Protein AF-0000000079780878 (afdb_homodimer)

Organism: Hymenolepis diminuta (NCBI:txid6216)

Radius of gyration: 27.05 Å; Cα contacts (8 Å, |Δi|>4): 1068; chains: 2; bounding box: 60×81×54 Å

InterPro domains:
  IPR000092 Polyprenyl synthetase-like [PF00348] (92-255)
  IPR008949 Isoprenoid synthase domain superfamily [G3DSA:1.10.600.10] (76-258)
  IPR008949 Isoprenoid synthase domain superfamily [SSF48576] (106-246)

Structure (mmCIF, N/CA/C/O backbone):
data_AF-0000000079780878-model_v1
#
loop_
_entity.id
_entity.type
_entity.pdbx_description
1 polymer 'Geranylgeranyl pyrophosphate synthase'
#
loop_
_atom_site.group_PDB
_atom_site.id
_atom_site.type_symbol
_atom_site.label_atom_id
_atom_site.label_alt_id
_atom_site.label_comp_id
_atom_site.label_asym_id
_atom_site.label_entity_id
_atom_site.label_seq_id
_atom_site.pdbx_PDB_ins_code
_atom_site.Cartn_x
_atom_site.Cartn_y
_atom_site.Cartn_z
_atom_site.occupancy
_atom_site.B_iso_or_equiv
_atom_site.auth_seq_id
_atom_site.auth_comp_id
_atom_site.auth_asym_id
_atom_site.auth_atom_id
_atom_site.pdbx_PDB_model_num
ATOM 1 N N . MET A 1 1 ? 4.742 40.844 5.48 1 79.94 1 MET A N 1
ATOM 2 C CA . MET A 1 1 ? 5.156 39.656 4.73 1 79.94 1 MET A CA 1
ATOM 3 C C . MET A 1 1 ? 3.998 38.688 4.582 1 79.94 1 MET A C 1
ATOM 5 O O . MET A 1 1 ? 3.24 38.469 5.531 1 79.94 1 MET A O 1
ATOM 9 N N . SER A 1 2 ? 3.799 38.281 3.34 1 90.56 2 SER A N 1
ATOM 10 C CA . SER A 1 2 ? 2.691 37.375 3.029 1 90.56 2 SER A CA 1
ATOM 11 C C . SER A 1 2 ? 3.195 36.031 2.566 1 90.56 2 SER A C 1
ATOM 13 O O . SER A 1 2 ? 4.352 35.875 2.164 1 90.56 2 SER A O 1
ATOM 15 N N . TRP A 1 3 ? 2.395 35.125 2.758 1 93.19 3 TRP A N 1
ATOM 16 C CA . TRP A 1 3 ? 2.756 33.781 2.305 1 93.19 3 TRP A CA 1
ATOM 17 C C . TRP A 1 3 ? 3.043 33.75 0.807 1 93.19 3 TRP A C 1
ATOM 19 O O . TRP A 1 3 ? 3.93 33.031 0.343 1 93.19 3 TRP A O 1
ATOM 29 N N . LYS A 1 4 ? 2.328 34.531 0.023 1 91.44 4 LYS A N 1
ATOM 30 C CA . LYS A 1 4 ? 2.557 34.625 -1.416 1 91.44 4 LYS A CA 1
ATOM 31 C C . LYS A 1 4 ? 3.994 35.031 -1.719 1 91.44 4 LYS A C 1
ATOM 33 O O . LYS A 1 4 ? 4.652 34.438 -2.566 1 91.44 4 LYS A O 1
ATOM 38 N N . SER A 1 5 ? 4.445 36.031 -1.036 1 94 5 SER A N 1
ATOM 39 C CA . SER A 1 5 ? 5.805 36.5 -1.237 1 94 5 SER A CA 1
ATOM 40 C C . SER A 1 5 ? 6.832 35.469 -0.806 1 94 5 SER A C 1
ATOM 42 O O . SER A 1 5 ? 7.848 35.25 -1.477 1 94 5 SER A O 1
ATOM 44 N N . ILE A 1 6 ? 6.594 34.781 0.281 1 95.31 6 ILE A N 1
ATOM 45 C CA . ILE A 1 6 ? 7.504 33.781 0.809 1 95.31 6 ILE A CA 1
ATOM 46 C C . ILE A 1 6 ? 7.586 32.594 -0.159 1 95.31 6 ILE A C 1
ATOM 48 O O . ILE A 1 6 ? 8.672 32.094 -0.443 1 95.31 6 ILE A O 1
ATOM 52 N N . ILE A 1 7 ? 6.461 32.188 -0.707 1 94.12 7 ILE A N 1
ATOM 53 C CA . ILE A 1 7 ? 6.406 31.047 -1.617 1 94.12 7 ILE A CA 1
ATOM 54 C C . ILE A 1 7 ? 7.137 31.391 -2.914 1 94.12 7 ILE A C 1
ATOM 56 O O . ILE A 1 7 ? 7.883 30.562 -3.445 1 94.12 7 ILE A O 1
ATOM 60 N N . CYS A 1 8 ? 6.973 32.562 -3.385 1 93.94 8 CYS A N 1
ATOM 61 C CA . CYS A 1 8 ? 7.672 33 -4.586 1 93.94 8 CYS A CA 1
ATOM 62 C C . CYS A 1 8 ? 9.18 32.969 -4.379 1 93.94 8 CYS A C 1
ATOM 64 O O . CYS A 1 8 ? 9.922 32.469 -5.234 1 93.94 8 CYS A O 1
ATOM 66 N N . ARG A 1 9 ? 9.578 33.531 -3.307 1 95.38 9 ARG A N 1
ATOM 67 C CA . ARG A 1 9 ? 11 33.5 -2.982 1 95.38 9 ARG A CA 1
ATOM 68 C C . ARG A 1 9 ? 11.516 32.062 -2.83 1 95.38 9 ARG A C 1
ATOM 70 O O . ARG A 1 9 ? 12.633 31.766 -3.252 1 95.38 9 ARG A O 1
ATOM 77 N N . ALA A 1 10 ? 10.719 31.234 -2.207 1 95.31 10 ALA A N 1
ATOM 78 C CA . ALA A 1 10 ? 11.102 29.844 -2.033 1 95.31 10 ALA A CA 1
ATOM 79 C C . ALA A 1 10 ? 11.281 29.141 -3.381 1 95.31 10 ALA A C 1
ATOM 81 O O . ALA A 1 10 ? 12.234 28.391 -3.574 1 95.31 10 ALA A O 1
ATOM 82 N N . GLU A 1 11 ? 10.375 29.359 -4.285 1 94.56 11 GLU A N 1
ATOM 83 C CA . GLU A 1 11 ? 10.461 28.766 -5.609 1 94.56 11 GLU A CA 1
ATOM 84 C C . GLU A 1 11 ? 11.742 29.188 -6.324 1 94.56 11 GLU A C 1
ATOM 86 O O . GLU A 1 11 ? 12.359 28.391 -7.035 1 94.56 11 GLU A O 1
ATOM 91 N N . SER A 1 12 ? 12.133 30.344 -6.105 1 94.25 12 SER A N 1
ATOM 92 C CA . SER A 1 12 ? 13.352 30.859 -6.719 1 94.25 12 SER A CA 1
ATOM 93 C C . SER A 1 12 ? 14.594 30.25 -6.066 1 94.25 12 SER A C 1
ATOM 95 O O . SER A 1 12 ? 15.531 29.859 -6.758 1 94.25 12 SER A O 1
ATOM 97 N N . LEU A 1 13 ? 14.617 30.141 -4.77 1 92.19 13 LEU A N 1
ATOM 98 C CA . LEU A 1 13 ? 15.797 29.719 -4.023 1 92.19 13 LEU A CA 1
ATOM 99 C C . LEU A 1 13 ? 15.93 28.203 -4.012 1 92.19 13 LEU A C 1
ATOM 101 O O . LEU A 1 13 ? 17.047 27.672 -3.922 1 92.19 13 LEU A O 1
ATOM 105 N N . LEU A 1 14 ? 14.766 27.578 -4.109 1 93.44 14 LEU A N 1
ATOM 106 C CA . LEU A 1 14 ? 14.781 26.125 -3.908 1 93.44 14 LEU A CA 1
ATOM 107 C C . LEU A 1 14 ? 14.547 25.391 -5.223 1 93.44 14 LEU A C 1
ATOM 109 O O . LEU A 1 14 ? 14 24.281 -5.23 1 93.44 14 LEU A O 1
ATOM 113 N N . GLY A 1 15 ? 14.805 25.984 -6.25 1 90.31 15 GLY A N 1
ATOM 114 C CA . GLY A 1 15 ? 14.969 25.281 -7.516 1 90.31 15 GLY A CA 1
ATOM 115 C C . GLY A 1 15 ? 13.664 25.125 -8.281 1 90.31 15 GLY A C 1
ATOM 116 O O . GLY A 1 15 ? 13.562 24.266 -9.164 1 90.31 15 GLY A O 1
ATOM 117 N N . GLY A 1 16 ? 12.547 25.812 -7.926 1 91 16 GLY A N 1
ATOM 118 C CA . GLY A 1 16 ? 11.336 25.734 -8.734 1 91 16 GLY A CA 1
ATOM 119 C C . GLY A 1 16 ? 10.07 25.656 -7.906 1 91 16 GLY A C 1
ATOM 120 O O . GLY A 1 16 ? 10.078 25.969 -6.711 1 91 16 GLY A O 1
ATOM 121 N N . ARG A 1 17 ? 9.062 25.25 -8.625 1 89.44 17 ARG A N 1
ATOM 122 C CA . ARG A 1 17 ? 7.746 25.172 -8 1 89.44 17 ARG A CA 1
ATOM 123 C C . ARG A 1 17 ? 7.711 24.078 -6.93 1 89.44 17 ARG A C 1
ATOM 125 O O . ARG A 1 17 ? 8.617 23.25 -6.855 1 89.44 17 ARG A O 1
ATOM 132 N N . CYS A 1 18 ? 6.668 24.109 -6.156 1 88.94 18 CYS A N 1
ATOM 133 C CA . CYS A 1 18 ? 6.477 23.156 -5.07 1 88.94 18 CYS A CA 1
ATOM 134 C C . CYS A 1 18 ? 6.512 21.734 -5.586 1 88.94 18 CYS A C 1
ATOM 136 O O . CYS A 1 18 ? 5.883 21.422 -6.602 1 88.94 18 CYS A O 1
ATOM 138 N N . PRO A 1 19 ? 7.277 20.922 -4.949 1 88.38 19 PRO A N 1
ATOM 139 C CA . PRO A 1 19 ? 7.238 19.5 -5.324 1 88.38 19 PRO A CA 1
ATOM 140 C C . PRO A 1 19 ? 5.832 18.922 -5.262 1 88.38 19 PRO A C 1
ATOM 142 O O . PRO A 1 19 ? 5.109 19.141 -4.285 1 88.38 19 PRO A O 1
ATOM 145 N N . ALA A 1 20 ? 5.406 18.234 -6.312 1 85.56 20 ALA A N 1
ATOM 146 C CA . ALA A 1 20 ? 4.059 17.672 -6.422 1 85.56 20 ALA A CA 1
ATOM 147 C C . ALA A 1 20 ? 4.086 16.328 -7.121 1 85.56 20 ALA A C 1
ATOM 149 O O . ALA A 1 20 ? 5.133 15.891 -7.609 1 85.56 20 ALA A O 1
ATOM 150 N N . VAL A 1 21 ? 2.961 15.656 -6.977 1 85.75 21 VAL A N 1
ATOM 151 C CA . VAL A 1 21 ? 2.842 14.352 -7.625 1 85.75 21 VAL A CA 1
ATOM 152 C C . VAL A 1 21 ? 2.75 14.539 -9.141 1 85.75 21 VAL A C 1
ATOM 154 O O . VAL A 1 21 ? 2.012 15.398 -9.625 1 85.75 21 VAL A O 1
ATOM 157 N N . ASP A 1 22 ? 3.572 13.82 -9.781 1 75.25 22 ASP A N 1
ATOM 158 C CA . ASP A 1 22 ? 3.447 13.727 -11.234 1 75.25 22 ASP A CA 1
ATOM 159 C C . ASP A 1 22 ? 2.746 12.43 -11.641 1 75.25 22 ASP A C 1
ATOM 161 O O . ASP A 1 22 ? 3.377 11.375 -11.727 1 75.25 22 ASP A O 1
ATOM 165 N N . LEU A 1 23 ? 1.516 12.484 -11.891 1 72.75 23 LEU A N 1
ATOM 166 C CA . LEU A 1 23 ? 0.721 11.297 -12.195 1 72.75 23 LEU A CA 1
ATOM 167 C C . LEU A 1 23 ? 1.144 10.68 -13.523 1 72.75 23 LEU A C 1
ATOM 169 O O . LEU A 1 23 ? 0.823 9.523 -13.805 1 72.75 23 LEU A O 1
ATOM 173 N N . SER A 1 24 ? 1.782 11.508 -14.344 1 63.03 24 SER A N 1
ATOM 174 C CA . SER A 1 24 ? 2.293 10.969 -15.602 1 63.03 24 SER A CA 1
ATOM 175 C C . SER A 1 24 ? 3.346 9.891 -15.359 1 63.03 24 SER A C 1
ATOM 177 O O . SER A 1 24 ? 3.633 9.086 -16.25 1 63.03 24 SER A O 1
ATOM 179 N N . LEU A 1 25 ? 3.688 9.93 -14.18 1 57.41 25 LEU A N 1
ATOM 180 C CA . LEU A 1 25 ? 4.754 9 -13.812 1 57.41 25 LEU A CA 1
ATOM 181 C C . LEU A 1 25 ? 4.188 7.613 -13.523 1 57.41 25 LEU A C 1
ATOM 183 O O . LEU A 1 25 ? 4.941 6.637 -13.438 1 57.41 25 LEU A O 1
ATOM 187 N N . LEU A 1 26 ? 2.926 7.441 -13.281 1 60.19 26 LEU A N 1
ATOM 188 C CA . LEU A 1 26 ? 2.332 6.125 -13.078 1 60.19 26 LEU A CA 1
ATOM 189 C C . LEU A 1 26 ? 2.408 5.289 -14.352 1 60.19 26 LEU A C 1
ATOM 191 O O . LEU A 1 26 ? 2.203 4.074 -14.312 1 60.19 26 LEU A O 1
ATOM 195 N N . GLY A 1 27 ? 3.359 5.312 -15.086 1 53.03 27 GLY A N 1
ATOM 196 C CA . GLY A 1 27 ? 3.398 4.711 -16.406 1 53.03 27 GLY A CA 1
ATOM 197 C C . GLY A 1 27 ? 2.232 5.125 -17.281 1 53.03 27 GLY A C 1
ATOM 198 O O . GLY A 1 27 ? 1.117 5.316 -16.797 1 53.03 27 GLY A O 1
ATOM 199 N N . LYS A 1 28 ? 2.537 5.332 -18.422 1 56.31 28 LYS A N 1
ATOM 200 C CA . LYS A 1 28 ? 1.551 5.855 -19.359 1 56.31 28 LYS A CA 1
ATOM 201 C C . LYS A 1 28 ? 0.286 5.004 -19.359 1 56.31 28 LYS A C 1
ATOM 203 O O . LYS A 1 28 ? -0.826 5.531 -19.281 1 56.31 28 LYS A O 1
ATOM 208 N N . SER A 1 29 ? 0.546 3.693 -19.391 1 62.72 29 SER A N 1
ATOM 209 C CA . SER A 1 29 ? -0.612 2.811 -19.484 1 62.72 29 SER A CA 1
ATOM 210 C C . SER A 1 29 ? -1.396 2.785 -18.172 1 62.72 29 SER A C 1
ATOM 212 O O . SER A 1 29 ? -2.625 2.885 -18.172 1 62.72 29 SER A O 1
ATOM 214 N N . GLU A 1 30 ? -0.628 2.822 -17.078 1 64.69 30 GLU A N 1
ATOM 215 C CA . GLU A 1 30 ? -1.293 2.748 -15.781 1 64.69 30 GLU A CA 1
ATOM 216 C C . GLU A 1 30 ? -1.983 4.066 -15.445 1 64.69 30 GLU A C 1
ATOM 218 O O . GLU A 1 30 ? -3.088 4.07 -14.891 1 64.69 30 GLU A O 1
ATOM 223 N N . SER A 1 31 ? -1.275 5.082 -15.859 1 63.41 31 SER A N 1
ATOM 224 C CA . SER A 1 31 ? -1.841 6.398 -15.57 1 63.41 31 SER A CA 1
ATOM 225 C C . SER A 1 31 ? -3.109 6.641 -16.375 1 63.41 31 SER A C 1
ATOM 227 O O . SER A 1 31 ? -4.102 7.145 -15.852 1 63.41 31 SER A O 1
ATOM 229 N N . THR A 1 32 ? -2.988 6.219 -17.578 1 65.44 32 THR A N 1
ATOM 230 C CA . THR A 1 32 ? -4.152 6.402 -18.453 1 65.44 32 THR A CA 1
ATOM 231 C C . THR A 1 32 ? -5.328 5.566 -17.953 1 65.44 32 THR A C 1
ATOM 233 O O . THR A 1 32 ? -6.465 6.039 -17.922 1 65.44 32 THR A O 1
ATOM 236 N N . LEU A 1 33 ? -5.023 4.391 -17.562 1 68.81 33 LEU A N 1
ATOM 237 C CA . LEU A 1 33 ? -6.062 3.506 -17.031 1 68.81 33 LEU A CA 1
ATOM 238 C C . LEU A 1 33 ? -6.695 4.09 -15.781 1 68.81 33 LEU A C 1
ATOM 240 O O . LEU A 1 33 ? -7.918 4.125 -15.656 1 68.81 33 LEU A O 1
ATOM 244 N N . LEU A 1 34 ? -5.887 4.586 -14.883 1 71.94 34 LEU A N 1
ATOM 245 C CA . LEU A 1 34 ? -6.371 5.145 -13.633 1 71.94 34 LEU A CA 1
ATOM 246 C C . LEU A 1 34 ? -7.246 6.371 -13.883 1 71.94 34 LEU A C 1
ATOM 248 O O . LEU A 1 34 ? -8.359 6.465 -13.359 1 71.94 34 LEU A O 1
ATOM 252 N N . ILE A 1 35 ? -6.742 7.219 -14.758 1 69.56 35 ILE A N 1
ATOM 253 C CA . ILE A 1 35 ? -7.434 8.477 -14.992 1 69.56 35 ILE A CA 1
ATOM 254 C C . ILE A 1 35 ? -8.758 8.211 -15.703 1 69.56 35 ILE A C 1
ATOM 256 O O . ILE A 1 35 ? -9.781 8.812 -15.367 1 69.56 35 ILE A O 1
ATOM 260 N N . GLU A 1 36 ? -8.719 7.305 -16.578 1 73.25 36 GLU A N 1
ATOM 261 C CA . GLU A 1 36 ? -9.945 6.973 -17.312 1 73.25 36 GLU A CA 1
ATOM 262 C C . GLU A 1 36 ? -10.984 6.352 -16.375 1 73.25 36 GLU A C 1
ATOM 264 O O . GLU A 1 36 ? -12.172 6.664 -16.469 1 73.25 36 GLU A O 1
ATOM 269 N N . ARG A 1 37 ? -10.57 5.605 -15.586 1 76.56 37 ARG A N 1
ATOM 270 C CA . ARG A 1 37 ? -11.484 4.945 -14.664 1 76.56 37 ARG A CA 1
ATOM 271 C C . ARG A 1 37 ? -12.023 5.93 -13.633 1 76.56 37 ARG A C 1
ATOM 273 O O . ARG A 1 37 ? -13.203 5.871 -13.266 1 76.56 37 ARG A O 1
ATOM 280 N N . VAL A 1 38 ? -11.18 6.805 -13.195 1 76.12 38 VAL A N 1
ATOM 281 C CA . VAL A 1 38 ? -11.609 7.812 -12.234 1 76.12 38 VAL A CA 1
ATOM 282 C C . VAL A 1 38 ? -12.633 8.742 -12.883 1 76.12 38 VAL A C 1
ATOM 284 O O . VAL A 1 38 ? -13.617 9.133 -12.258 1 76.12 38 VAL A O 1
ATOM 287 N N . ARG A 1 39 ? -12.414 9.031 -14.125 1 73.81 39 ARG A N 1
ATOM 288 C CA . ARG A 1 39 ? -13.352 9.867 -14.859 1 73.81 39 ARG A CA 1
ATOM 289 C C . ARG A 1 39 ? -14.719 9.203 -14.953 1 73.81 39 ARG A C 1
ATOM 291 O O . ARG A 1 39 ? -15.75 9.852 -14.742 1 73.81 39 ARG A O 1
ATOM 298 N N . SER A 1 40 ? -14.68 7.98 -15.273 1 77.44 40 SER A N 1
ATOM 299 C CA . SER A 1 40 ? -15.922 7.223 -15.375 1 77.44 40 SER A CA 1
ATOM 300 C C . SER A 1 40 ? -16.641 7.148 -14.031 1 77.44 40 SER A C 1
ATOM 302 O O . SER A 1 40 ? -17.859 7.293 -13.961 1 77.44 40 SER A O 1
ATOM 304 N N . LEU A 1 41 ? -15.93 7.055 -13.023 1 79.56 41 LEU A N 1
ATOM 305 C CA . LEU A 1 41 ? -16.484 6.957 -11.68 1 79.56 41 LEU A CA 1
ATOM 306 C C . LEU A 1 41 ? -17.078 8.297 -11.242 1 79.56 41 LEU A C 1
ATOM 308 O O . LEU A 1 41 ? -18.109 8.328 -10.555 1 79.56 41 LEU A O 1
ATOM 312 N N . ALA A 1 42 ? -16.422 9.375 -11.578 1 76.06 42 ALA A N 1
ATOM 313 C CA . ALA A 1 42 ? -16.859 10.711 -11.188 1 76.06 42 ALA A CA 1
ATOM 314 C C . ALA A 1 42 ? -18.25 11.008 -11.727 1 76.06 42 ALA A C 1
ATOM 316 O O . ALA A 1 42 ? -19.031 11.719 -11.094 1 76.06 42 ALA A O 1
ATOM 317 N N . SER A 1 43 ? -18.609 10.43 -12.812 1 75.31 43 SER A N 1
ATOM 318 C CA . SER A 1 43 ? -19.906 10.68 -13.43 1 75.31 43 SER A CA 1
ATOM 319 C C . SER A 1 43 ? -20.969 9.758 -12.859 1 75.31 43 SER A C 1
ATOM 321 O O . SER A 1 43 ? -22.172 10.023 -12.992 1 75.31 43 SER A O 1
ATOM 323 N N . MET A 1 44 ? -20.578 8.758 -12.164 1 73 44 MET A N 1
ATOM 324 C CA . MET A 1 44 ? -21.562 7.711 -11.852 1 73 44 MET A CA 1
ATOM 325 C C . MET A 1 44 ? -21.703 7.535 -10.352 1 73 44 MET A C 1
ATOM 327 O O . MET A 1 44 ? -22.641 6.871 -9.891 1 73 44 MET A O 1
ATOM 331 N N . SER A 1 45 ? -20.766 8.07 -9.594 1 74.94 45 SER A N 1
ATOM 332 C CA . SER A 1 45 ? -20.828 7.852 -8.148 1 74.94 45 SER A CA 1
ATOM 333 C C . SER A 1 45 ? -20.172 9 -7.383 1 74.94 45 SER A C 1
ATOM 335 O O . SER A 1 45 ? -19.531 9.867 -7.98 1 74.94 45 SER A O 1
ATOM 337 N N . ASP A 1 46 ? -20.453 9.117 -6.141 1 83.62 46 ASP A N 1
ATOM 338 C CA . ASP A 1 46 ? -19.844 10.109 -5.25 1 83.62 46 ASP A CA 1
ATOM 339 C C . ASP A 1 46 ? -18.719 9.492 -4.422 1 83.62 46 ASP A C 1
ATOM 341 O O . ASP A 1 46 ? -18.547 9.836 -3.252 1 83.62 46 ASP A O 1
ATOM 345 N N . HIS A 1 47 ? -18.047 8.531 -5.059 1 90.69 47 HIS A N 1
ATOM 346 C CA . HIS A 1 47 ? -16.922 7.91 -4.355 1 90.69 47 HIS A CA 1
ATOM 347 C C . HIS A 1 47 ? -15.859 8.938 -3.994 1 90.69 47 HIS A C 1
ATOM 349 O O . HIS A 1 47 ? -15.523 9.797 -4.809 1 90.69 47 HIS A O 1
ATOM 355 N N . LYS A 1 48 ? -15.281 8.891 -2.916 1 90.62 48 LYS A N 1
ATOM 356 C CA . LYS A 1 48 ? -14.383 9.883 -2.34 1 90.62 48 LYS A CA 1
ATOM 357 C C . LYS A 1 48 ? -13.078 9.969 -3.127 1 90.62 48 LYS A C 1
ATOM 359 O O . LYS A 1 48 ? -12.312 10.922 -2.965 1 90.62 48 LYS A O 1
ATOM 364 N N . ILE A 1 49 ? -12.836 8.898 -3.969 1 91.12 49 ILE A N 1
ATOM 365 C CA . ILE A 1 49 ? -11.633 8.93 -4.789 1 91.12 49 ILE A CA 1
ATOM 366 C C . ILE A 1 49 ? -11.664 10.148 -5.707 1 91.12 49 ILE A C 1
ATOM 368 O O . ILE A 1 49 ? -10.617 10.711 -6.043 1 91.12 49 ILE A O 1
ATOM 372 N N . VAL A 1 50 ? -12.805 10.602 -6.043 1 87.62 50 VAL A N 1
ATOM 373 C CA . VAL A 1 50 ? -12.969 11.672 -7.023 1 87.62 50 VAL A CA 1
ATOM 374 C C . VAL A 1 50 ? -12.492 12.992 -6.43 1 87.62 50 VAL A C 1
ATOM 376 O O . VAL A 1 50 ? -11.602 13.648 -6.977 1 87.62 50 VAL A O 1
ATOM 379 N N . PRO A 1 51 ? -12.992 13.414 -5.289 1 87.19 51 PRO A N 1
ATOM 380 C CA . PRO A 1 51 ? -12.5 14.672 -4.734 1 87.19 51 PRO A CA 1
ATOM 381 C C . PRO A 1 51 ? -11.008 14.625 -4.395 1 87.19 51 PRO A C 1
ATOM 383 O O . PRO A 1 51 ? -10.32 15.641 -4.488 1 87.19 51 PRO A O 1
ATOM 386 N N . VAL A 1 52 ? -10.469 13.539 -4.012 1 89.81 52 VAL A N 1
ATOM 387 C CA . VAL A 1 52 ? -9.055 13.422 -3.678 1 89.81 52 VAL A CA 1
ATOM 388 C C . VAL A 1 52 ? -8.211 13.68 -4.926 1 89.81 52 VAL A C 1
ATOM 390 O O . VAL A 1 52 ? -7.27 14.477 -4.891 1 89.81 52 VAL A O 1
ATOM 393 N N . ILE A 1 53 ? -8.555 13.016 -6.004 1 84.81 53 ILE A N 1
ATOM 394 C CA . ILE A 1 53 ? -7.801 13.156 -7.246 1 84.81 53 ILE A CA 1
ATOM 395 C C . ILE A 1 53 ? -7.98 14.57 -7.801 1 84.81 53 ILE A C 1
ATOM 397 O O . ILE A 1 53 ? -7.023 15.18 -8.281 1 84.81 53 ILE A O 1
ATOM 401 N N . CYS A 1 54 ? -9.188 15.094 -7.637 1 80.62 54 CYS A N 1
ATOM 402 C CA . CYS A 1 54 ? -9.461 16.438 -8.125 1 80.62 54 CYS A CA 1
ATOM 403 C C . CYS A 1 54 ? -8.641 17.469 -7.367 1 80.62 54 CYS A C 1
ATOM 405 O O . CYS A 1 54 ? -8.07 18.391 -7.969 1 80.62 54 CYS A O 1
ATOM 407 N N . THR A 1 55 ? -8.586 17.328 -6.082 1 82.69 55 THR A N 1
ATOM 408 C CA . THR A 1 55 ? -7.805 18.234 -5.258 1 82.69 55 THR A CA 1
ATOM 409 C C . THR A 1 55 ? -6.324 18.172 -5.637 1 82.69 55 THR A C 1
ATOM 411 O O . THR A 1 55 ? -5.648 19.203 -5.691 1 82.69 55 THR A O 1
ATOM 414 N N . GLU A 1 56 ? -5.816 16.969 -5.922 1 81.5 56 GLU A N 1
ATOM 415 C CA . GLU A 1 56 ? -4.422 16.797 -6.312 1 81.5 56 GLU A CA 1
ATOM 416 C C . GLU A 1 56 ? -4.145 17.453 -7.664 1 81.5 56 GLU A C 1
ATOM 418 O O . GLU A 1 56 ? -3.102 18.094 -7.852 1 81.5 56 GLU A O 1
ATOM 423 N N . LEU A 1 57 ? -5.027 17.297 -8.555 1 74.5 57 LEU A N 1
ATOM 424 C CA . LEU A 1 57 ? -4.855 17.844 -9.898 1 74.5 57 LEU A CA 1
ATOM 425 C C . LEU A 1 57 ? -4.945 19.375 -9.883 1 74.5 57 LEU A C 1
ATOM 427 O O . LEU A 1 57 ? -4.297 20.047 -10.688 1 74.5 57 LEU A O 1
ATOM 431 N N . GLU A 1 58 ? -5.719 19.875 -9.031 1 71.38 58 GLU A N 1
ATOM 432 C CA . GLU A 1 58 ? -5.844 21.328 -8.914 1 71.38 58 GLU A CA 1
ATOM 433 C C . GLU A 1 58 ? -4.555 21.953 -8.383 1 71.38 58 GLU A C 1
ATOM 435 O O . GLU A 1 58 ? -4.195 23.062 -8.766 1 71.38 58 GLU A O 1
ATOM 440 N N . ASN A 1 59 ? -3.891 21.219 -7.602 1 65.81 59 ASN A N 1
ATOM 441 C CA . ASN A 1 59 ? -2.67 21.719 -6.984 1 65.81 59 ASN A CA 1
ATOM 442 C C . ASN A 1 59 ? -1.467 21.562 -7.914 1 65.81 59 ASN A C 1
ATOM 444 O O . ASN A 1 59 ? -0.388 22.078 -7.633 1 65.81 59 ASN A O 1
ATOM 448 N N . ASN A 1 60 ? -1.715 20.766 -9.086 1 60.91 60 ASN A N 1
ATOM 449 C CA . ASN A 1 60 ? -0.6 20.547 -10 1 60.91 60 ASN A CA 1
ATOM 450 C C . ASN A 1 60 ? -0.84 21.219 -11.352 1 60.91 60 ASN A C 1
ATOM 452 O O . ASN A 1 60 ? -1.57 20.688 -12.188 1 60.91 60 ASN A O 1
ATOM 456 N N . PRO A 1 61 ? -0.354 22.438 -11.547 1 53.97 61 PRO A N 1
ATOM 457 C CA . PRO A 1 61 ? -0.609 23.156 -12.789 1 53.97 61 PRO A CA 1
ATOM 458 C C . PRO A 1 61 ? -0.135 22.406 -14.023 1 53.97 61 PRO A C 1
ATOM 460 O O . PRO A 1 61 ? -0.565 22.703 -15.141 1 53.97 61 PRO A O 1
ATOM 463 N N . ASN A 1 62 ? 0.777 21.484 -13.781 1 52.88 62 ASN A N 1
ATOM 464 C CA . ASN A 1 62 ? 1.348 20.797 -14.938 1 52.88 62 ASN A CA 1
ATOM 465 C C . ASN A 1 62 ? 0.475 19.625 -15.375 1 52.88 62 ASN A C 1
ATOM 467 O O . ASN A 1 62 ? 0.775 18.969 -16.375 1 52.88 62 ASN A O 1
ATOM 471 N N . ASN A 1 63 ? -0.47 19.406 -14.562 1 53.91 63 ASN A N 1
ATOM 472 C CA . ASN A 1 63 ? -1.225 18.219 -14.922 1 53.91 63 ASN A CA 1
ATOM 473 C C . ASN A 1 63 ? -2.262 18.516 -16 1 53.91 63 ASN A C 1
ATOM 475 O O . ASN A 1 63 ? -3.172 19.312 -15.789 1 53.91 63 ASN A O 1
ATOM 479 N N . ASN A 1 64 ? -1.888 18.422 -17.172 1 50.75 64 ASN A N 1
ATOM 480 C CA . ASN A 1 64 ? -2.723 18.594 -18.359 1 50.75 64 ASN A CA 1
ATOM 481 C C . ASN A 1 64 ? -3.986 17.734 -18.281 1 50.75 64 ASN A C 1
ATOM 483 O O . ASN A 1 64 ? -4.824 17.781 -19.188 1 50.75 64 ASN A O 1
ATOM 487 N N . PHE A 1 65 ? -3.984 16.953 -17.312 1 50.09 65 PHE A N 1
ATOM 488 C CA . PHE A 1 65 ? -5.141 16.062 -17.297 1 50.09 65 PHE A CA 1
ATOM 489 C C . PHE A 1 65 ? -6.383 16.797 -16.812 1 50.09 65 PHE A C 1
ATOM 491 O O . PHE A 1 65 ? -7.461 16.203 -16.719 1 50.09 65 PHE A O 1
ATOM 498 N N . LEU A 1 66 ? -6.23 18.141 -16.328 1 46.5 66 LEU A N 1
ATOM 499 C CA . LEU A 1 66 ? -7.191 18.969 -15.617 1 46.5 66 LEU A CA 1
ATOM 500 C C . LEU A 1 66 ? -8.375 19.328 -16.516 1 46.5 66 LEU A C 1
ATOM 502 O O . LEU A 1 66 ? -9.289 20.031 -16.078 1 46.5 66 LEU A O 1
ATOM 506 N N . LYS A 1 67 ? -8.219 19.5 -17.766 1 43.5 67 LYS A N 1
ATOM 507 C CA . LYS A 1 67 ? -9.461 20.031 -18.297 1 43.5 67 LYS A CA 1
ATOM 508 C C . LYS A 1 67 ? -10.672 19.312 -17.703 1 43.5 67 LYS A C 1
ATOM 510 O O . LYS A 1 67 ? -11.43 18.672 -18.438 1 43.5 67 LYS A O 1
ATOM 515 N N . PHE A 1 68 ? -10.422 18.781 -16.531 1 44.94 68 PHE A N 1
ATOM 516 C CA . PHE A 1 68 ? -11.57 18.234 -15.812 1 44.94 68 PHE A CA 1
ATOM 517 C C . PHE A 1 68 ? -12.547 19.328 -15.43 1 44.94 68 PHE A C 1
ATOM 519 O O . PHE A 1 68 ? -12.414 19.938 -14.367 1 44.94 68 PHE A O 1
ATOM 526 N N . ARG A 1 69 ? -12.891 20.234 -16.188 1 40.56 69 ARG A N 1
ATOM 527 C CA . ARG A 1 69 ? -13.703 21.453 -16.109 1 40.56 69 ARG A CA 1
ATOM 528 C C . ARG A 1 69 ? -14.859 21.281 -15.125 1 40.56 69 ARG A C 1
ATOM 530 O O . ARG A 1 69 ? -15.102 22.156 -14.289 1 40.56 69 ARG A O 1
ATOM 537 N N . ASN A 1 70 ? -15.641 20.328 -15.375 1 41.62 70 ASN A N 1
ATOM 538 C CA . ASN A 1 70 ? -16.922 20.375 -14.664 1 41.62 70 ASN A CA 1
ATOM 539 C C . ASN A 1 70 ? -16.781 19.891 -13.227 1 41.62 70 ASN A C 1
ATOM 541 O O . ASN A 1 70 ? -17.672 20.094 -12.406 1 41.62 70 ASN A O 1
ATOM 545 N N . TRP A 1 71 ? -15.758 19.219 -13.008 1 41.12 71 TRP A N 1
ATOM 546 C CA . TRP A 1 71 ? -15.727 18.562 -11.703 1 41.12 71 TRP A CA 1
ATOM 547 C C . TRP A 1 71 ? -15.211 19.516 -10.633 1 41.12 71 TRP A C 1
ATOM 549 O O . TRP A 1 71 ? -15.562 19.391 -9.453 1 41.12 71 TRP A O 1
ATOM 559 N N . THR A 1 72 ? -14.242 20.328 -11.008 1 43.31 72 THR A N 1
ATOM 560 C CA . THR A 1 72 ? -13.578 21.234 -10.07 1 43.31 72 THR A CA 1
ATOM 561 C C . THR A 1 72 ? -14.594 22.141 -9.383 1 43.31 72 THR A C 1
ATOM 563 O O . THR A 1 72 ? -14.422 22.5 -8.211 1 43.31 72 THR A O 1
ATOM 566 N N . ASN A 1 73 ? -15.516 22.469 -10.125 1 42 73 ASN A N 1
ATOM 567 C CA . ASN A 1 73 ? -16.453 23.406 -9.492 1 42 73 ASN A CA 1
ATOM 568 C C . ASN A 1 73 ? -17.156 22.766 -8.305 1 42 73 ASN A C 1
ATOM 570 O O . ASN A 1 73 ? -17.672 23.469 -7.426 1 42 73 ASN A O 1
ATOM 574 N N . MET A 1 74 ? -17.312 21.531 -8.422 1 39.69 74 MET A N 1
ATOM 575 C CA . MET A 1 74 ? -18.156 20.891 -7.414 1 39.69 74 MET A CA 1
ATOM 576 C C . MET A 1 74 ? -17.375 20.688 -6.113 1 39.69 74 MET A C 1
ATOM 578 O O . MET A 1 74 ? -17.984 20.562 -5.043 1 39.69 74 MET A O 1
ATOM 582 N N . PHE A 1 75 ? -16.125 20.453 -6.301 1 40 75 PHE A N 1
ATOM 583 C CA . PHE A 1 75 ? -15.43 20.141 -5.055 1 40 75 PHE A CA 1
ATOM 584 C C . PHE A 1 75 ? -14.469 21.25 -4.664 1 40 75 PHE A C 1
ATOM 586 O O . PHE A 1 75 ? -13.258 21.031 -4.574 1 40 75 PHE A O 1
ATOM 593 N N . SER A 1 76 ? -14.758 22.438 -5.16 1 39.38 76 SER A N 1
ATOM 594 C CA . SER A 1 76 ? -13.938 23.578 -4.746 1 39.38 76 SER A CA 1
ATOM 595 C C . SER A 1 76 ? -13.75 23.594 -3.232 1 39.38 76 SER A C 1
ATOM 597 O O . SER A 1 76 ? -14.719 23.688 -2.482 1 39.38 76 SER A O 1
ATOM 599 N N . THR A 1 77 ? -12.875 22.703 -2.77 1 44.97 77 THR A N 1
ATOM 600 C CA . THR A 1 77 ? -12.539 23.031 -1.39 1 44.97 77 THR A CA 1
ATOM 601 C C . THR A 1 77 ? -12.125 24.5 -1.267 1 44.97 77 THR A C 1
ATOM 603 O O . THR A 1 77 ? -11.414 25.016 -2.127 1 44.97 77 THR A O 1
ATOM 606 N N . LYS A 1 78 ? -12.945 25.219 -0.664 1 46.31 78 LYS A N 1
ATOM 607 C CA . LYS A 1 78 ? -12.688 26.625 -0.322 1 46.31 78 LYS A CA 1
ATOM 608 C C . LYS A 1 78 ? -11.195 26.891 -0.204 1 46.31 78 LYS A C 1
ATOM 610 O O . LYS A 1 78 ? -10.43 26.031 0.228 1 46.31 78 LYS A O 1
ATOM 615 N N . LYS A 1 79 ? -10.773 28.016 -0.936 1 48.19 79 LYS A N 1
ATOM 616 C CA . LYS A 1 79 ? -9.492 28.672 -1.148 1 48.19 79 LYS A CA 1
ATOM 617 C C . LYS A 1 79 ? -8.695 28.766 0.15 1 48.19 79 LYS A C 1
ATOM 619 O O . LYS A 1 79 ? -8.961 29.625 0.994 1 48.19 79 LYS A O 1
ATOM 624 N N . ALA A 1 80 ? -8.438 27.578 0.788 1 51.38 80 ALA A N 1
ATOM 625 C CA . ALA A 1 80 ? -7.559 27.734 1.943 1 51.38 80 ALA A CA 1
ATOM 626 C C . ALA A 1 80 ? -6.398 28.672 1.627 1 51.38 80 ALA A C 1
ATOM 628 O O . ALA A 1 80 ? -5.965 28.766 0.476 1 51.38 80 ALA A O 1
ATOM 629 N N . ILE A 1 81 ? -6.348 29.766 2.357 1 52.62 81 ILE A N 1
ATOM 630 C CA . ILE A 1 81 ? -5.16 30.609 2.338 1 52.62 81 ILE A CA 1
ATOM 631 C C . ILE A 1 81 ? -3.918 29.766 2.086 1 52.62 81 ILE A C 1
ATOM 633 O O . ILE A 1 81 ? -3.658 28.812 2.814 1 52.62 81 ILE A O 1
ATOM 637 N N . PRO A 1 82 ? -3.367 30 0.925 1 66.06 82 PRO A N 1
ATOM 638 C CA . PRO A 1 82 ? -2.172 29.234 0.55 1 66.06 82 PRO A CA 1
ATOM 639 C C . PRO A 1 82 ? -1.058 29.344 1.589 1 66.06 82 PRO A C 1
ATOM 641 O O . PRO A 1 82 ? -0.642 30.438 1.949 1 66.06 82 PRO A O 1
ATOM 644 N N . ARG A 1 83 ? -0.957 28.516 2.523 1 83.88 83 ARG A N 1
ATOM 645 C CA . ARG A 1 83 ? 0.224 28.469 3.381 1 83.88 83 ARG A CA 1
ATOM 646 C C . ARG A 1 83 ? 1.37 27.734 2.695 1 83.88 83 ARG A C 1
ATOM 648 O O . ARG A 1 83 ? 1.247 27.312 1.541 1 83.88 83 ARG A O 1
ATOM 655 N N . PHE A 1 84 ? 2.531 27.859 3.385 1 90.69 84 PHE A N 1
ATOM 656 C CA . PHE A 1 84 ? 3.727 27.219 2.844 1 90.69 84 PHE A CA 1
ATOM 657 C C . PHE A 1 84 ? 3.51 25.719 2.672 1 90.69 84 PHE A C 1
ATOM 659 O O . PHE A 1 84 ? 3.246 25.016 3.645 1 90.69 84 PHE A O 1
ATOM 666 N N . PRO A 1 85 ? 3.553 25.25 1.433 1 90.56 85 PRO A N 1
ATOM 667 C CA . PRO A 1 85 ? 3.285 23.828 1.205 1 90.56 85 PRO A CA 1
ATOM 668 C C . PRO A 1 85 ? 4.27 22.922 1.94 1 90.56 85 PRO A C 1
ATOM 670 O O . PRO A 1 85 ? 5.473 23.188 1.958 1 90.56 85 PRO A O 1
ATOM 673 N N . SER A 1 86 ? 3.746 21.906 2.529 1 93.5 86 SER A N 1
ATOM 674 C CA . SER A 1 86 ? 4.559 20.984 3.32 1 93.5 86 SER A CA 1
ATOM 675 C C . SER A 1 86 ? 5.676 20.375 2.48 1 93.5 86 SER A C 1
ATOM 677 O O . SER A 1 86 ? 6.785 20.156 2.977 1 93.5 86 SER A O 1
ATOM 679 N N . SER A 1 87 ? 5.398 20.062 1.205 1 94.69 87 SER A N 1
ATOM 680 C CA . SER A 1 87 ? 6.395 19.453 0.333 1 94.69 87 SER A CA 1
ATOM 681 C C . SER A 1 87 ? 7.582 20.391 0.112 1 94.69 87 SER A C 1
ATOM 683 O O . SER A 1 87 ? 8.68 19.938 -0.207 1 94.69 87 SER A O 1
ATOM 685 N N . MET A 1 88 ? 7.391 21.688 0.284 1 95.31 88 MET A N 1
ATOM 686 C CA . MET A 1 88 ? 8.445 22.672 0.106 1 95.31 88 MET A CA 1
ATOM 687 C C . MET A 1 88 ? 9.258 22.844 1.387 1 95.31 88 MET A C 1
ATOM 689 O O . MET A 1 88 ? 10.406 23.281 1.346 1 95.31 88 MET A O 1
ATOM 693 N N . VAL A 1 89 ? 8.656 22.484 2.535 1 97.12 89 VAL A N 1
ATOM 694 C CA . VAL A 1 89 ? 9.344 22.562 3.82 1 97.12 89 VAL A CA 1
ATOM 695 C C . VAL A 1 89 ? 10.539 21.609 3.82 1 97.12 89 VAL A C 1
ATOM 697 O O . VAL A 1 89 ? 11.578 21.906 4.426 1 97.12 89 VAL A O 1
ATOM 700 N N . ILE A 1 90 ? 10.43 20.562 3.066 1 97.25 90 ILE A N 1
ATOM 701 C CA . ILE A 1 90 ? 11.422 19.484 3.072 1 97.25 90 ILE A CA 1
ATOM 702 C C . ILE A 1 90 ? 12.711 19.984 2.42 1 97.25 90 ILE A C 1
ATOM 704 O O . ILE A 1 90 ? 13.773 20 3.051 1 97.25 90 ILE A O 1
ATOM 708 N N . PRO A 1 91 ? 12.664 20.5 1.164 1 95.38 91 PRO A N 1
ATOM 709 C CA . PRO A 1 91 ? 13.906 21.047 0.623 1 95.38 91 PRO A CA 1
ATOM 710 C C . PRO A 1 91 ? 14.383 22.281 1.376 1 95.38 91 PRO A C 1
ATOM 712 O O . PRO A 1 91 ? 15.586 22.531 1.46 1 95.38 91 PRO A O 1
ATOM 715 N N . LEU A 1 92 ? 13.492 23.094 1.944 1 94.25 92 LEU A N 1
ATOM 716 C CA . LEU A 1 92 ? 13.883 24.25 2.736 1 94.25 92 LEU A CA 1
ATOM 717 C C . LEU A 1 92 ? 14.758 23.828 3.91 1 94.25 92 LEU A C 1
ATOM 719 O O . LEU A 1 92 ? 15.859 24.359 4.082 1 94.25 92 LEU A O 1
ATOM 723 N N . ILE A 1 93 ? 14.328 22.859 4.645 1 92.94 93 ILE A N 1
ATOM 724 C CA . ILE A 1 93 ? 15.047 22.422 5.84 1 92.94 93 ILE A CA 1
ATOM 725 C C . ILE A 1 93 ? 16.312 21.656 5.438 1 92.94 93 ILE A C 1
ATOM 727 O O . ILE A 1 93 ? 17.359 21.812 6.074 1 92.94 93 ILE A O 1
ATOM 731 N N . GLY A 1 94 ? 16.156 20.781 4.391 1 91.56 94 GLY A N 1
ATOM 732 C CA . GLY A 1 94 ? 17.359 20.109 3.887 1 91.56 94 GLY A CA 1
ATOM 733 C C . GLY A 1 94 ? 18.484 21.078 3.557 1 91.56 94 GLY A C 1
ATOM 734 O O . GLY A 1 94 ? 19.625 20.844 3.922 1 91.56 94 GLY A O 1
ATOM 735 N N . GLN A 1 95 ? 18.156 22.203 2.947 1 90 95 GLN A N 1
ATOM 736 C CA . GLN A 1 95 ? 19.141 23.203 2.541 1 90 95 GLN A CA 1
ATOM 737 C C . GLN A 1 95 ? 19.656 23.984 3.744 1 90 95 GLN A C 1
ATOM 739 O O . GLN A 1 95 ? 20.812 24.422 3.758 1 90 95 GLN A O 1
ATOM 744 N N . CYS A 1 96 ? 18.859 24.109 4.699 1 87.88 96 CYS A N 1
ATOM 745 C CA . CYS A 1 96 ? 19.266 24.828 5.898 1 87.88 96 CYS A CA 1
ATOM 746 C C . CYS A 1 96 ? 20.359 24.062 6.652 1 87.88 96 CYS A C 1
ATOM 748 O O . CYS A 1 96 ? 21.25 24.672 7.238 1 87.88 96 CYS A O 1
ATOM 750 N N . VAL A 1 97 ? 20.234 22.781 6.629 1 83.25 97 VAL A N 1
ATOM 751 C CA . VAL A 1 97 ? 21.141 22 7.441 1 83.25 97 VAL A CA 1
ATOM 752 C C . VAL A 1 97 ? 22.312 21.516 6.59 1 83.25 97 VAL A C 1
ATOM 754 O O . VAL A 1 97 ? 23.312 21 7.113 1 83.25 97 VAL A O 1
ATOM 757 N N . SER A 1 98 ? 22.109 21.531 5.293 1 76.88 98 SER A N 1
ATOM 758 C CA . SER A 1 98 ? 23.141 21.047 4.383 1 76.88 98 SER A CA 1
ATOM 759 C C . SER A 1 98 ? 24.266 22.078 4.219 1 76.88 98 SER A C 1
ATOM 761 O O . SER A 1 98 ? 24.047 23.266 4.383 1 76.88 98 SER A O 1
ATOM 763 N N . ILE A 1 99 ? 25.469 21.422 4.051 1 64.25 99 ILE A N 1
ATOM 764 C CA . ILE A 1 99 ? 26.609 22.25 3.684 1 64.25 99 ILE A CA 1
ATOM 765 C C . ILE A 1 99 ? 26.594 22.516 2.18 1 64.25 99 ILE A C 1
ATOM 767 O O . ILE A 1 99 ? 26.219 21.641 1.394 1 64.25 99 ILE A O 1
ATOM 771 N N . ASP A 1 100 ? 26.562 23.688 1.722 1 60.12 100 ASP A N 1
ATOM 772 C CA . ASP A 1 100 ? 26.5 24.328 0.407 1 60.12 100 ASP A CA 1
ATOM 773 C C . ASP A 1 100 ? 26.922 23.344 -0.689 1 60.12 100 ASP A C 1
ATOM 775 O O . ASP A 1 100 ? 28.109 23.281 -1.053 1 60.12 100 ASP A O 1
ATOM 779 N N . ASP A 1 101 ? 26.312 22.188 -0.854 1 67.56 101 ASP A N 1
ATOM 780 C CA . ASP A 1 101 ? 26.484 21.312 -2.006 1 67.56 101 ASP A CA 1
ATOM 781 C C . ASP A 1 101 ? 25.312 21.438 -2.973 1 67.56 101 ASP A C 1
ATOM 783 O O . ASP A 1 101 ? 24.156 21.219 -2.586 1 67.56 101 ASP A O 1
ATOM 787 N N . PRO A 1 102 ? 25.641 22 -4.176 1 65.62 102 PRO A N 1
ATOM 788 C CA . PRO A 1 102 ? 24.578 22.203 -5.168 1 65.62 102 PRO A CA 1
ATOM 789 C C . PRO A 1 102 ? 23.812 20.922 -5.473 1 65.62 102 PRO A C 1
ATOM 791 O O . PRO A 1 102 ? 22.641 20.984 -5.848 1 65.62 102 PRO A O 1
ATOM 794 N N . HIS A 1 103 ? 24.391 19.75 -5.371 1 77.94 103 HIS A N 1
ATOM 795 C CA . HIS A 1 103 ? 23.75 18.484 -5.711 1 77.94 103 HIS A CA 1
ATOM 796 C C . HIS A 1 103 ? 22.734 18.078 -4.645 1 77.94 103 HIS A C 1
ATOM 798 O O . HIS A 1 103 ? 21.844 17.266 -4.906 1 77.94 103 HIS A O 1
ATOM 804 N N . SER A 1 104 ? 22.812 18.797 -3.605 1 88.62 104 SER A N 1
ATOM 805 C CA . SER A 1 104 ? 21.953 18.438 -2.492 1 88.62 104 SER A CA 1
ATOM 806 C C . SER A 1 104 ? 20.516 18.938 -2.719 1 88.62 104 SER A C 1
ATOM 808 O O . SER A 1 104 ? 19.562 18.297 -2.291 1 88.62 104 SER A O 1
ATOM 810 N N . LEU A 1 105 ? 20.438 20.016 -3.475 1 91.94 105 LEU A N 1
ATOM 811 C CA . LEU A 1 105 ? 19.125 20.609 -3.674 1 91.94 105 LEU A CA 1
ATOM 812 C C . LEU A 1 105 ? 18.219 19.672 -4.469 1 91.94 105 LEU A C 1
ATOM 814 O O . LEU A 1 105 ? 17.047 19.5 -4.133 1 91.94 105 LEU A O 1
ATOM 818 N N . GLN A 1 106 ? 18.766 19.078 -5.488 1 93.25 106 GLN A N 1
ATOM 819 C CA . GLN A 1 106 ? 17.969 18.156 -6.305 1 93.25 106 GLN A CA 1
ATOM 820 C C . GLN A 1 106 ? 17.484 16.969 -5.48 1 93.25 106 GLN A C 1
ATOM 822 O O . GLN A 1 106 ? 16.359 16.5 -5.66 1 93.25 106 GLN A O 1
ATOM 827 N N . LEU A 1 107 ? 18.297 16.516 -4.633 1 94.75 107 LEU A N 1
ATOM 828 C CA . LEU A 1 107 ? 17.938 15.383 -3.77 1 94.75 107 LEU A CA 1
ATOM 829 C C . LEU A 1 107 ? 16.859 15.781 -2.773 1 94.75 107 LEU A C 1
ATOM 831 O O . LEU A 1 107 ? 15.938 15.016 -2.514 1 94.75 107 LEU A O 1
ATOM 835 N N . HIS A 1 108 ? 17 16.984 -2.264 1 95.25 108 HIS A N 1
ATOM 836 C CA . HIS A 1 108 ? 16 17.484 -1.321 1 95.25 108 HIS A CA 1
ATOM 837 C C . HIS A 1 108 ? 14.648 17.656 -1.997 1 95.25 108 HIS A C 1
ATOM 839 O O . HIS A 1 108 ? 13.609 17.328 -1.417 1 95.25 108 HIS A O 1
ATOM 845 N N . ARG A 1 109 ? 14.641 18.172 -3.17 1 95.25 109 ARG A N 1
ATOM 846 C CA . ARG A 1 109 ? 13.398 18.328 -3.922 1 95.25 109 ARG A CA 1
ATOM 847 C C . ARG A 1 109 ? 12.758 16.984 -4.23 1 95.25 109 ARG A C 1
ATOM 849 O O . ARG A 1 109 ? 11.539 16.828 -4.156 1 95.25 109 ARG A O 1
ATOM 856 N N . LYS A 1 110 ? 13.594 16.047 -4.59 1 96 110 LYS A N 1
ATOM 857 C CA . LYS A 1 110 ? 13.094 14.703 -4.836 1 96 110 LYS A CA 1
ATOM 858 C C . LYS A 1 110 ? 12.406 14.133 -3.594 1 96 110 LYS A C 1
ATOM 860 O O . LYS A 1 110 ? 11.359 13.492 -3.695 1 96 110 LYS A O 1
ATOM 865 N N . MET A 1 111 ? 12.984 14.422 -2.443 1 97.19 111 MET A N 1
ATOM 866 C CA . MET A 1 111 ? 12.359 13.984 -1.198 1 97.19 111 MET A CA 1
ATOM 867 C C . MET A 1 111 ? 11 14.641 -1.011 1 97.19 111 MET A C 1
ATOM 869 O O . MET A 1 111 ? 10.062 14.008 -0.521 1 97.19 111 MET A O 1
ATOM 873 N N . GLY A 1 112 ? 10.906 15.93 -1.395 1 97.19 112 GLY A N 1
ATOM 874 C CA . GLY A 1 112 ? 9.617 16.609 -1.375 1 97.19 112 GLY A CA 1
ATOM 875 C C . GLY A 1 112 ? 8.594 15.961 -2.287 1 97.19 112 GLY A C 1
ATOM 876 O O . GLY A 1 112 ? 7.414 15.859 -1.933 1 97.19 112 GLY A O 1
ATOM 877 N N . GLU A 1 113 ? 9.039 15.539 -3.441 1 95.06 113 GLU A N 1
ATOM 878 C CA . GLU A 1 113 ? 8.156 14.852 -4.379 1 95.06 113 GLU A CA 1
ATOM 879 C C . GLU A 1 113 ? 7.699 13.508 -3.816 1 95.06 113 GLU A C 1
ATOM 881 O O . GLU A 1 113 ? 6.539 13.125 -3.982 1 95.06 113 GLU A O 1
ATOM 886 N N . ILE A 1 114 ? 8.578 12.805 -3.193 1 97.44 114 ILE A N 1
ATOM 887 C CA . ILE A 1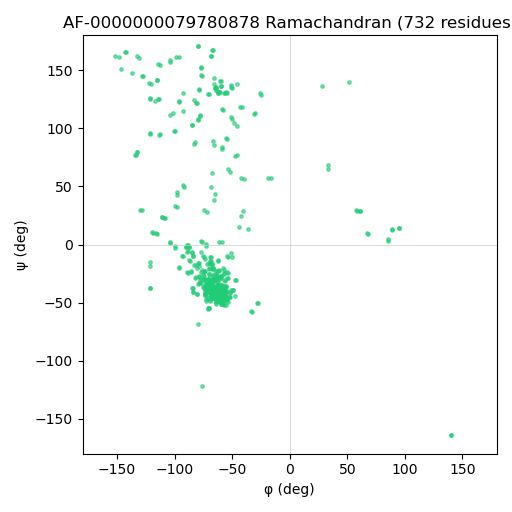 114 ? 8.25 11.523 -2.572 1 97.44 114 ILE A CA 1
ATOM 888 C C . ILE A 1 114 ? 7.215 11.734 -1.471 1 97.44 114 ILE A C 1
ATOM 890 O O . ILE A 1 114 ? 6.27 10.953 -1.344 1 97.44 114 ILE A O 1
ATOM 894 N N . PHE A 1 115 ? 7.375 12.797 -0.675 1 97.81 115 PHE A N 1
ATOM 895 C CA . PHE A 1 115 ? 6.395 13.164 0.339 1 97.81 115 PHE A CA 1
ATOM 896 C C . PHE A 1 115 ? 5.012 13.32 -0.277 1 97.81 115 PHE A C 1
ATOM 898 O O . PHE A 1 115 ? 4.031 12.781 0.245 1 97.81 115 PHE A O 1
ATOM 905 N N . ALA A 1 116 ? 4.977 14.031 -1.388 1 94.75 116 ALA A N 1
ATOM 906 C CA . ALA A 1 116 ? 3.705 14.258 -2.07 1 94.75 116 ALA A CA 1
ATOM 907 C C . ALA A 1 116 ? 3.104 12.938 -2.559 1 94.75 116 ALA A C 1
ATOM 909 O O . ALA A 1 116 ? 1.897 12.711 -2.43 1 94.75 116 ALA A O 1
ATOM 910 N N . LEU A 1 117 ? 3.92 12.078 -3.07 1 94.38 117 LEU A N 1
ATOM 911 C CA . LEU A 1 117 ? 3.48 10.773 -3.568 1 94.38 117 LEU A CA 1
ATOM 912 C C . LEU A 1 117 ? 2.869 9.945 -2.447 1 94.38 117 LEU A C 1
ATOM 914 O O . LEU A 1 117 ? 1.781 9.383 -2.605 1 94.38 117 LEU A O 1
ATOM 918 N N . ILE A 1 118 ? 3.566 9.883 -1.362 1 97.5 118 ILE A N 1
ATOM 919 C CA . ILE A 1 118 ? 3.131 9.062 -0.241 1 97.5 118 ILE A CA 1
ATOM 920 C C . ILE A 1 118 ? 1.846 9.633 0.353 1 97.5 118 ILE A C 1
ATOM 922 O O . ILE A 1 118 ? 0.914 8.883 0.664 1 97.5 118 ILE A O 1
ATOM 926 N N . ASN A 1 119 ? 1.8 10.922 0.496 1 96 119 ASN A N 1
ATOM 927 C CA . ASN A 1 119 ? 0.596 11.555 1.023 1 96 119 ASN A CA 1
ATOM 928 C C . ASN A 1 119 ? -0.625 11.242 0.162 1 96 119 ASN A C 1
ATOM 930 O O . ASN A 1 119 ? -1.708 10.977 0.686 1 96 119 ASN A O 1
ATOM 934 N N . LEU A 1 120 ? -0.456 11.359 -1.109 1 94.06 120 LEU A N 1
ATOM 935 C CA . LEU A 1 120 ? -1.566 11.055 -2.004 1 94.06 120 LEU A CA 1
ATOM 936 C C . LEU A 1 120 ? -1.961 9.586 -1.897 1 94.06 120 LEU A C 1
ATOM 938 O O . LEU A 1 120 ? -3.148 9.258 -1.88 1 94.06 120 LEU A O 1
ATOM 942 N N . ALA A 1 121 ? -0.974 8.711 -1.859 1 96 121 ALA A N 1
ATOM 943 C CA . ALA A 1 121 ? -1.256 7.281 -1.729 1 96 121 ALA A CA 1
ATOM 944 C C . ALA A 1 121 ? -2.088 7 -0.482 1 96 121 ALA A C 1
ATOM 946 O O . ALA A 1 121 ? -3.086 6.277 -0.544 1 96 121 ALA A O 1
ATOM 947 N N . ILE A 1 122 ? -1.664 7.57 0.643 1 96.81 122 ILE A N 1
ATOM 948 C CA . ILE A 1 122 ? -2.359 7.371 1.909 1 96.81 122 ILE A CA 1
ATOM 949 C C . ILE A 1 122 ? -3.773 7.945 1.817 1 96.81 122 ILE A C 1
ATOM 951 O O . ILE A 1 122 ? -4.73 7.328 2.291 1 96.81 122 ILE A O 1
ATOM 955 N N . ALA A 1 123 ? -3.906 9.117 1.193 1 95.31 123 ALA A N 1
ATOM 956 C CA . ALA A 1 123 ? -5.227 9.711 0.999 1 95.31 123 ALA A CA 1
ATOM 957 C C . ALA A 1 123 ? -6.125 8.789 0.18 1 95.31 123 ALA A C 1
ATOM 959 O O . ALA A 1 123 ? -7.293 8.586 0.521 1 95.31 123 ALA A O 1
ATOM 960 N N . LEU A 1 124 ? -5.633 8.258 -0.874 1 94.5 124 LEU A N 1
ATOM 961 C CA . LEU A 1 124 ? -6.406 7.367 -1.733 1 94.5 124 LEU A CA 1
ATOM 962 C C . LEU A 1 124 ? -6.84 6.117 -0.974 1 94.5 124 LEU A C 1
ATOM 964 O O . LEU A 1 124 ? -7.996 5.699 -1.067 1 94.5 124 LEU A O 1
ATOM 968 N N . HIS A 1 125 ? -5.957 5.516 -0.206 1 97.56 125 HIS A N 1
ATOM 969 C CA . HIS A 1 125 ? -6.273 4.34 0.597 1 97.56 125 HIS A CA 1
ATOM 970 C C . HIS A 1 125 ? -7.359 4.648 1.624 1 97.56 125 HIS A C 1
ATOM 972 O O . HIS A 1 125 ? -8.117 3.758 2.018 1 97.56 125 HIS A O 1
ATOM 978 N N . ARG A 1 126 ? -7.5 5.891 1.94 1 95.19 126 ARG A N 1
ATOM 979 C CA . ARG A 1 126 ? -8.484 6.301 2.932 1 95.19 126 ARG A CA 1
ATOM 980 C C . ARG A 1 126 ? -9.844 6.555 2.279 1 95.19 126 ARG A C 1
ATOM 982 O O . ARG A 1 126 ? -10.828 6.836 2.967 1 95.19 126 ARG A O 1
ATOM 989 N N . THR A 1 127 ? -9.961 6.422 0.979 1 94.56 127 THR A N 1
ATOM 990 C CA . THR A 1 127 ? -11.227 6.703 0.312 1 94.56 127 THR A CA 1
ATOM 991 C C . THR A 1 127 ? -12.102 5.453 0.266 1 94.56 127 THR A C 1
ATOM 993 O O . THR A 1 127 ? -13.25 5.512 -0.183 1 94.56 127 THR A O 1
ATOM 996 N N . VAL A 1 128 ? -11.578 4.285 0.708 1 95.94 128 VAL A N 1
ATOM 997 C CA . VAL A 1 128 ? -12.422 3.1 0.795 1 95.94 128 VAL A CA 1
ATOM 998 C C . VAL A 1 128 ? -13.703 3.43 1.559 1 95.94 128 VAL A C 1
ATOM 1000 O O . VAL A 1 128 ? -13.656 4.055 2.619 1 95.94 128 VAL A O 1
ATOM 1003 N N . VAL A 1 129 ? -14.781 2.992 1.076 1 92.5 129 VAL A N 1
ATOM 1004 C CA . VAL A 1 129 ? -16.109 3.391 1.52 1 92.5 129 VAL A CA 1
ATOM 1005 C C . VAL A 1 129 ? -16.297 3.014 2.986 1 92.5 129 VAL A C 1
ATOM 1007 O O . VAL A 1 129 ? -15.969 1.897 3.395 1 92.5 129 VAL A O 1
ATOM 1010 N N . ASP A 1 130 ? -16.766 4 3.717 1 89.38 130 ASP A N 1
ATOM 1011 C CA . ASP A 1 130 ? -17.25 3.732 5.066 1 89.38 130 ASP A CA 1
ATOM 1012 C C . ASP A 1 130 ? -18.641 3.104 5.039 1 89.38 130 ASP A C 1
ATOM 1014 O O . ASP A 1 130 ? -19.641 3.797 4.82 1 89.38 130 ASP A O 1
ATOM 1018 N N . LEU A 1 131 ? -18.75 1.897 5.395 1 91.25 131 LEU A N 1
ATOM 1019 C CA . LEU A 1 131 ? -19.969 1.112 5.223 1 91.25 131 LEU A CA 1
ATOM 1020 C C . LEU A 1 131 ? -21.062 1.592 6.168 1 91.25 131 LEU A C 1
ATOM 1022 O O . LEU A 1 131 ? -22.25 1.45 5.871 1 91.25 131 LEU A O 1
ATOM 1026 N N . SER A 1 132 ? -20.656 2.188 7.273 1 87 132 SER A N 1
ATOM 1027 C CA . SER A 1 132 ? -21.625 2.629 8.273 1 87 132 SER A CA 1
ATOM 1028 C C . SER A 1 132 ? -22.078 4.062 8.008 1 87 132 SER A C 1
ATOM 1030 O O . SER A 1 132 ? -22.922 4.59 8.727 1 87 132 SER A O 1
ATOM 1032 N N . ASP A 1 133 ? -21.516 4.66 6.992 1 83.44 133 ASP A N 1
ATOM 1033 C CA . ASP A 1 133 ? -21.906 6.02 6.629 1 83.44 133 ASP A CA 1
ATOM 1034 C C . ASP A 1 133 ? -23.375 6.082 6.23 1 83.44 133 ASP A C 1
ATOM 1036 O O . ASP A 1 133 ? -23.828 5.316 5.371 1 83.44 133 ASP A O 1
ATOM 1040 N N . PRO A 1 134 ? -24.078 7.02 6.816 1 80.06 134 PRO A N 1
ATOM 1041 C CA . PRO A 1 134 ? -25.516 7.109 6.543 1 80.06 134 PRO A CA 1
ATOM 1042 C C . PRO A 1 134 ? -25.828 7.344 5.066 1 80.06 134 PRO A C 1
ATOM 1044 O O . PRO A 1 134 ? -26.812 6.824 4.547 1 80.06 134 PRO A O 1
ATOM 1047 N N . LEU A 1 135 ? -25.062 8.102 4.469 1 77.56 135 LEU A N 1
ATOM 1048 C CA . LEU A 1 135 ? -25.297 8.367 3.055 1 77.56 135 LEU A CA 1
ATOM 1049 C C . LEU A 1 135 ? -25.188 7.086 2.234 1 77.56 135 LEU A C 1
ATOM 1051 O O . LEU A 1 135 ? -25.969 6.855 1.318 1 77.56 135 LEU A O 1
ATOM 1055 N N . PHE A 1 136 ? -24.234 6.289 2.539 1 82.44 136 PHE A N 1
ATOM 1056 C CA . PHE A 1 136 ? -24.078 5.012 1.853 1 82.44 136 PHE A CA 1
ATOM 1057 C C . PHE A 1 136 ? -25.25 4.086 2.158 1 82.44 136 PHE A C 1
ATOM 1059 O O . PHE A 1 136 ? -25.781 3.432 1.258 1 82.44 136 PHE A O 1
ATOM 1066 N N . GLN A 1 137 ? -25.65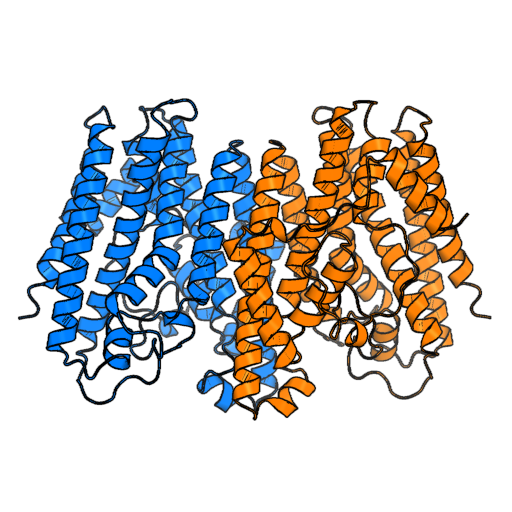6 4.125 3.365 1 81.69 137 GLN A N 1
ATOM 1067 C CA . GLN A 1 137 ? -26.75 3.242 3.781 1 81.69 137 GLN A CA 1
ATOM 1068 C C . GLN A 1 137 ? -28.047 3.607 3.076 1 81.69 137 GLN A C 1
ATOM 1070 O O . GLN A 1 137 ? -28.875 2.734 2.787 1 81.69 137 GLN A O 1
ATOM 1075 N N . GLN A 1 138 ? -28.172 4.824 2.746 1 82.31 138 GLN A N 1
ATOM 1076 C CA . GLN A 1 138 ? -29.391 5.301 2.107 1 82.31 138 GLN A CA 1
ATOM 1077 C C . GLN A 1 138 ? -29.438 4.918 0.632 1 82.31 138 GLN A C 1
ATOM 1079 O O . GLN A 1 138 ? -30.5 4.656 0.08 1 82.31 138 GLN A O 1
ATOM 1084 N N . GLN A 1 139 ? -28.297 4.809 0.01 1 83.81 139 GLN A N 1
ATOM 1085 C CA . GLN A 1 139 ? -28.234 4.633 -1.438 1 83.81 13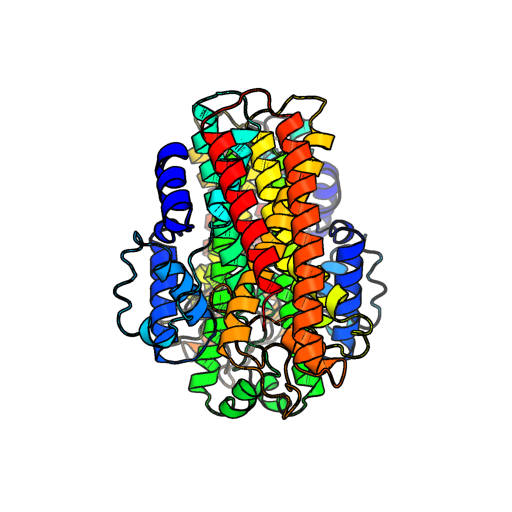9 GLN A CA 1
ATOM 1086 C C . GLN A 1 139 ? -27.906 3.186 -1.804 1 83.81 139 GLN A C 1
ATOM 1088 O O . GLN A 1 139 ? -27.875 2.834 -2.984 1 83.81 139 GLN A O 1
ATOM 1093 N N . ARG A 1 140 ? -27.781 2.385 -0.902 1 81.88 140 ARG A N 1
ATOM 1094 C CA . ARG A 1 140 ? -27.25 1.039 -1.087 1 81.88 140 ARG A CA 1
ATOM 1095 C C . ARG A 1 140 ? -28.219 0.171 -1.885 1 81.88 140 ARG A C 1
ATOM 1097 O O . ARG A 1 140 ? -27.844 -0.899 -2.369 1 81.88 140 ARG A O 1
ATOM 1104 N N . ASP A 1 141 ? -29.453 0.579 -2.061 1 85.81 141 ASP A N 1
ATOM 1105 C CA . ASP A 1 141 ? -30.453 -0.201 -2.799 1 85.81 141 ASP A CA 1
ATOM 1106 C C . ASP A 1 141 ? -30.266 -0.033 -4.305 1 85.81 141 ASP A C 1
ATOM 1108 O O . ASP A 1 141 ? -30.812 -0.807 -5.094 1 85.81 141 ASP A O 1
ATOM 1112 N N . ASP A 1 142 ? -29.547 0.932 -4.707 1 88.69 142 ASP A N 1
ATOM 1113 C CA . ASP A 1 142 ? -29.219 1.128 -6.117 1 88.69 142 ASP A CA 1
ATOM 1114 C C . ASP A 1 142 ? -28 0.29 -6.516 1 88.69 142 ASP A C 1
ATOM 1116 O O . ASP A 1 142 ? -26.859 0.689 -6.281 1 88.69 142 ASP A O 1
ATOM 1120 N N . LEU A 1 143 ? -28.312 -0.787 -7.184 1 87.06 143 LEU A N 1
ATOM 1121 C CA . LEU A 1 143 ? -27.281 -1.772 -7.473 1 87.06 143 LEU A CA 1
ATOM 1122 C C . LEU A 1 143 ? -26.203 -1.183 -8.375 1 87.06 143 LEU A C 1
ATOM 1124 O O . LEU A 1 143 ? -25.016 -1.495 -8.234 1 87.06 143 LEU A O 1
ATOM 1128 N N . ALA A 1 144 ? -26.625 -0.435 -9.305 1 86.69 144 ALA A N 1
ATOM 1129 C CA . ALA A 1 144 ? -25.656 0.207 -10.195 1 86.69 144 ALA A CA 1
ATOM 1130 C C . ALA A 1 144 ? -24.719 1.135 -9.414 1 86.69 144 ALA A C 1
ATOM 1132 O O . ALA A 1 144 ? -23.516 1.14 -9.633 1 86.69 144 ALA A O 1
ATOM 1133 N N . TRP A 1 145 ? -25.266 1.885 -8.523 1 88.81 145 TRP A N 1
ATOM 1134 C CA . TRP A 1 145 ? -24.5 2.783 -7.676 1 88.81 145 TRP A CA 1
ATOM 1135 C C . TRP A 1 145 ? -23.547 2 -6.785 1 88.81 145 TRP A C 1
ATOM 1137 O O . TRP A 1 145 ? -22.359 2.354 -6.664 1 88.81 145 TRP A O 1
ATOM 1147 N N . VAL A 1 146 ? -24.031 0.924 -6.27 1 90.56 146 VAL A N 1
ATOM 1148 C CA . VAL A 1 146 ? -23.25 0.079 -5.383 1 90.56 146 VAL A CA 1
ATOM 1149 C C . VAL A 1 146 ? -22.062 -0.508 -6.148 1 90.56 146 VAL A C 1
ATOM 1151 O O . VAL A 1 146 ? -20.938 -0.533 -5.641 1 90.56 146 VAL A O 1
ATOM 1154 N N . LYS A 1 147 ? -22.281 -0.923 -7.332 1 88.44 147 LYS A N 1
ATOM 1155 C CA . LYS A 1 147 ? -21.203 -1.482 -8.156 1 88.44 147 LYS A CA 1
ATOM 1156 C C . LYS A 1 147 ? -20.141 -0.434 -8.469 1 88.44 147 LYS A C 1
ATOM 1158 O O . LYS A 1 147 ? -18.953 -0.742 -8.5 1 88.44 147 LYS A O 1
ATOM 1163 N N . ASN A 1 148 ? -20.609 0.735 -8.711 1 88.81 148 ASN A N 1
ATOM 1164 C CA . ASN A 1 148 ? -19.656 1.822 -8.953 1 88.81 148 ASN A CA 1
ATOM 1165 C C . ASN A 1 148 ? -18.844 2.143 -7.711 1 88.81 148 ASN A C 1
ATOM 1167 O O . ASN A 1 148 ? -17.641 2.416 -7.805 1 88.81 148 ASN A O 1
ATOM 1171 N N . MET A 1 149 ? -19.516 2.102 -6.57 1 91.88 149 MET A N 1
ATOM 1172 C CA . MET A 1 149 ? -18.812 2.316 -5.312 1 91.88 149 MET A CA 1
ATOM 1173 C C . MET A 1 149 ? -17.766 1.227 -5.078 1 91.88 149 MET A C 1
ATOM 1175 O O . MET A 1 149 ? -16.672 1.507 -4.598 1 91.88 149 MET A O 1
ATOM 1179 N N . GLU A 1 150 ? -18.125 0.05 -5.449 1 92.19 150 GLU A N 1
ATOM 1180 C CA . GLU A 1 150 ? -17.219 -1.083 -5.348 1 92.19 150 GLU A CA 1
ATOM 1181 C C . GLU A 1 150 ? -16 -0.898 -6.258 1 92.19 150 GLU A C 1
ATOM 1183 O O . GLU A 1 150 ? -14.867 -1.142 -5.848 1 92.19 150 GLU A O 1
ATOM 1188 N N . LEU A 1 151 ? -16.203 -0.523 -7.445 1 89.38 151 LEU A N 1
ATOM 1189 C CA . LEU A 1 151 ? -15.125 -0.248 -8.383 1 89.38 151 LEU A CA 1
ATOM 1190 C C . LEU A 1 151 ? -14.219 0.862 -7.855 1 89.38 151 LEU A C 1
ATOM 1192 O O . LEU A 1 151 ? -13 0.8 -8.016 1 89.38 151 LEU A O 1
ATOM 1196 N N . GLY A 1 152 ? -14.836 1.856 -7.293 1 92.06 152 GLY A N 1
ATOM 1197 C CA . GLY A 1 152 ? -14.07 2.926 -6.672 1 92.06 152 GLY A CA 1
ATOM 1198 C C . GLY A 1 152 ? -13.133 2.436 -5.586 1 92.06 152 GLY A C 1
ATOM 1199 O O . GLY A 1 152 ? -11.984 2.881 -5.5 1 92.06 152 GLY A O 1
ATOM 1200 N N . ASN A 1 153 ? -13.648 1.506 -4.766 1 94.94 153 ASN A N 1
ATOM 1201 C CA . ASN A 1 153 ? -12.805 0.913 -3.732 1 94.94 153 ASN A CA 1
ATOM 1202 C C . ASN A 1 153 ? -11.594 0.213 -4.332 1 94.94 153 ASN A C 1
ATOM 1204 O O . ASN A 1 153 ? -10.469 0.403 -3.869 1 94.94 153 ASN A O 1
ATOM 1208 N N . LYS A 1 154 ? -11.805 -0.594 -5.324 1 91.69 154 LYS A N 1
ATOM 1209 C CA . LYS A 1 154 ? -10.727 -1.33 -5.973 1 91.69 154 LYS A CA 1
ATOM 1210 C C . LYS A 1 154 ? -9.703 -0.377 -6.59 1 91.69 154 LYS A C 1
ATOM 1212 O O . LYS A 1 154 ? -8.5 -0.586 -6.461 1 91.69 154 LYS A O 1
ATOM 1217 N N . LEU A 1 155 ? -10.227 0.634 -7.199 1 91.06 155 LEU A N 1
ATOM 1218 C CA . LEU A 1 155 ? -9.344 1.618 -7.824 1 91.06 155 LEU A CA 1
ATOM 1219 C C . LEU A 1 155 ? -8.531 2.365 -6.777 1 91.06 155 LEU A C 1
ATOM 1221 O O . LEU A 1 155 ? -7.355 2.66 -6.992 1 91.06 155 LEU A O 1
ATOM 1225 N N . ALA A 1 156 ? -9.156 2.732 -5.691 1 94.12 156 ALA A N 1
ATOM 1226 C CA . ALA A 1 156 ? -8.477 3.441 -4.609 1 94.12 156 ALA A CA 1
ATOM 1227 C C . ALA A 1 156 ? -7.297 2.637 -4.078 1 94.12 156 ALA A C 1
ATOM 1229 O O . ALA A 1 156 ? -6.188 3.162 -3.941 1 94.12 156 ALA A O 1
ATOM 1230 N N . VAL A 1 157 ? -7.523 1.39 -3.832 1 95.38 157 VAL A N 1
ATOM 1231 C CA . VAL A 1 157 ? -6.488 0.518 -3.291 1 95.38 157 VAL A CA 1
ATOM 1232 C C . VAL A 1 157 ? -5.371 0.343 -4.32 1 95.38 157 VAL A C 1
ATOM 1234 O O . VAL A 1 157 ? -4.191 0.489 -3.992 1 95.38 157 VAL A O 1
ATOM 1237 N N . LEU A 1 158 ? -5.707 0.083 -5.57 1 91.5 158 LEU A N 1
ATOM 1238 C CA . LEU A 1 158 ? -4.734 -0.076 -6.645 1 91.5 158 LEU A CA 1
ATOM 1239 C C . LEU A 1 158 ? -3.873 1.174 -6.789 1 91.5 158 LEU A C 1
ATOM 1241 O O . LEU A 1 158 ? -2.645 1.086 -6.82 1 91.5 158 LEU A O 1
ATOM 1245 N N . ALA A 1 159 ? -4.57 2.309 -6.879 1 91.81 159 ALA A N 1
ATOM 1246 C CA . ALA A 1 159 ? -3.863 3.568 -7.086 1 91.81 159 ALA A CA 1
ATOM 1247 C C . ALA A 1 159 ? -2.893 3.846 -5.945 1 91.81 159 ALA A C 1
ATOM 1249 O O . ALA A 1 159 ? -1.753 4.258 -6.176 1 91.81 159 ALA A O 1
ATOM 1250 N N . GLY A 1 160 ? -3.35 3.674 -4.707 1 94.62 160 GLY A N 1
ATOM 1251 C CA . GLY A 1 160 ? -2.455 3.828 -3.57 1 94.62 160 GLY A CA 1
ATOM 1252 C C . GLY A 1 160 ? -1.238 2.926 -3.645 1 94.62 160 GLY A C 1
ATOM 1253 O O . GLY A 1 160 ? -0.113 3.373 -3.412 1 94.62 160 GLY A O 1
ATOM 1254 N N . ASP A 1 161 ? -1.442 1.653 -3.982 1 94.62 161 ASP A N 1
ATOM 1255 C CA . ASP A 1 161 ? -0.35 0.691 -4.098 1 94.62 161 ASP A CA 1
ATOM 1256 C C . ASP A 1 161 ? 0.648 1.118 -5.172 1 94.62 161 ASP A C 1
ATOM 1258 O O . ASP A 1 161 ? 1.86 0.994 -4.984 1 94.62 161 ASP A O 1
ATOM 1262 N N . ILE A 1 162 ? 0.183 1.574 -6.281 1 92.38 162 ILE A N 1
ATOM 1263 C CA . ILE A 1 162 ? 1.045 2.008 -7.375 1 92.38 162 ILE A CA 1
ATOM 1264 C C . ILE A 1 162 ? 1.9 3.189 -6.922 1 92.38 162 ILE A C 1
ATOM 1266 O O . ILE A 1 162 ? 3.109 3.219 -7.168 1 92.38 162 ILE A O 1
ATOM 1270 N N . LEU A 1 163 ? 1.246 4.105 -6.293 1 93.56 163 LEU A N 1
ATOM 1271 C CA . LEU A 1 163 ? 1.965 5.289 -5.836 1 93.56 163 LEU A CA 1
ATOM 1272 C C . LEU A 1 163 ? 3 4.922 -4.777 1 93.56 163 LEU A C 1
ATOM 1274 O O . LEU A 1 163 ? 4.113 5.457 -4.777 1 93.56 163 LEU A O 1
ATOM 1278 N N . LEU A 1 164 ? 2.652 4.047 -3.867 1 96.5 164 LEU A N 1
ATOM 1279 C CA . LEU A 1 164 ? 3.607 3.605 -2.855 1 96.5 164 LEU A CA 1
ATOM 1280 C C . LEU A 1 164 ? 4.77 2.852 -3.494 1 96.5 164 LEU A C 1
ATOM 1282 O O . LEU A 1 164 ? 5.914 2.98 -3.057 1 96.5 164 LEU A O 1
ATOM 1286 N N . ALA A 1 165 ? 4.445 2.045 -4.492 1 94.38 165 ALA A N 1
ATOM 1287 C CA . ALA A 1 165 ? 5.496 1.355 -5.234 1 94.38 165 ALA A CA 1
ATOM 1288 C C . ALA A 1 165 ? 6.457 2.354 -5.879 1 94.38 165 ALA A C 1
ATOM 1290 O O . ALA A 1 165 ? 7.676 2.184 -5.812 1 94.38 165 ALA A O 1
ATOM 1291 N N . LYS A 1 166 ? 5.91 3.355 -6.469 1 93.44 166 LYS A N 1
ATOM 1292 C CA . LYS A 1 166 ? 6.734 4.395 -7.086 1 93.44 166 LYS A CA 1
ATOM 1293 C C . LYS A 1 166 ? 7.586 5.109 -6.039 1 93.44 166 LYS A C 1
ATOM 1295 O O . LYS A 1 166 ? 8.773 5.367 -6.27 1 93.44 166 LYS A O 1
ATOM 1300 N N . ALA A 1 167 ? 6.957 5.453 -4.953 1 96.62 167 ALA A N 1
ATOM 1301 C CA . ALA A 1 167 ? 7.703 6.082 -3.871 1 96.62 167 ALA A CA 1
ATOM 1302 C C . ALA A 1 167 ? 8.875 5.207 -3.43 1 96.62 167 ALA A C 1
ATOM 1304 O O . ALA A 1 167 ? 9.969 5.707 -3.168 1 96.62 167 ALA A O 1
ATOM 1305 N N . SER A 1 168 ? 8.656 3.916 -3.377 1 97.38 168 SER A N 1
ATOM 1306 C CA . SER A 1 168 ? 9.695 2.977 -2.969 1 97.38 168 SER A CA 1
ATOM 1307 C C . SER A 1 168 ? 10.875 3 -3.938 1 97.38 168 SER A C 1
ATOM 1309 O O . SER A 1 168 ? 12.031 2.973 -3.516 1 97.38 168 SER A O 1
ATOM 1311 N N . VAL A 1 169 ? 10.57 3.033 -5.211 1 96.56 169 VAL A N 1
ATOM 1312 C CA . VAL A 1 169 ? 11.609 3.082 -6.238 1 96.56 169 VAL A CA 1
ATOM 1313 C C . VAL A 1 169 ? 12.445 4.352 -6.07 1 96.56 169 VAL A C 1
ATOM 1315 O O . VAL A 1 169 ? 13.68 4.297 -6.078 1 96.56 169 VAL A O 1
ATOM 1318 N N . GLU A 1 170 ? 11.758 5.453 -5.875 1 96.56 170 GLU A N 1
ATOM 1319 C CA . GLU A 1 170 ? 12.453 6.73 -5.73 1 96.56 170 GLU A CA 1
ATOM 1320 C C . GLU A 1 170 ? 13.297 6.758 -4.457 1 96.56 170 GLU A C 1
ATOM 1322 O O . GLU A 1 170 ? 14.43 7.246 -4.461 1 96.56 170 GLU A O 1
ATOM 1327 N N . LEU A 1 171 ? 12.766 6.277 -3.387 1 98.06 171 LEU A N 1
ATOM 1328 C CA . LEU A 1 171 ? 13.5 6.219 -2.127 1 98.06 171 LEU A CA 1
ATOM 1329 C C . LEU A 1 171 ? 14.758 5.367 -2.268 1 98.06 171 LEU A C 1
ATOM 1331 O O . LEU A 1 171 ? 15.828 5.75 -1.793 1 98.06 171 LEU A O 1
ATOM 1335 N N . ALA A 1 172 ? 14.633 4.27 -2.924 1 97.06 172 ALA A N 1
ATOM 1336 C CA . ALA A 1 172 ? 15.75 3.348 -3.084 1 97.06 172 ALA A CA 1
ATOM 1337 C C . ALA A 1 172 ? 16.844 3.963 -3.943 1 97.06 172 ALA A C 1
ATOM 1339 O O . ALA A 1 172 ? 18.016 3.598 -3.818 1 97.06 172 ALA A O 1
ATOM 1340 N N . SER A 1 173 ? 16.5 4.855 -4.789 1 96.31 173 SER A N 1
ATOM 1341 C CA . SER A 1 173 ? 17.469 5.48 -5.695 1 96.31 173 SER A CA 1
ATOM 1342 C C . SER A 1 173 ? 18.469 6.328 -4.926 1 96.31 173 SER A C 1
ATOM 1344 O O . SER A 1 173 ? 19.547 6.645 -5.445 1 96.31 173 SER A O 1
ATOM 1346 N N . PHE A 1 174 ? 18.094 6.711 -3.684 1 94.94 174 PHE A N 1
ATOM 1347 C CA . PHE A 1 174 ? 19.047 7.445 -2.85 1 94.94 174 PHE A CA 1
ATOM 1348 C C . PHE A 1 174 ? 20.188 6.539 -2.402 1 94.94 174 PHE A C 1
ATOM 1350 O O . PHE A 1 174 ? 21.219 7.023 -1.951 1 94.94 174 PHE A O 1
ATOM 1357 N N . ARG A 1 175 ? 19.984 5.207 -2.441 1 95 175 ARG A N 1
ATOM 1358 C CA . ARG A 1 175 ? 20.969 4.199 -2.072 1 95 175 ARG A CA 1
ATOM 1359 C C . ARG A 1 175 ? 21.391 4.348 -0.612 1 95 175 ARG A C 1
ATOM 1361 O O . ARG A 1 175 ? 22.562 4.164 -0.274 1 95 175 ARG A O 1
ATOM 1368 N N . ILE A 1 176 ? 20.469 4.871 0.208 1 94.25 176 ILE A N 1
ATOM 1369 C CA . ILE A 1 176 ? 20.641 4.984 1.652 1 94.25 176 ILE A CA 1
ATOM 1370 C C . ILE A 1 176 ? 19.531 4.223 2.369 1 94.25 176 ILE A C 1
ATOM 1372 O O . ILE A 1 176 ? 18.438 4.766 2.592 1 94.25 176 ILE A O 1
ATOM 1376 N N . PRO A 1 177 ? 19.734 2.965 2.787 1 95.38 177 PRO A N 1
ATOM 1377 C CA . PRO A 1 177 ? 18.703 2.121 3.377 1 95.38 177 PRO A CA 1
ATOM 1378 C C . PRO A 1 177 ? 18.047 2.752 4.609 1 95.38 177 PRO A C 1
ATOM 1380 O O . PRO A 1 177 ? 16.859 2.564 4.848 1 95.38 177 PRO A O 1
ATOM 1383 N N . LYS A 1 178 ? 18.797 3.521 5.312 1 94.31 178 LYS A N 1
ATOM 1384 C CA . LYS A 1 178 ? 18.266 4.164 6.516 1 94.31 178 LYS A CA 1
ATOM 1385 C C . LYS A 1 178 ? 17.125 5.102 6.176 1 94.31 178 LYS A C 1
ATOM 1387 O O . LYS A 1 178 ? 16.172 5.227 6.949 1 94.31 178 LYS A O 1
ATOM 1392 N N . ILE A 1 179 ? 17.156 5.777 5.066 1 96.62 179 ILE A N 1
ATOM 1393 C CA . ILE A 1 179 ? 16.094 6.691 4.652 1 96.62 179 ILE A CA 1
ATOM 1394 C C . ILE A 1 179 ? 14.828 5.906 4.355 1 96.62 179 ILE A C 1
ATOM 1396 O O . ILE A 1 179 ? 13.734 6.312 4.754 1 96.62 179 ILE A O 1
ATOM 1400 N N . VAL A 1 180 ? 14.984 4.773 3.682 1 97.88 180 VAL A N 1
ATOM 1401 C CA . VAL A 1 180 ? 13.828 3.932 3.393 1 97.88 180 VAL A CA 1
ATOM 1402 C C . VAL A 1 180 ? 13.211 3.434 4.699 1 97.88 180 VAL A C 1
ATOM 1404 O O . VAL A 1 180 ? 11.992 3.4 4.844 1 97.88 180 VAL A O 1
ATOM 1407 N N . GLU A 1 181 ? 14.008 3.123 5.613 1 96.38 181 GLU A N 1
ATOM 1408 C CA . GLU A 1 181 ? 13.555 2.635 6.91 1 96.38 181 GLU A CA 1
ATOM 1409 C C . GLU A 1 181 ? 12.75 3.697 7.648 1 96.38 181 GLU A C 1
ATOM 1411 O O . GLU A 1 181 ? 11.641 3.426 8.125 1 96.38 181 GLU A O 1
ATOM 1416 N N . ILE A 1 182 ? 13.234 4.895 7.711 1 96.19 182 ILE A N 1
ATOM 1417 C CA . ILE A 1 182 ? 12.57 5.93 8.5 1 96.19 182 ILE A CA 1
ATOM 1418 C C . ILE A 1 182 ? 11.273 6.352 7.805 1 96.19 182 ILE A C 1
ATOM 1420 O O . ILE A 1 182 ? 10.258 6.57 8.469 1 96.19 182 ILE A O 1
ATOM 1424 N N . ILE A 1 183 ? 11.305 6.438 6.48 1 98.31 183 ILE A N 1
ATOM 1425 C CA . ILE A 1 183 ? 10.102 6.84 5.758 1 98.31 183 ILE A CA 1
ATOM 1426 C C . ILE A 1 183 ? 9.047 5.738 5.855 1 98.31 183 ILE A C 1
ATOM 1428 O O . ILE A 1 183 ? 7.855 6.023 6.008 1 98.31 183 ILE A O 1
ATOM 1432 N N . SER A 1 184 ? 9.461 4.492 5.773 1 96.69 184 SER A N 1
ATOM 1433 C CA . SER A 1 184 ? 8.531 3.379 5.945 1 96.69 184 SER A CA 1
ATOM 1434 C C . SER A 1 184 ? 7.871 3.42 7.32 1 96.69 184 SER A C 1
ATOM 1436 O O . SER A 1 184 ? 6.668 3.189 7.441 1 96.69 184 SER A O 1
ATOM 1438 N N . GLY A 1 185 ? 8.68 3.676 8.312 1 94.94 185 GLY A N 1
ATOM 1439 C CA . GLY A 1 185 ? 8.125 3.848 9.648 1 94.94 185 GLY A CA 1
ATOM 1440 C C . GLY A 1 185 ? 7.113 4.973 9.734 1 94.94 185 GLY A C 1
ATOM 1441 O O . GLY A 1 185 ? 6.082 4.836 10.398 1 94.94 185 GLY A O 1
ATOM 1442 N N . ALA A 1 186 ? 7.367 6.047 9.078 1 97.38 186 ALA A N 1
ATOM 1443 C CA . ALA A 1 186 ? 6.461 7.191 9.078 1 97.38 186 ALA A CA 1
ATOM 1444 C C . ALA A 1 186 ? 5.152 6.852 8.367 1 97.38 186 ALA A C 1
ATOM 1446 O O . ALA A 1 186 ? 4.086 7.324 8.766 1 97.38 186 ALA A O 1
ATOM 1447 N N . ILE A 1 187 ? 5.227 6.121 7.262 1 97.12 187 ILE A N 1
ATOM 1448 C CA . ILE A 1 187 ? 4.027 5.68 6.559 1 97.12 187 ILE A CA 1
ATOM 1449 C C . ILE A 1 187 ? 3.143 4.871 7.504 1 97.12 187 ILE A C 1
ATOM 1451 O O . ILE A 1 187 ? 1.932 5.094 7.574 1 97.12 187 ILE A O 1
ATOM 1455 N N . VAL A 1 188 ? 3.758 3.957 8.25 1 93.25 188 VAL A N 1
ATOM 1456 C CA . VAL A 1 188 ? 3.025 3.109 9.188 1 93.25 188 VAL A CA 1
ATOM 1457 C C . VAL A 1 188 ? 2.338 3.975 10.242 1 93.25 188 VAL A C 1
ATOM 1459 O O . VAL A 1 188 ? 1.154 3.783 10.531 1 93.25 188 VAL A O 1
ATOM 1462 N N . GLU A 1 189 ? 3.021 4.93 10.727 1 93.94 189 GLU A N 1
ATOM 1463 C CA . GLU A 1 189 ? 2.428 5.832 11.711 1 93.94 189 GLU A CA 1
ATOM 1464 C C . GLU A 1 189 ? 1.249 6.598 11.117 1 93.94 189 GLU A C 1
ATOM 1466 O O . GLU A 1 189 ? 0.201 6.727 11.75 1 93.94 189 GLU A O 1
ATOM 1471 N N . ALA A 1 190 ? 1.443 7.109 9.938 1 95.69 190 ALA A N 1
ATOM 1472 C CA . ALA A 1 190 ? 0.397 7.895 9.289 1 95.69 190 ALA A CA 1
ATOM 1473 C C . ALA A 1 190 ? -0.859 7.059 9.062 1 95.69 190 ALA A C 1
ATOM 1475 O O . ALA A 1 190 ? -1.977 7.535 9.273 1 95.69 190 ALA A O 1
ATOM 1476 N N . VAL A 1 191 ? -0.712 5.805 8.648 1 93.5 191 VAL A N 1
ATOM 1477 C CA . VAL A 1 191 ? -1.869 4.961 8.367 1 93.5 191 VAL A CA 1
ATOM 1478 C C . VAL A 1 191 ? -2.512 4.516 9.68 1 93.5 191 VAL A C 1
ATOM 1480 O O . VAL A 1 191 ? -3.729 4.34 9.758 1 93.5 191 VAL A O 1
ATOM 1483 N N . CYS A 1 192 ? -1.745 4.375 10.758 1 90.69 192 CYS A N 1
ATOM 1484 C CA . CYS A 1 192 ? -2.26 3.975 12.062 1 90.69 192 CYS A CA 1
ATOM 1485 C C . CYS A 1 192 ? -3.16 5.055 12.648 1 90.69 192 CYS A C 1
ATOM 1487 O O . CYS A 1 192 ? -3.938 4.793 13.57 1 90.69 192 CYS A O 1
ATOM 1489 N N . ALA A 1 193 ? -3.074 6.258 12.125 1 91.81 193 ALA A N 1
ATOM 1490 C CA . ALA A 1 193 ? -3.947 7.336 12.578 1 91.81 193 ALA A CA 1
ATOM 1491 C C . ALA A 1 193 ? -5.418 6.957 12.422 1 91.81 193 ALA A C 1
ATOM 1493 O O . ALA A 1 193 ? -6.273 7.438 13.164 1 91.81 193 ALA A O 1
ATOM 1494 N N . GLU A 1 194 ? -5.754 6.023 11.484 1 87.94 194 GLU A N 1
ATOM 1495 C CA . GLU A 1 194 ? -7.117 5.578 11.227 1 87.94 194 GLU A CA 1
ATOM 1496 C C . GLU A 1 194 ? -7.66 4.766 12.398 1 87.94 194 GLU A C 1
ATOM 1498 O O . GLU A 1 194 ? -8.859 4.469 12.453 1 87.94 194 GLU A O 1
ATOM 1503 N N . PHE A 1 195 ? -6.832 4.422 13.297 1 84.06 195 PHE A N 1
ATOM 1504 C CA . PHE A 1 195 ? -7.254 3.547 14.383 1 84.06 195 PHE A CA 1
ATOM 1505 C C . PHE A 1 195 ? -7.164 4.266 15.727 1 84.06 195 PHE A C 1
ATOM 1507 O O . PHE A 1 195 ? -7.242 3.631 16.781 1 84.06 195 PHE A O 1
ATOM 1514 N N . THR A 1 196 ? -6.93 5.551 15.641 1 84.75 196 THR A N 1
ATOM 1515 C CA . THR A 1 196 ? -6.992 6.336 16.875 1 84.75 196 THR A CA 1
ATOM 1516 C C . THR A 1 196 ? -8.43 6.402 17.391 1 84.75 196 THR A C 1
ATOM 1518 O O . THR A 1 196 ? -9.375 6.133 16.656 1 84.75 196 THR A O 1
ATOM 1521 N N . ASP A 1 197 ? -8.57 6.75 18.609 1 78 197 ASP A N 1
ATOM 1522 C CA . ASP A 1 197 ? -9.891 6.906 19.203 1 78 197 ASP A CA 1
ATOM 1523 C C . ASP A 1 197 ? -10.719 7.945 18.453 1 78 197 ASP A C 1
ATOM 1525 O O . ASP A 1 197 ? -11.938 7.797 18.312 1 78 197 ASP A O 1
ATOM 1529 N N . LEU A 1 198 ? -10.094 8.898 18.016 1 81.75 198 LEU A N 1
ATOM 1530 C CA . LEU A 1 198 ? -10.773 9.953 17.25 1 81.75 198 LEU A CA 1
ATOM 1531 C C . LEU A 1 198 ? -11.328 9.398 15.945 1 81.75 198 LEU A C 1
ATOM 1533 O O . LEU A 1 198 ? -12.469 9.711 15.57 1 81.75 198 LEU A O 1
ATOM 1537 N N . ALA A 1 199 ? -10.617 8.586 15.273 1 78.44 199 ALA A N 1
ATOM 1538 C CA . ALA A 1 199 ? -11.008 8.07 13.961 1 78.44 199 ALA A CA 1
ATOM 1539 C C . ALA A 1 199 ? -12.062 6.977 14.086 1 78.44 199 ALA A C 1
ATOM 1541 O O . ALA A 1 199 ? -12.93 6.848 13.227 1 78.44 199 ALA A O 1
ATOM 1542 N N . THR A 1 200 ? -12.016 6.168 15.164 1 73.62 200 THR A N 1
ATOM 1543 C CA . THR A 1 200 ? -12.938 5.047 15.32 1 73.62 200 THR A CA 1
ATOM 1544 C C . THR A 1 200 ? -14.203 5.492 16.047 1 73.62 200 THR A C 1
ATOM 1546 O O . THR A 1 200 ? -15.172 4.734 16.125 1 73.62 200 THR A O 1
ATOM 1549 N N . GLY A 1 201 ? -14.281 6.75 16.422 1 67.69 201 GLY A N 1
ATOM 1550 C CA . GLY A 1 201 ? -15.461 7.266 17.094 1 67.69 201 GLY A CA 1
ATOM 1551 C C . GLY A 1 201 ? -15.648 6.688 18.484 1 67.69 201 GLY A C 1
ATOM 1552 O O . GLY A 1 201 ? -16.766 6.691 19.016 1 67.69 201 GLY A O 1
ATOM 1553 N N . SER A 1 202 ? -14.672 5.984 18.953 1 61.97 202 SER A N 1
ATOM 1554 C CA . SER A 1 202 ? -14.828 5.426 20.281 1 61.97 202 SER A CA 1
ATOM 1555 C C . SER A 1 202 ? -14.898 6.531 21.344 1 61.97 202 SER A C 1
ATOM 1557 O O . SER A 1 202 ? -13.977 7.336 21.469 1 61.97 202 SER A O 1
ATOM 1559 N N . THR A 1 203 ? -16.062 7.023 21.547 1 56.62 203 THR A N 1
ATOM 1560 C CA . THR A 1 203 ? -16.344 8.109 22.484 1 56.62 203 THR A CA 1
ATOM 1561 C C . THR A 1 203 ? -15.75 7.805 23.859 1 56.62 203 THR A C 1
ATOM 1563 O O . THR A 1 203 ? -15.406 8.719 24.609 1 56.62 203 THR A O 1
ATOM 1566 N N . HIS A 1 204 ? -15.852 6.57 24.219 1 54.53 204 HIS A N 1
ATOM 1567 C CA . HIS A 1 204 ? -15.469 6.254 25.594 1 54.53 204 HIS A CA 1
ATOM 1568 C C . HIS A 1 204 ? -14.062 6.75 25.906 1 54.53 204 HIS A C 1
ATOM 1570 O O . HIS A 1 204 ? -13.727 6.996 27.062 1 54.53 204 HIS A O 1
ATOM 1576 N N . SER A 1 205 ? -13.438 7.152 24.781 1 60.78 205 SER A N 1
ATOM 1577 C CA . SER A 1 205 ? -12.016 7.336 25.062 1 60.78 205 SER A CA 1
ATOM 1578 C C . SER A 1 205 ? -11.586 8.781 24.828 1 60.78 205 SER A C 1
ATOM 1580 O O . SER A 1 205 ? -10.406 9.109 24.953 1 60.78 205 SER A O 1
ATOM 1582 N N . LEU A 1 206 ? -12.742 9.617 24.625 1 66.75 206 LEU A N 1
ATOM 1583 C CA . LEU A 1 206 ? -12.312 11 24.391 1 66.75 206 LEU A CA 1
ATOM 1584 C C . LEU A 1 206 ? -12.25 11.773 25.703 1 66.75 206 LEU A C 1
ATOM 1586 O O . LEU A 1 206 ? -12.898 12.805 25.859 1 66.75 206 LEU A O 1
ATOM 1590 N N . THR A 1 207 ? -11.617 11.242 26.734 1 72.38 207 THR A N 1
ATOM 1591 C CA . THR A 1 207 ? -11.445 11.875 28.031 1 72.38 207 THR A CA 1
ATOM 1592 C C . THR A 1 207 ? -10.617 13.148 27.906 1 72.38 207 THR A C 1
ATOM 1594 O O . THR A 1 207 ? -10.805 14.102 28.672 1 72.38 207 THR A O 1
ATOM 1597 N N . HIS A 1 208 ? -9.797 13.195 26.938 1 86.56 208 HIS A N 1
ATOM 1598 C CA . HIS A 1 208 ? -8.969 14.359 26.641 1 86.56 208 HIS A CA 1
ATOM 1599 C C . HIS A 1 208 ? -9.023 14.711 25.156 1 86.56 208 HIS A C 1
ATOM 1601 O O . HIS A 1 208 ? -8.078 14.438 24.406 1 86.56 208 HIS A O 1
ATOM 1607 N N . PRO A 1 209 ? -10.086 15.383 24.766 1 87.31 209 PRO A N 1
ATOM 1608 C CA . PRO A 1 209 ? -10.359 15.578 23.344 1 87.31 209 PRO A CA 1
ATOM 1609 C C . PRO A 1 209 ? -9.227 16.297 22.609 1 87.31 209 PRO A C 1
ATOM 1611 O O . PRO A 1 209 ? -8.875 15.93 21.5 1 87.31 209 PRO A O 1
ATOM 1614 N N . SER A 1 210 ? -8.648 17.359 23.266 1 90.94 210 SER A N 1
ATOM 1615 C CA . SER A 1 210 ? -7.578 18.125 22.625 1 90.94 210 SER A CA 1
ATOM 1616 C C . SER A 1 210 ? -6.332 17.266 22.422 1 90.94 210 SER A C 1
ATOM 1618 O O . SER A 1 210 ? -5.684 17.344 21.391 1 90.94 210 SER A O 1
ATOM 1620 N N . THR A 1 211 ? -6.062 16.484 23.422 1 91.69 211 THR A N 1
ATOM 1621 C CA . THR A 1 211 ? -4.906 15.602 23.344 1 91.69 211 THR A CA 1
ATOM 1622 C C . THR A 1 211 ? -5.129 14.523 22.281 1 91.69 211 THR A C 1
ATOM 1624 O O . THR A 1 211 ? -4.207 14.18 21.531 1 91.69 211 THR A O 1
ATOM 1627 N N . ASN A 1 212 ? -6.336 13.969 22.266 1 91.31 212 ASN A N 1
ATOM 1628 C CA . ASN A 1 212 ? -6.664 12.961 21.266 1 91.31 212 ASN A CA 1
ATOM 1629 C C . ASN A 1 212 ? -6.551 13.523 19.844 1 91.31 212 ASN A C 1
ATOM 1631 O O . ASN A 1 212 ? -6.043 12.844 18.953 1 91.31 212 ASN A O 1
ATOM 1635 N N . TRP A 1 213 ? -7.039 14.727 19.719 1 93.75 213 TRP A N 1
ATOM 1636 C CA . TRP A 1 213 ? -6.969 15.383 18.422 1 93.75 213 TRP A CA 1
ATOM 1637 C C . TRP A 1 213 ? -5.52 15.594 18 1 93.75 213 TRP A C 1
ATOM 1639 O O . TRP A 1 213 ? -5.145 15.289 16.859 1 93.75 213 TRP A O 1
ATOM 1649 N N . LEU A 1 214 ? -4.742 16.125 18.891 1 95.5 214 LEU A N 1
ATOM 1650 C CA . LEU A 1 214 ? -3.346 16.406 18.594 1 95.5 214 LEU A CA 1
ATOM 1651 C C . LEU A 1 214 ? -2.586 15.141 18.234 1 95.5 214 LEU A C 1
ATOM 1653 O O . LEU A 1 214 ? -1.771 15.125 17.312 1 95.5 214 LEU A O 1
ATOM 1657 N N . GLU A 1 215 ? -2.85 14.094 18.969 1 94.06 215 GLU A N 1
ATOM 1658 C CA . GLU A 1 215 ? -2.217 12.812 18.672 1 94.06 215 GLU A CA 1
ATOM 1659 C C . GLU A 1 215 ? -2.574 12.328 17.266 1 94.06 215 GLU A C 1
ATOM 1661 O O . GLU A 1 215 ? -1.709 11.852 16.531 1 94.06 215 GLU A O 1
ATOM 1666 N N . HIS A 1 216 ? -3.816 12.43 16.938 1 94.19 216 HIS A N 1
ATOM 1667 C CA . HIS A 1 216 ? -4.281 12.039 15.609 1 94.19 216 HIS A CA 1
ATOM 1668 C C . HIS A 1 216 ? -3.574 12.836 14.523 1 94.19 216 HIS A C 1
ATOM 1670 O O . HIS A 1 216 ? -3.104 12.266 13.539 1 94.19 216 HIS A O 1
ATOM 1676 N N . VAL A 1 217 ? -3.441 14.109 14.719 1 96.44 217 VAL A N 1
ATOM 1677 C CA . VAL A 1 217 ? -2.857 15 13.719 1 96.44 217 VAL A CA 1
ATOM 1678 C C . VAL A 1 217 ? -1.361 14.719 13.594 1 96.44 217 VAL A C 1
ATOM 1680 O O . VAL A 1 217 ? -0.815 14.719 12.484 1 96.44 217 VAL A O 1
ATOM 1683 N N . LYS A 1 218 ? -0.689 14.5 14.695 1 97.38 218 LYS A N 1
ATOM 1684 C CA . LYS A 1 218 ? 0.737 14.188 14.664 1 97.38 218 LYS A CA 1
ATOM 1685 C C . LYS A 1 218 ? 1.004 12.898 13.898 1 97.38 218 LYS A C 1
ATOM 1687 O O . LYS A 1 218 ? 1.973 12.805 13.141 1 97.38 218 LYS A O 1
ATOM 1692 N N . LEU A 1 219 ? 0.147 11.938 14.07 1 96.38 219 LEU A N 1
ATOM 1693 C CA . LEU A 1 219 ? 0.294 10.68 13.352 1 96.38 219 LEU A CA 1
ATOM 1694 C C . LEU A 1 219 ? -0.016 10.852 11.875 1 96.38 219 LEU A C 1
ATOM 1696 O O . LEU A 1 219 ? 0.784 10.469 11.016 1 96.38 219 LEU A O 1
ATOM 1700 N N . ARG A 1 220 ? -1.104 11.523 11.617 1 95.94 220 ARG A N 1
ATOM 1701 C CA . ARG A 1 220 ? -1.635 11.617 10.266 1 95.94 220 ARG A CA 1
ATOM 1702 C C . ARG A 1 220 ? -0.789 12.555 9.414 1 95.94 220 ARG A C 1
ATOM 1704 O O . ARG A 1 220 ? -0.546 12.289 8.234 1 95.94 220 ARG A O 1
ATOM 1711 N N . HIS A 1 221 ? -0.326 13.625 9.969 1 96.5 221 HIS A N 1
ATOM 1712 C CA . HIS A 1 221 ? 0.319 14.664 9.172 1 96.5 221 HIS A CA 1
ATOM 1713 C C . HIS A 1 221 ? 1.753 14.906 9.633 1 96.5 221 HIS A C 1
ATOM 1715 O O . HIS A 1 221 ? 2.646 15.117 8.812 1 96.5 221 HIS A O 1
ATOM 1721 N N . GLY A 1 222 ? 1.998 14.852 10.906 1 98.06 222 GLY A N 1
ATOM 1722 C CA . GLY A 1 222 ? 3.285 15.211 11.477 1 98.06 222 GLY A CA 1
ATOM 1723 C C . GLY A 1 222 ? 4.363 14.18 11.227 1 98.06 222 GLY A C 1
ATOM 1724 O O . GLY A 1 222 ? 5.492 14.523 10.867 1 98.06 222 GLY A O 1
ATOM 1725 N N . ALA A 1 223 ? 3.998 12.945 11.391 1 97.56 223 ALA A N 1
ATOM 1726 C CA . ALA A 1 223 ? 4.977 11.867 11.328 1 97.56 223 ALA A CA 1
ATOM 1727 C C . ALA A 1 223 ? 5.68 11.844 9.977 1 97.56 223 ALA A C 1
ATOM 1729 O O . ALA A 1 223 ? 6.914 11.82 9.906 1 97.56 223 ALA A O 1
ATOM 1730 N N . LEU A 1 224 ? 4.906 11.914 8.914 1 98.25 224 LEU A N 1
ATOM 1731 C CA . LEU A 1 224 ? 5.488 11.812 7.582 1 98.25 224 LEU A CA 1
ATOM 1732 C C . LEU A 1 224 ? 6.336 13.039 7.262 1 98.25 224 LEU A C 1
ATOM 1734 O O . LEU A 1 224 ? 7.473 12.914 6.797 1 98.25 224 LEU A O 1
ATOM 1738 N N . LEU A 1 225 ? 5.848 14.219 7.582 1 98.5 225 LEU A N 1
ATOM 1739 C CA . LEU A 1 225 ? 6.617 15.422 7.293 1 98.5 225 LEU A CA 1
ATOM 1740 C C . LEU A 1 225 ? 7.895 15.461 8.125 1 98.5 225 LEU A C 1
ATOM 1742 O O . LEU A 1 225 ? 8.961 15.805 7.609 1 98.5 225 LEU A O 1
ATOM 1746 N N . GLY A 1 226 ? 7.777 15.164 9.391 1 98.25 226 GLY A N 1
ATOM 1747 C CA . GLY A 1 226 ? 8.945 15.133 10.25 1 98.25 226 GLY A CA 1
ATOM 1748 C C . GLY A 1 226 ? 10.047 14.227 9.734 1 98.25 226 GLY A C 1
ATOM 1749 O O . GLY A 1 226 ? 11.203 14.633 9.625 1 98.25 226 GLY A O 1
ATOM 1750 N N . GLU A 1 227 ? 9.68 13.023 9.359 1 98.19 227 GLU A N 1
ATOM 1751 C CA . GLU A 1 227 ? 10.672 12.055 8.898 1 98.19 227 GLU A CA 1
ATOM 1752 C C . GLU A 1 227 ? 11.227 12.453 7.531 1 98.19 227 GLU A C 1
ATOM 1754 O O . GLU A 1 227 ? 12.398 12.203 7.242 1 98.19 227 GLU A O 1
ATOM 1759 N N . CYS A 1 228 ? 10.398 13.031 6.672 1 98.25 228 CYS A N 1
ATOM 1760 C CA . CYS A 1 228 ? 10.891 13.492 5.375 1 98.25 228 CYS A CA 1
ATOM 1761 C C . CYS A 1 228 ? 11.914 14.609 5.547 1 98.25 228 CYS A C 1
ATOM 1763 O O . CYS A 1 228 ? 12.906 14.664 4.816 1 98.25 228 CYS A O 1
ATOM 1765 N N . CYS A 1 229 ? 11.703 15.508 6.504 1 96.5 229 CYS A N 1
ATOM 1766 C CA . CYS A 1 229 ? 12.695 16.547 6.801 1 96.5 229 CYS A CA 1
ATOM 1767 C C . CYS A 1 229 ? 13.984 15.922 7.316 1 96.5 229 CYS A C 1
ATOM 1769 O O . CYS A 1 229 ? 15.078 16.328 6.91 1 96.5 229 CYS A O 1
ATOM 1771 N N . ALA A 1 230 ? 13.844 14.977 8.188 1 94.94 230 ALA A N 1
ATOM 1772 C CA . ALA A 1 230 ? 15.023 14.273 8.688 1 94.94 230 ALA A CA 1
ATOM 1773 C C . ALA A 1 230 ? 15.773 13.578 7.551 1 94.94 230 ALA A C 1
ATOM 1775 O O . ALA A 1 230 ? 17 13.633 7.484 1 94.94 230 ALA A O 1
ATOM 1776 N N . ALA A 1 231 ? 15.016 12.93 6.664 1 95.94 231 ALA A N 1
ATOM 1777 C CA . ALA A 1 231 ? 15.617 12.25 5.52 1 95.94 231 ALA A CA 1
ATOM 1778 C C . ALA A 1 231 ? 16.391 13.234 4.641 1 95.94 231 ALA A C 1
ATOM 1780 O O . ALA A 1 231 ? 17.484 12.938 4.176 1 95.94 231 ALA A O 1
ATOM 1781 N N . ALA A 1 232 ? 15.797 14.383 4.426 1 93.81 232 ALA A N 1
ATOM 1782 C CA . ALA A 1 232 ? 16.469 15.406 3.631 1 93.81 232 ALA A CA 1
ATOM 1783 C C . ALA A 1 232 ? 17.797 15.812 4.273 1 93.81 232 ALA A C 1
ATOM 1785 O O . ALA A 1 232 ? 18.781 16.031 3.574 1 93.81 232 ALA A O 1
ATOM 1786 N N . SER A 1 233 ? 17.812 15.898 5.551 1 89.81 233 SER A N 1
ATOM 1787 C CA . SER A 1 233 ? 19.047 16.234 6.27 1 89.81 233 SER A CA 1
ATOM 1788 C C . SER A 1 233 ? 20.094 15.133 6.113 1 89.81 233 SER A C 1
ATOM 1790 O O . SER A 1 233 ? 21.281 15.414 6.02 1 89.81 233 SER A O 1
ATOM 1792 N N . LEU A 1 234 ? 19.656 13.906 6.094 1 90.31 234 LEU A N 1
ATOM 1793 C CA . LEU A 1 234 ? 20.547 12.766 5.93 1 90.31 234 LEU A CA 1
ATOM 1794 C C . LEU A 1 234 ? 21.156 12.75 4.531 1 90.31 234 LEU A C 1
ATOM 1796 O O . LEU A 1 234 ? 22.281 12.305 4.348 1 90.31 234 LEU A O 1
ATOM 1800 N N . LEU A 1 235 ? 20.406 13.172 3.605 1 91.19 235 LEU A N 1
ATOM 1801 C CA . LEU A 1 235 ? 20.875 13.195 2.225 1 91.19 235 LEU A CA 1
ATOM 1802 C C . LEU A 1 235 ? 22.062 14.156 2.07 1 91.19 235 LEU A C 1
ATOM 1804 O O . LEU A 1 235 ? 22.906 13.961 1.201 1 91.19 235 LEU A O 1
ATOM 1808 N N . SER A 1 236 ? 22.156 15.172 2.85 1 82 236 SER A N 1
ATOM 1809 C CA . SER A 1 236 ? 23.203 16.172 2.789 1 82 236 SER A CA 1
ATOM 1810 C C . SER A 1 236 ? 24.453 15.711 3.553 1 82 236 SER A C 1
ATOM 1812 O O . SER A 1 236 ? 25.578 16.062 3.193 1 82 236 SER A O 1
ATOM 1814 N N . SER A 1 237 ? 24.281 15.117 4.676 1 73.19 237 SER A N 1
ATOM 1815 C CA . SER A 1 237 ? 25.422 14.719 5.496 1 73.19 237 SER A CA 1
ATOM 1816 C C . SER A 1 237 ? 25.281 13.289 6 1 73.19 237 SER A C 1
ATOM 1818 O O . SER A 1 237 ? 24.969 13.07 7.176 1 73.19 237 SER A O 1
ATOM 1820 N N . PRO A 1 238 ? 25.531 12.234 5.113 1 58.81 238 PRO A N 1
ATOM 1821 C CA . PRO A 1 238 ? 25.281 10.852 5.543 1 58.81 238 PRO A CA 1
ATOM 1822 C C . PRO A 1 238 ? 26.203 10.414 6.676 1 58.81 238 PRO A C 1
ATOM 1824 O O . PRO A 1 238 ? 25.859 9.516 7.445 1 58.81 238 PRO A O 1
ATOM 1827 N N . SER A 1 239 ? 27.406 10.891 6.887 1 55.22 239 SER A N 1
ATOM 1828 C CA . SER A 1 239 ? 28.422 10.414 7.809 1 55.22 239 SER A CA 1
ATOM 1829 C C . SER A 1 239 ? 28.453 11.242 9.086 1 55.22 239 SER A C 1
ATOM 1831 O O . SER A 1 239 ? 29.188 10.938 10.023 1 55.22 239 SER A O 1
ATOM 1833 N N . ALA A 1 240 ? 27.766 12.227 9.312 1 53.19 240 ALA A N 1
ATOM 1834 C CA . ALA A 1 240 ? 28.109 13.125 10.414 1 53.19 240 ALA A CA 1
ATOM 1835 C C . ALA A 1 240 ? 27.625 12.555 11.75 1 53.19 240 ALA A C 1
ATOM 1837 O O . ALA A 1 240 ? 26.516 12.023 11.844 1 53.19 240 ALA A O 1
ATOM 1838 N N . LYS A 1 241 ? 28.516 12.008 12.742 1 49.22 241 LYS A N 1
ATOM 1839 C CA . LYS A 1 241 ? 28.344 11.492 14.102 1 49.22 241 LYS A CA 1
ATOM 1840 C C . LYS A 1 241 ? 27.156 12.156 14.797 1 49.22 241 LYS A C 1
ATOM 1842 O O . LYS A 1 241 ? 26.391 11.484 15.5 1 49.22 241 LYS A O 1
ATOM 1847 N N . SER A 1 242 ? 27.047 13.508 14.805 1 57.09 242 SER A N 1
ATOM 1848 C CA . SER A 1 242 ? 26.109 14.445 15.422 1 57.09 242 SER A CA 1
ATOM 1849 C C . SER A 1 242 ? 24.75 14.414 14.727 1 57.09 242 SER A C 1
ATOM 1851 O O . SER A 1 242 ? 23.875 15.211 15.047 1 57.09 242 SER A O 1
ATOM 1853 N N . VAL A 1 243 ? 24.469 13.055 14.086 1 72.88 243 VAL A N 1
ATOM 1854 C CA . VAL A 1 243 ? 23.406 12.898 13.102 1 72.88 243 VAL A CA 1
ATOM 1855 C C . VAL A 1 243 ? 22.078 12.578 13.812 1 72.88 243 VAL A C 1
ATOM 1857 O O . VAL A 1 243 ? 21.031 13.102 13.438 1 72.88 243 VAL A O 1
ATOM 1860 N N . GLU A 1 244 ? 22.266 12.008 15.039 1 81.81 244 GLU A N 1
ATOM 1861 C CA . GLU A 1 244 ? 21.016 11.586 15.656 1 81.81 244 GLU A CA 1
ATOM 1862 C C . GLU A 1 244 ? 20.297 12.758 16.312 1 81.81 244 GLU A C 1
ATOM 1864 O O . GLU A 1 244 ? 19.078 12.867 16.234 1 81.81 244 GLU A O 1
ATOM 1869 N N . GLU A 1 245 ? 21.094 13.578 17 1 82.31 245 GLU A N 1
ATOM 1870 C CA . GLU A 1 245 ? 20.484 14.742 17.641 1 82.31 245 GLU A CA 1
ATOM 1871 C C . GLU A 1 245 ? 19.906 15.703 16.594 1 82.31 245 GLU A C 1
ATOM 1873 O O . GLU A 1 245 ? 18.828 16.266 16.797 1 82.31 245 GLU A O 1
ATOM 1878 N N . LEU A 1 246 ? 20.625 15.852 15.586 1 83.94 246 LEU A N 1
ATOM 1879 C CA . LEU A 1 246 ? 20.141 16.688 14.5 1 83.94 246 LEU A CA 1
ATOM 1880 C C . LEU A 1 246 ? 18.844 16.141 13.914 1 83.94 246 LEU A C 1
ATOM 1882 O O . LEU A 1 246 ? 17.875 16.875 13.719 1 83.94 246 LEU A O 1
ATOM 1886 N N . LEU A 1 247 ? 18.844 14.836 13.742 1 89.31 247 LEU A N 1
ATOM 1887 C CA . LEU A 1 247 ? 17.672 14.188 13.148 1 89.31 247 LEU A CA 1
ATOM 1888 C C . LEU A 1 247 ? 16.453 14.328 14.062 1 89.31 247 LEU A C 1
ATOM 1890 O O . LEU A 1 247 ? 15.352 14.57 13.586 1 89.31 247 LEU A O 1
ATOM 1894 N N . LYS A 1 248 ? 16.734 14.234 15.336 1 90.62 248 LYS A N 1
ATOM 1895 C CA . LYS A 1 248 ? 15.641 14.391 16.297 1 90.62 248 LYS A CA 1
ATOM 1896 C C . LYS A 1 248 ? 15.062 15.797 16.25 1 90.62 248 LYS A C 1
ATOM 1898 O O . LYS A 1 248 ? 13.844 15.977 16.25 1 90.62 248 LYS A O 1
ATOM 1903 N N . GLY A 1 249 ? 15.945 16.734 16.234 1 90.88 249 GLY A N 1
ATOM 1904 C CA . GLY A 1 249 ? 15.508 18.125 16.172 1 90.88 249 GLY A CA 1
ATOM 1905 C C . GLY A 1 249 ? 14.742 18.438 14.891 1 90.88 249 GLY A C 1
ATOM 1906 O O . GLY A 1 249 ? 13.711 19.109 14.938 1 90.88 249 GLY A O 1
ATOM 1907 N N . VAL A 1 250 ? 15.219 17.953 13.797 1 93.62 250 VAL A N 1
ATOM 1908 C CA . VAL A 1 250 ? 14.594 18.203 12.5 1 93.62 250 VAL A CA 1
ATOM 1909 C C . VAL A 1 250 ? 13.227 17.531 12.445 1 93.62 250 VAL A C 1
ATOM 1911 O O . VAL A 1 250 ? 12.258 18.109 11.945 1 93.62 250 VAL A O 1
ATOM 1914 N N . ARG A 1 251 ? 13.164 16.312 12.906 1 95.88 251 ARG A N 1
ATOM 1915 C CA . ARG A 1 251 ? 11.891 15.602 12.969 1 95.88 251 ARG A CA 1
ATOM 1916 C C . ARG A 1 251 ? 10.859 16.375 13.781 1 95.88 251 ARG A C 1
ATOM 1918 O O . ARG A 1 251 ? 9.711 16.516 13.359 1 95.88 251 ARG A O 1
ATOM 1925 N N . GLU A 1 252 ? 11.328 16.828 14.945 1 96.38 252 GLU A N 1
ATOM 1926 C CA . GLU A 1 252 ? 10.438 17.594 15.805 1 96.38 252 GLU A CA 1
ATOM 1927 C C . GLU A 1 252 ? 9.945 18.859 15.109 1 96.38 252 GLU A C 1
ATOM 1929 O O . GLU A 1 252 ? 8.766 19.203 15.219 1 96.38 252 GLU A O 1
ATOM 1934 N N . PHE A 1 253 ? 10.852 19.5 14.445 1 96.94 253 PHE A N 1
ATOM 1935 C CA . PHE A 1 253 ? 10.469 20.688 13.688 1 96.94 253 PHE A CA 1
ATOM 1936 C C . PHE A 1 253 ? 9.367 20.359 12.688 1 96.94 253 PHE A C 1
ATOM 1938 O O . PHE A 1 253 ? 8.352 21.047 12.633 1 96.94 253 PHE A O 1
ATOM 1945 N N . GLY A 1 254 ? 9.594 19.312 11.867 1 98 254 GLY A N 1
ATOM 1946 C CA . GLY A 1 254 ? 8.609 18.922 10.867 1 98 254 GLY A CA 1
ATOM 1947 C C . GLY A 1 254 ? 7.262 18.578 11.461 1 98 254 GLY A C 1
ATOM 1948 O O . GLY A 1 254 ? 6.223 18.96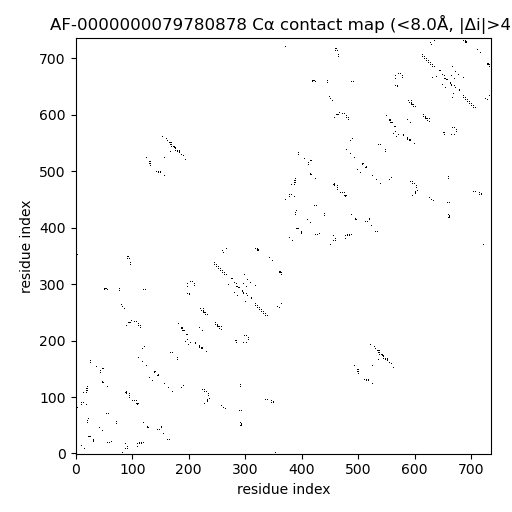9 10.93 1 98 254 GLY A O 1
ATOM 1949 N N . VAL A 1 255 ? 7.246 17.859 12.578 1 98.25 255 VAL A N 1
ATOM 1950 C CA . VAL A 1 255 ? 6.012 17.453 13.25 1 98.25 255 VAL A CA 1
ATOM 1951 C C . VAL A 1 255 ? 5.258 18.703 13.727 1 98.25 255 VAL A C 1
ATOM 1953 O O . VAL A 1 255 ? 4.047 18.812 13.531 1 98.25 255 VAL A O 1
ATOM 1956 N N . ASN A 1 256 ? 5.988 19.609 14.336 1 97.94 256 ASN A N 1
ATOM 1957 C CA . ASN A 1 256 ? 5.359 20.828 14.844 1 97.94 256 ASN A CA 1
ATOM 1958 C C . ASN A 1 256 ? 4.84 21.719 13.719 1 97.94 256 ASN A C 1
ATOM 1960 O O . ASN A 1 256 ? 3.768 22.312 13.836 1 97.94 256 ASN A O 1
ATOM 1964 N N . TRP A 1 257 ? 5.602 21.812 12.68 1 98.25 257 TRP A N 1
ATOM 1965 C CA . TRP A 1 257 ? 5.16 22.594 11.523 1 98.25 257 TRP A CA 1
ATOM 1966 C C . TRP A 1 257 ? 3.855 22.031 10.961 1 98.25 257 TRP A C 1
ATOM 1968 O O . TRP A 1 257 ? 2.9 22.781 10.742 1 98.25 257 TRP A O 1
ATOM 1978 N N . ALA A 1 258 ? 3.842 20.734 10.711 1 98 258 ALA A N 1
ATOM 1979 C CA . ALA A 1 258 ? 2.662 20.078 10.141 1 98 258 ALA A CA 1
ATOM 1980 C C . ALA A 1 258 ? 1.451 20.25 11.055 1 98 258 ALA A C 1
ATOM 1982 O O . ALA A 1 258 ? 0.351 20.547 10.586 1 98 258 ALA A O 1
ATOM 1983 N N . SER A 1 259 ? 1.639 20.047 12.336 1 97.81 259 SER A N 1
ATOM 1984 C CA . SER A 1 259 ? 0.545 20.109 13.297 1 97.81 259 SER A CA 1
ATOM 1985 C C . SER A 1 259 ? -0.032 21.516 13.398 1 97.81 259 SER A C 1
ATOM 1987 O O . SER A 1 259 ? -1.251 21.688 13.391 1 97.81 259 SER A O 1
ATOM 1989 N N . LEU A 1 260 ? 0.846 22.469 13.492 1 97.25 260 LEU A N 1
ATOM 1990 C CA . LEU A 1 260 ? 0.391 23.859 13.602 1 97.25 260 LEU A CA 1
ATOM 1991 C C . LEU A 1 260 ? -0.299 24.297 12.32 1 97.25 260 LEU A C 1
ATOM 1993 O O . LEU A 1 260 ? -1.343 24.953 12.367 1 97.25 260 LEU A O 1
ATOM 1997 N N . SER A 1 261 ? 0.324 23.984 11.18 1 96 261 SER A N 1
ATOM 1998 C CA . SER A 1 261 ? -0.288 24.328 9.898 1 96 261 SER A CA 1
ATOM 1999 C C . SER A 1 261 ? -1.684 23.734 9.773 1 96 261 SER A C 1
ATOM 2001 O O . SER A 1 261 ? -2.611 24.406 9.312 1 96 261 SER A O 1
ATOM 2003 N N . ARG A 1 262 ? -1.827 22.5 10.148 1 95.06 262 ARG A N 1
ATOM 2004 C CA . ARG A 1 262 ? -3.121 21.828 10.109 1 95.06 262 ARG A CA 1
ATOM 2005 C C . ARG A 1 262 ? -4.121 22.516 11.039 1 95.06 262 ARG A C 1
ATOM 2007 O O . ARG A 1 262 ? -5.289 22.672 10.688 1 95.06 262 ARG A O 1
ATOM 2014 N N . LEU A 1 263 ? -3.721 22.828 12.227 1 95.56 263 LEU A N 1
ATOM 2015 C CA . LEU A 1 263 ? -4.582 23.484 13.195 1 95.56 263 LEU A CA 1
ATOM 2016 C C . LEU A 1 263 ? -5.055 24.844 12.664 1 95.56 263 LEU A C 1
ATOM 2018 O O . LEU A 1 263 ? -6.238 25.172 12.758 1 95.56 263 LEU A O 1
ATOM 2022 N N . LEU A 1 264 ? -4.188 25.609 12.102 1 93.94 264 LEU A N 1
ATOM 2023 C CA . LEU A 1 264 ? -4.516 26.938 11.617 1 93.94 264 LEU A CA 1
ATOM 2024 C C . LEU A 1 264 ? -5.43 26.859 10.398 1 93.94 264 LEU A C 1
ATOM 2026 O O . LEU A 1 264 ? -6.324 27.703 10.234 1 93.94 264 LEU A O 1
ATOM 2030 N N . SER A 1 265 ? -5.188 25.875 9.57 1 91.44 265 SER A N 1
ATOM 2031 C CA . SER A 1 265 ? -6.062 25.688 8.414 1 91.44 265 SER A CA 1
ATOM 2032 C C . SER A 1 265 ? -7.496 25.391 8.852 1 91.44 265 SER A C 1
ATOM 2034 O O . SER A 1 265 ? -8.445 25.953 8.297 1 91.44 265 SER A O 1
ATOM 2036 N N . GLU A 1 266 ? -7.645 24.547 9.789 1 90.81 266 GLU A N 1
ATOM 2037 C CA . GLU A 1 266 ? -9.008 24.25 10.219 1 90.81 266 GLU A CA 1
ATOM 2038 C C . GLU A 1 266 ? -9.617 25.406 10.992 1 90.81 266 GLU A C 1
ATOM 2040 O O . GLU A 1 266 ? -10.82 25.656 10.922 1 90.81 266 GLU A O 1
ATOM 2045 N N . LEU A 1 267 ? -8.781 26.094 11.727 1 88.88 267 LEU A N 1
ATOM 2046 C CA . LEU A 1 267 ? -9.281 27.266 12.438 1 88.88 267 LEU A CA 1
ATOM 2047 C C . LEU A 1 267 ? -9.844 28.297 11.461 1 88.88 267 LEU A C 1
ATOM 2049 O O . LEU A 1 267 ? -10.891 28.891 11.727 1 88.88 267 LEU A O 1
ATOM 2053 N N . ASP A 1 268 ? -9.125 28.531 10.375 1 86.69 268 ASP A N 1
ATOM 2054 C CA . ASP A 1 268 ? -9.633 29.422 9.336 1 86.69 268 ASP A CA 1
ATOM 2055 C C . ASP A 1 268 ? -11.008 28.953 8.844 1 86.69 268 ASP A C 1
ATOM 2057 O O . ASP A 1 268 ? -11.898 29.766 8.625 1 86.69 268 ASP A O 1
ATOM 2061 N N . PHE A 1 269 ? -11.148 27.688 8.711 1 84.88 269 PHE A N 1
ATOM 2062 C CA . PHE A 1 269 ? -12.398 27.094 8.258 1 84.88 269 PHE A CA 1
ATOM 2063 C C . PHE A 1 269 ? -13.5 27.281 9.297 1 84.88 269 PHE A C 1
ATOM 2065 O O . PHE A 1 269 ? -14.625 27.641 8.953 1 84.88 269 PHE A O 1
ATOM 2072 N N . VAL A 1 270 ? -13.211 27.031 10.523 1 83.88 270 VAL A N 1
ATOM 2073 C CA . VAL A 1 270 ? -14.172 27.094 11.625 1 83.88 270 VAL A CA 1
ATOM 2074 C C . VAL A 1 270 ? -14.641 28.531 11.828 1 83.88 270 VAL A C 1
ATOM 2076 O O . VAL A 1 270 ? -15.812 28.766 12.125 1 83.88 270 VAL A O 1
ATOM 2079 N N . LYS A 1 271 ? -13.773 29.438 11.68 1 81.25 271 LYS A N 1
ATOM 2080 C CA . LYS A 1 271 ? -14.125 30.859 11.82 1 81.25 271 LYS A CA 1
ATOM 2081 C C . LYS A 1 271 ? -15.141 31.281 10.766 1 81.25 271 LYS A C 1
ATOM 2083 O O . LYS A 1 271 ? -16.031 32.094 11.031 1 81.25 271 LYS A O 1
ATOM 2088 N N . GLU A 1 272 ? -14.977 30.719 9.68 1 79.31 272 GLU A N 1
ATOM 2089 C CA . GLU A 1 272 ? -15.898 31.047 8.586 1 79.31 272 GLU A CA 1
ATOM 2090 C C . GLU A 1 272 ? -17.266 30.406 8.812 1 79.31 272 GLU A C 1
ATOM 2092 O O . GLU A 1 272 ? -18.281 30.969 8.406 1 79.31 272 GLU A O 1
ATOM 2097 N N . LEU A 1 273 ? -17.328 29.219 9.352 1 75.31 273 LEU A N 1
ATOM 2098 C CA . LEU A 1 273 ? -18.578 28.516 9.609 1 75.31 273 LEU A CA 1
ATOM 2099 C C . LEU A 1 273 ? -19.328 29.141 10.773 1 75.31 273 LEU A C 1
ATOM 2101 O O . LEU A 1 273 ? -20.547 29.016 10.875 1 75.31 273 LEU A O 1
ATOM 2105 N N . ARG A 1 274 ? -19 30.094 11.445 1 66.75 274 ARG A N 1
ATOM 2106 C CA . ARG A 1 274 ? -19.641 30.672 12.625 1 66.75 274 ARG A CA 1
ATOM 2107 C C . ARG A 1 274 ? -20.312 29.594 13.461 1 66.75 274 ARG A C 1
ATOM 2109 O O . ARG A 1 274 ? -21.547 29.469 13.461 1 66.75 274 ARG A O 1
ATOM 2116 N N . ILE A 1 275 ? -19.578 28.594 14.102 1 63.69 275 ILE A N 1
ATOM 2117 C CA . ILE A 1 275 ? -20.094 27.469 14.875 1 63.69 275 ILE A CA 1
ATOM 2118 C C . ILE A 1 275 ? -21.188 27.969 15.828 1 63.69 275 ILE A C 1
ATOM 2120 O O . ILE A 1 275 ? -20.953 28.859 16.625 1 63.69 275 ILE A O 1
ATOM 2124 N N . ASP A 1 276 ? -22.453 27.719 15.422 1 58.25 276 ASP A N 1
ATOM 2125 C CA . ASP A 1 276 ? -23.562 28.016 16.312 1 58.25 276 ASP A CA 1
ATOM 2126 C C . ASP A 1 276 ? -23.938 26.781 17.141 1 58.25 276 ASP A C 1
ATOM 2128 O O . ASP A 1 276 ? -23.656 25.656 16.75 1 58.25 276 ASP A O 1
ATOM 2132 N N . ASN A 1 277 ? -23.734 26.859 18.578 1 54.97 277 ASN A N 1
ATOM 2133 C CA . ASN A 1 277 ? -23.922 25.906 19.672 1 54.97 277 ASN A CA 1
ATOM 2134 C C . ASN A 1 277 ? -25.125 25.016 19.453 1 54.97 277 ASN A C 1
ATOM 2136 O O . ASN A 1 277 ? -25.594 24.344 20.375 1 54.97 277 ASN A O 1
ATOM 2140 N N . SER A 1 278 ? -25.719 24.938 18.344 1 56 278 SER A N 1
ATOM 2141 C CA . SER A 1 278 ? -27.031 24.375 18.609 1 56 278 SER A CA 1
ATOM 2142 C C . SER A 1 278 ? -26.953 22.859 18.781 1 56 278 SER A C 1
ATOM 2144 O O . SER A 1 278 ? -27.484 22.312 19.75 1 56 278 SER A O 1
ATOM 2146 N N . GLU A 1 279 ? -26.672 21.938 17.844 1 59.16 279 GLU A N 1
ATOM 2147 C CA . GLU A 1 279 ? -26.719 20.5 18.016 1 59.16 279 GLU A CA 1
ATOM 2148 C C . GLU A 1 279 ? -25.344 19.859 17.828 1 59.16 279 GLU A C 1
ATOM 2150 O O . GLU A 1 279 ? -24.625 20.203 16.891 1 59.16 279 GLU A O 1
ATOM 2155 N N . PRO A 1 280 ? -24.938 19.125 18.922 1 61.69 280 PRO A N 1
ATOM 2156 C CA . PRO A 1 280 ? -23.656 18.438 18.766 1 61.69 280 PRO A CA 1
ATOM 2157 C C . PRO A 1 280 ? -23.578 17.609 17.484 1 61.69 280 PRO A C 1
ATOM 2159 O O . PRO A 1 280 ? -24.562 16.984 17.094 1 61.69 280 PRO A O 1
ATOM 2162 N N . PRO A 1 281 ? -22.438 17.734 16.891 1 63.88 281 PRO A N 1
ATOM 2163 C CA . PRO A 1 281 ? -22.297 16.984 15.641 1 63.88 281 PRO A CA 1
ATOM 2164 C C . PRO A 1 281 ? -22.328 15.477 15.852 1 63.88 281 PRO A C 1
ATOM 2166 O O . PRO A 1 281 ? -21.875 14.984 16.891 1 63.88 281 PRO A O 1
ATOM 2169 N N . LYS A 1 282 ? -23 14.867 14.984 1 61.69 282 LYS A N 1
ATOM 2170 C CA . LYS A 1 282 ? -23.156 13.414 15.062 1 61.69 282 LYS A CA 1
ATOM 2171 C C . LYS A 1 282 ? -21.875 12.695 14.664 1 61.69 282 LYS A C 1
ATOM 2173 O O . LYS A 1 282 ? -21.656 11.555 15.07 1 61.69 282 LYS A O 1
ATOM 2178 N N . THR A 1 283 ? -21.047 13.445 13.875 1 63.84 283 THR A N 1
ATOM 2179 C CA . THR A 1 283 ? -19.828 12.805 13.422 1 63.84 283 THR A CA 1
ATOM 2180 C C . THR A 1 283 ? -18.625 13.711 13.672 1 63.84 283 THR A C 1
ATOM 218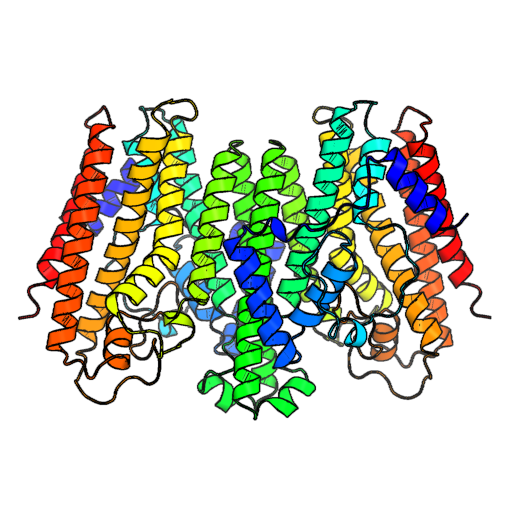2 O O . THR A 1 283 ? -18.781 14.906 13.938 1 63.84 283 THR A O 1
ATOM 2185 N N . LEU A 1 284 ? -17.562 13.133 13.68 1 67.19 284 LEU A N 1
ATOM 2186 C CA . LEU A 1 284 ? -16.344 13.883 13.93 1 67.19 284 LEU A CA 1
ATOM 2187 C C . LEU A 1 284 ? -15.938 14.688 12.695 1 67.19 284 LEU A C 1
ATOM 2189 O O . LEU A 1 284 ? -14.906 15.359 12.695 1 67.19 284 LEU A O 1
ATOM 2193 N N . THR A 1 285 ? -16.766 14.602 11.656 1 71.94 285 THR A N 1
ATOM 2194 C CA . THR A 1 285 ? -16.5 15.391 10.461 1 71.94 285 THR A CA 1
ATOM 2195 C C . THR A 1 285 ? -17.734 16.188 10.055 1 71.94 285 THR A C 1
ATOM 2197 O O . THR A 1 285 ? -17.938 16.453 8.867 1 71.94 285 THR A O 1
ATOM 2200 N N . SER A 1 286 ? -18.453 16.5 10.992 1 70.44 286 SER A N 1
ATOM 2201 C CA . SER A 1 286 ? -19.734 17.156 10.773 1 70.44 286 SER A CA 1
ATOM 2202 C C . SER A 1 286 ? -19.547 18.562 10.219 1 70.44 286 SER A C 1
ATOM 2204 O O . SER A 1 286 ? -20.391 19.062 9.477 1 70.44 286 SER A O 1
ATOM 2206 N N . LEU A 1 287 ? -18.453 19.188 10.578 1 73.38 287 LEU A N 1
ATOM 2207 C CA . LEU A 1 287 ? -18.234 20.562 10.148 1 73.38 287 LEU A CA 1
ATOM 2208 C C . LEU A 1 287 ? -17.859 20.609 8.672 1 73.38 287 LEU A C 1
ATOM 2210 O O . LEU A 1 287 ? -17.969 21.656 8.031 1 73.38 287 LEU A O 1
ATOM 2214 N N . GLY A 1 288 ? -17.25 19.516 8.156 1 77.69 288 GLY A N 1
ATOM 2215 C CA . GLY A 1 288 ? -17.016 19.406 6.723 1 77.69 288 GLY A CA 1
ATOM 2216 C C . GLY A 1 288 ? -15.641 19.875 6.301 1 77.69 288 GLY A C 1
ATOM 2217 O O . GLY A 1 288 ? -15.414 20.172 5.125 1 77.69 288 GLY A O 1
ATOM 2218 N N . PHE A 1 289 ? -14.766 20.031 7.242 1 83.69 289 PHE A N 1
ATOM 2219 C CA . PHE A 1 289 ? -13.383 20.375 6.898 1 83.69 289 PHE A CA 1
ATOM 2220 C C . PHE A 1 289 ? -12.734 19.25 6.105 1 83.69 289 PHE A C 1
ATOM 2222 O O . PHE A 1 289 ? -12.891 18.078 6.441 1 83.69 289 PHE A O 1
ATOM 2229 N N . THR A 1 290 ? -12.055 19.641 4.973 1 86.06 290 THR A N 1
ATOM 2230 C CA . THR A 1 290 ? -11.43 18.625 4.141 1 86.06 290 THR A CA 1
ATOM 2231 C C . THR A 1 290 ? -9.93 18.891 4.004 1 86.06 290 THR A C 1
ATOM 2233 O O . THR A 1 290 ? -9.492 20.031 4.004 1 86.06 290 THR A O 1
ATOM 2236 N N . GLU A 1 291 ? -9.203 17.891 4.07 1 85.5 291 GLU A N 1
ATOM 2237 C CA . GLU A 1 291 ? -7.789 17.859 3.727 1 85.5 291 GLU A CA 1
ATOM 2238 C C . GLU A 1 291 ? -7.508 16.844 2.621 1 85.5 291 GLU A C 1
ATOM 2240 O O . GLU A 1 291 ? -7.891 15.688 2.732 1 85.5 291 GLU A O 1
ATOM 2245 N N . SER A 1 292 ? -6.898 17.234 1.569 1 84.12 292 SER A N 1
ATOM 2246 C CA . SER A 1 292 ? -6.625 16.391 0.409 1 84.12 292 SER A CA 1
ATOM 2247 C C . SER A 1 292 ? -7.914 15.82 -0.176 1 84.12 292 SER A C 1
ATOM 2249 O O . SER A 1 292 ? -7.953 14.656 -0.58 1 84.12 292 SER A O 1
ATOM 2251 N N . GLY A 1 293 ? -8.969 16.625 0.008 1 83.44 293 GLY A N 1
ATOM 2252 C CA . GLY A 1 293 ? -10.242 16.234 -0.576 1 83.44 293 GLY A CA 1
ATOM 2253 C C . GLY A 1 293 ? -11.047 15.297 0.302 1 83.44 293 GLY A C 1
ATOM 2254 O O . GLY A 1 293 ? -12.141 14.867 -0.075 1 83.44 293 GLY A O 1
ATOM 2255 N N . LEU A 1 294 ? -10.57 15 1.458 1 89.69 294 LEU A N 1
ATOM 2256 C CA . LEU A 1 294 ? -11.258 14.086 2.369 1 89.69 294 LEU A CA 1
ATOM 2257 C C . LEU A 1 294 ? -11.703 14.82 3.631 1 89.69 294 LEU A C 1
ATOM 2259 O O . LEU A 1 294 ? -10.977 15.672 4.145 1 89.69 294 LEU A O 1
ATOM 2263 N N . PRO A 1 295 ? -12.844 14.492 4.098 1 86.56 295 PRO A N 1
ATOM 2264 C CA . PRO A 1 295 ? -13.234 15.047 5.398 1 86.56 295 PRO A CA 1
ATOM 2265 C C . PRO A 1 295 ? -12.336 14.562 6.535 1 86.56 295 PRO A C 1
ATOM 2267 O O . PRO A 1 295 ? -11.969 13.391 6.582 1 86.56 295 PRO A O 1
ATOM 2270 N N . GLU A 1 296 ? -11.922 15.43 7.359 1 88.94 296 GLU A N 1
ATOM 2271 C CA . GLU A 1 296 ? -11.102 15.117 8.523 1 88.94 296 GLU A CA 1
ATOM 2272 C C . GLU A 1 296 ? -11.703 15.703 9.797 1 88.94 296 GLU A C 1
ATOM 2274 O O . GLU A 1 296 ? -12.273 16.797 9.773 1 88.94 296 GLU A O 1
ATOM 2279 N N . PRO A 1 297 ? -11.539 14.977 10.883 1 87.88 297 PRO A N 1
ATOM 2280 C CA . PRO A 1 297 ? -12.039 15.523 12.148 1 87.88 297 PRO A CA 1
ATOM 2281 C C . PRO A 1 297 ? -11.32 16.797 12.562 1 87.88 297 PRO A C 1
ATOM 2283 O O . PRO A 1 297 ? -10.086 16.875 12.477 1 87.88 297 PRO A O 1
ATOM 2286 N N . THR A 1 298 ? -12.125 17.75 13 1 89 298 THR A N 1
ATOM 2287 C CA . THR A 1 298 ? -11.547 18.969 13.531 1 89 298 THR A CA 1
ATOM 2288 C C . THR A 1 298 ? -11.508 18.938 15.055 1 89 298 THR A C 1
ATOM 2290 O O . THR A 1 298 ? -12.164 18.109 15.68 1 89 298 THR A O 1
ATOM 2293 N N . LEU A 1 299 ? -10.672 19.797 15.586 1 90.88 299 LEU A N 1
ATOM 2294 C CA . LEU A 1 299 ? -10.68 19.969 17.031 1 90.88 299 LEU A CA 1
ATOM 2295 C C . LEU A 1 299 ? -12.07 20.375 17.516 1 90.88 299 LEU A C 1
ATOM 2297 O O . LEU A 1 299 ? -12.539 19.875 18.547 1 90.88 299 LEU A O 1
ATOM 2301 N N . ALA A 1 300 ? -12.711 21.203 16.781 1 87.69 300 ALA A N 1
ATOM 2302 C CA . ALA A 1 300 ? -14.062 21.625 17.125 1 87.69 300 ALA A CA 1
ATOM 2303 C C . ALA A 1 300 ? -15.023 20.438 17.156 1 87.69 300 ALA A C 1
ATOM 2305 O O . ALA A 1 300 ? -15.805 20.297 18.094 1 87.69 300 ALA A O 1
ATOM 2306 N N . ASP A 1 301 ? -14.961 19.625 16.109 1 83.75 301 ASP A N 1
ATOM 2307 C CA . ASP A 1 301 ? -15.773 18.422 16.078 1 83.75 301 ASP A CA 1
ATOM 2308 C C . ASP A 1 301 ? -15.562 17.578 17.344 1 83.75 301 ASP A C 1
ATOM 2310 O O . ASP A 1 301 ? -16.516 17.078 17.922 1 83.75 301 ASP A O 1
ATOM 2314 N N . THR A 1 302 ? -14.352 17.438 17.688 1 85.81 302 THR A N 1
ATOM 2315 C CA . THR A 1 302 ? -13.953 16.594 18.812 1 85.81 302 THR A CA 1
ATOM 2316 C C . THR A 1 302 ? -14.461 17.172 20.125 1 85.81 302 THR A C 1
ATOM 2318 O O . THR A 1 302 ? -14.969 16.438 20.984 1 85.81 302 THR A O 1
ATOM 2321 N N . LEU A 1 303 ? -14.375 18.438 20.312 1 86.19 303 LEU A N 1
ATOM 2322 C CA . LEU A 1 303 ? -14.805 19.109 21.531 1 86.19 303 LEU A CA 1
ATOM 2323 C C . LEU A 1 303 ? -16.328 19.094 21.656 1 86.19 303 LEU A C 1
ATOM 2325 O O . LEU A 1 303 ? -16.875 18.891 22.734 1 86.19 303 LEU A O 1
ATOM 2329 N N . LEU A 1 304 ? -16.938 19.297 20.562 1 81.38 304 LEU A N 1
ATOM 2330 C CA . LEU A 1 304 ? -18.391 19.297 20.562 1 81.38 304 LEU A CA 1
ATOM 2331 C C . LEU A 1 304 ? -18.938 17.922 20.906 1 81.38 304 LEU A C 1
ATOM 2333 O O . LEU A 1 304 ? -19.969 17.812 21.578 1 81.38 304 LEU A O 1
ATOM 2337 N N . ARG A 1 305 ? -18.312 16.969 20.453 1 78.62 305 ARG A N 1
ATOM 2338 C CA . ARG A 1 305 ? -18.75 15.602 20.719 1 78.62 305 ARG A CA 1
ATOM 2339 C C . ARG A 1 305 ? -18.484 15.203 22.156 1 78.62 305 ARG A C 1
ATOM 2341 O O . ARG A 1 305 ? -19.266 14.453 22.75 1 78.62 305 ARG A O 1
ATOM 2348 N N . ALA A 1 306 ? -17.219 15.414 22.797 1 74.12 306 ALA A N 1
ATOM 2349 C CA . ALA A 1 306 ? -16.828 15.023 24.156 1 74.12 306 ALA A CA 1
ATOM 2350 C C . ALA A 1 306 ? -17.688 15.734 25.203 1 74.12 306 ALA A C 1
ATOM 2352 O O . ALA A 1 306 ? -17.891 15.219 26.297 1 74.12 306 ALA A O 1
ATOM 2353 N N . SER A 1 307 ? -17.891 17.062 25.125 1 66.94 307 SER A N 1
ATOM 2354 C CA . SER A 1 307 ? -18.641 17.797 26.141 1 66.94 307 SER A CA 1
ATOM 2355 C C . SER A 1 307 ? -19.422 18.953 25.516 1 66.94 307 SER A C 1
ATOM 2357 O O . SER A 1 307 ? -19.125 19.391 24.406 1 66.94 307 SER A O 1
ATOM 2359 N N . GLU A 1 308 ? -20.5 19.219 26.203 1 59.25 308 GLU A N 1
ATOM 2360 C CA . GLU A 1 308 ? -21.297 20.391 25.891 1 59.25 308 GLU A CA 1
ATOM 2361 C C . GLU A 1 308 ? -20.422 21.656 25.859 1 59.25 308 GLU A C 1
ATOM 2363 O O . GLU A 1 308 ? -20.266 22.312 26.891 1 59.25 308 GLU A O 1
ATOM 2368 N N . SER A 1 309 ? -19.5 21.594 24.906 1 65.38 309 SER A N 1
ATOM 2369 C CA . SER A 1 309 ? -18.609 22.734 24.844 1 65.38 309 SER A CA 1
ATOM 2370 C C . SER A 1 309 ? -19.281 23.922 24.141 1 65.38 309 SER A C 1
ATOM 2372 O O . SER A 1 309 ? -20.125 23.734 23.281 1 65.38 309 SER A O 1
ATOM 2374 N N . THR A 1 310 ? -19.156 25.109 24.766 1 71.19 310 THR A N 1
ATOM 2375 C CA . THR A 1 310 ? -19.594 26.375 24.188 1 71.19 310 THR A CA 1
ATOM 2376 C C . THR A 1 310 ? -18.594 26.859 23.141 1 71.19 310 THR A C 1
ATOM 2378 O O . THR A 1 310 ? -17.438 26.422 23.141 1 71.19 310 THR A O 1
ATOM 2381 N N . PRO A 1 311 ? -19.078 27.594 22.203 1 73.94 311 PRO A N 1
ATOM 2382 C CA . PRO A 1 311 ? -18.172 28.172 21.203 1 73.94 311 PRO A CA 1
ATOM 2383 C C . PRO A 1 311 ? -16.969 28.859 21.812 1 73.94 311 PRO A C 1
ATOM 2385 O O . PRO A 1 311 ? -15.852 28.75 21.281 1 73.94 311 PRO A O 1
ATOM 2388 N N . SER A 1 312 ? -17.25 29.531 22.891 1 78.19 312 SER A N 1
ATOM 2389 C CA . SER A 1 312 ? -16.141 30.25 23.531 1 78.19 312 SER A CA 1
ATOM 2390 C C . SER A 1 312 ? -15.078 29.281 24.031 1 78.19 312 SER A C 1
ATOM 2392 O O . SER A 1 312 ? -13.883 29.547 23.906 1 78.19 312 SER A O 1
ATOM 2394 N N . THR A 1 313 ? -15.5 28.234 24.531 1 83.94 313 THR A N 1
ATOM 2395 C CA . THR A 1 313 ? -14.562 27.25 25.062 1 83.94 313 THR A CA 1
ATOM 2396 C C . THR A 1 313 ? -13.797 26.578 23.938 1 83.94 313 THR A C 1
ATOM 2398 O O . THR A 1 313 ? -12.633 26.203 24.094 1 83.94 313 THR A O 1
ATOM 2401 N N . ILE A 1 314 ? -14.398 26.484 22.812 1 86.56 314 ILE A N 1
ATOM 2402 C CA . ILE A 1 314 ? -13.773 25.891 21.641 1 86.56 314 ILE A CA 1
ATOM 2403 C C . ILE A 1 314 ? -12.625 26.766 21.156 1 86.56 314 ILE A C 1
ATOM 2405 O O . ILE A 1 314 ? -11.516 26.281 20.938 1 86.56 314 ILE A O 1
ATOM 2409 N N . TYR A 1 315 ? -12.859 28.031 21.109 1 85.44 315 TYR A N 1
ATOM 2410 C CA . TYR A 1 315 ? -11.844 28.953 20.625 1 85.44 315 TYR A CA 1
ATOM 2411 C C . TYR A 1 315 ? -10.688 29.062 21.609 1 85.44 315 TYR A C 1
ATOM 2413 O O . TYR A 1 315 ? -9.531 29.219 21.203 1 85.44 315 TYR A O 1
ATOM 2421 N N . ASP A 1 316 ? -11.031 28.984 22.844 1 89.19 316 ASP A N 1
ATOM 2422 C CA . ASP A 1 316 ? -9.984 28.984 23.859 1 89.19 316 ASP A CA 1
ATOM 2423 C C . ASP A 1 316 ? -9.055 27.797 23.719 1 89.19 316 ASP A C 1
ATOM 2425 O O . ASP A 1 316 ? -7.848 27.906 23.938 1 89.19 316 ASP A O 1
ATOM 2429 N N . GLN A 1 317 ? -9.633 26.688 23.375 1 90.88 317 GLN A N 1
ATOM 2430 C CA . GLN A 1 317 ? -8.82 25.484 23.188 1 90.88 317 GLN A CA 1
ATOM 2431 C C . GLN A 1 317 ? -7.934 25.625 21.953 1 90.88 317 GLN A C 1
ATOM 2433 O O . GLN A 1 317 ? -6.77 25.219 21.969 1 90.88 317 GLN A O 1
ATOM 2438 N N . TYR A 1 318 ? -8.484 26.156 20.875 1 92.31 318 TYR A N 1
ATOM 2439 C CA . TYR A 1 318 ? -7.676 26.406 19.688 1 92.31 318 TYR A CA 1
ATOM 2440 C C . TYR A 1 318 ? -6.496 27.312 20.016 1 92.31 318 TYR A C 1
ATOM 2442 O O . TYR A 1 318 ? -5.367 27.047 19.609 1 92.31 318 TYR A O 1
ATOM 2450 N N . LYS A 1 319 ? -6.785 28.359 20.781 1 92.5 319 LYS A N 1
ATOM 2451 C CA . LYS A 1 319 ? -5.75 29.312 21.156 1 92.5 319 LYS A CA 1
ATOM 2452 C C . LYS A 1 319 ? -4.656 28.641 21.984 1 92.5 319 LYS A C 1
ATOM 2454 O O . LYS A 1 319 ? -3.467 28.875 21.766 1 92.5 319 LYS A O 1
ATOM 2459 N N . SER A 1 320 ? -5.086 27.875 22.875 1 93.94 320 SER A N 1
ATOM 2460 C CA . SER A 1 320 ? -4.148 27.203 23.766 1 93.94 320 SER A CA 1
ATOM 2461 C C . SER A 1 320 ? -3.238 26.25 22.984 1 93.94 320 SER A C 1
ATOM 2463 O O . SER A 1 320 ? -2.018 26.266 23.172 1 93.94 320 SER A O 1
ATOM 2465 N N . ILE A 1 321 ? -3.797 25.469 22.156 1 95.5 321 ILE A N 1
ATOM 2466 C CA . ILE A 1 321 ? -3.025 24.5 21.391 1 95.5 321 ILE A CA 1
ATOM 2467 C C . ILE A 1 321 ? -2.127 25.219 20.391 1 95.5 321 ILE A C 1
ATOM 2469 O O . ILE A 1 321 ? -0.974 24.828 20.188 1 95.5 321 ILE A O 1
ATOM 2473 N N . ALA A 1 322 ? -2.654 26.234 19.75 1 96.12 322 ALA A N 1
ATOM 2474 C CA . ALA A 1 322 ? -1.861 27.016 18.797 1 96.12 322 ALA A CA 1
ATOM 2475 C C . ALA A 1 322 ? -0.623 27.609 19.469 1 96.12 322 ALA A C 1
ATOM 2477 O O . ALA A 1 322 ? 0.478 27.547 18.906 1 96.12 322 ALA A O 1
ATOM 2478 N N . SER A 1 323 ? -0.828 28.156 20.641 1 95.38 323 SER A N 1
ATOM 2479 C CA . SER A 1 323 ? 0.278 28.766 21.375 1 95.38 323 SER A CA 1
ATOM 2480 C C . SER A 1 323 ? 1.329 27.719 21.734 1 95.38 323 SER A C 1
ATOM 2482 O O . SER A 1 323 ? 2.529 27.969 21.625 1 95.38 323 SER A O 1
ATOM 2484 N N . THR A 1 324 ? 0.843 26.578 22.172 1 95.88 324 THR A N 1
ATOM 2485 C CA . THR A 1 324 ? 1.75 25.5 22.547 1 95.88 324 THR A CA 1
ATOM 2486 C C . THR A 1 324 ? 2.547 25.031 21.328 1 95.88 324 THR A C 1
ATOM 2488 O O . THR A 1 324 ? 3.77 24.891 21.406 1 95.88 324 THR A O 1
ATOM 2491 N N . LEU A 1 325 ? 1.872 24.781 20.219 1 97.12 325 LEU A N 1
ATOM 2492 C CA . LEU A 1 325 ? 2.525 24.312 19 1 97.12 325 LEU A CA 1
ATOM 2493 C C . LEU A 1 325 ? 3.482 25.375 18.453 1 97.12 325 LEU A C 1
ATOM 2495 O O . LEU A 1 325 ? 4.559 25.047 17.953 1 97.12 325 LEU A O 1
ATOM 2499 N N . ALA A 1 326 ? 3.1 26.641 18.531 1 97.19 326 ALA A N 1
ATOM 2500 C CA . ALA A 1 326 ? 3.957 27.734 18.094 1 97.19 326 ALA A CA 1
ATOM 2501 C C . ALA A 1 326 ? 5.254 27.781 18.891 1 97.19 326 ALA A C 1
ATOM 2503 O O . ALA A 1 326 ? 6.336 27.953 18.312 1 97.19 326 ALA A O 1
ATOM 2504 N N . ARG A 1 327 ? 5.145 27.656 20.172 1 97.19 327 ARG A N 1
ATOM 2505 C CA . ARG A 1 327 ? 6.324 27.625 21.031 1 97.19 327 ARG A CA 1
ATOM 2506 C C . ARG A 1 327 ? 7.23 26.453 20.688 1 97.19 327 ARG A C 1
ATOM 2508 O O . ARG A 1 327 ? 8.445 26.609 20.578 1 97.19 327 ARG A O 1
ATOM 2515 N N . GLN A 1 328 ? 6.645 25.297 20.562 1 97 328 GLN A N 1
ATOM 2516 C CA . GLN A 1 328 ? 7.41 24.094 20.234 1 97 328 GLN A CA 1
ATOM 2517 C C . GLN A 1 328 ? 8.094 24.234 18.875 1 97 328 GLN A C 1
ATOM 2519 O O . GLN A 1 328 ? 9.227 23.781 18.688 1 97 328 GLN A O 1
ATOM 2524 N N . LEU A 1 329 ? 7.355 24.812 17.891 1 97.69 329 LEU A N 1
ATOM 2525 C CA . LEU A 1 329 ? 7.93 25.047 16.562 1 97.69 329 LEU A CA 1
ATOM 2526 C C . LEU A 1 329 ? 9.12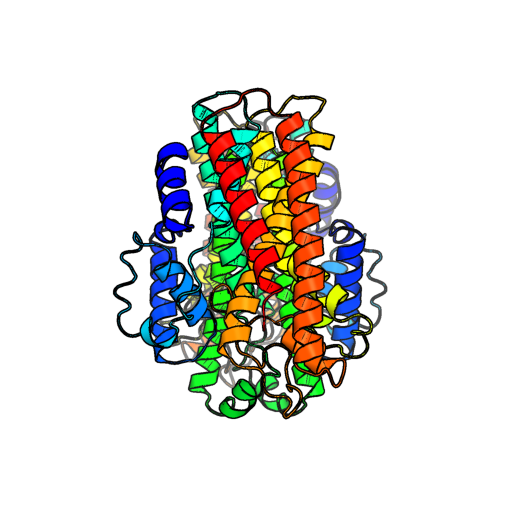5 25.984 16.656 1 97.69 329 LEU A C 1
ATOM 2528 O O . LEU A 1 329 ? 10.18 25.719 16.062 1 97.69 329 LEU A O 1
ATOM 2532 N N . GLY A 1 330 ? 8.984 27.078 17.391 1 95.44 330 GLY A N 1
ATOM 2533 C CA . GLY A 1 330 ? 10.078 28.016 17.609 1 95.44 330 GLY A CA 1
ATOM 2534 C C . GLY A 1 330 ? 11.289 27.359 18.25 1 95.44 330 GLY A C 1
ATOM 2535 O O . GLY A 1 330 ? 12.422 27.578 17.812 1 95.44 330 GLY A O 1
ATOM 2536 N N . ASP A 1 331 ? 11.062 26.547 19.281 1 94.88 331 ASP A N 1
ATOM 2537 C CA . ASP A 1 331 ? 12.133 25.859 20 1 94.88 331 ASP A CA 1
ATOM 2538 C C . ASP A 1 331 ? 12.875 24.891 19.078 1 94.88 331 ASP A C 1
ATOM 2540 O O . ASP A 1 331 ? 14.109 24.859 19.078 1 94.88 331 ASP A O 1
ATOM 2544 N N . SER A 1 332 ? 12.078 24.125 18.375 1 94.19 332 SER A N 1
ATOM 2545 C CA . SER A 1 332 ? 12.703 23.156 17.484 1 94.19 332 SER A CA 1
ATOM 2546 C C . SER A 1 332 ? 13.477 23.844 16.359 1 94.19 332 SER A C 1
ATOM 2548 O O . SER A 1 332 ? 14.539 23.375 15.953 1 94.19 332 SER A O 1
ATOM 2550 N N . PHE A 1 333 ? 13 24.938 15.867 1 93.94 333 PHE A N 1
ATOM 2551 C CA . PHE A 1 333 ? 13.695 25.688 14.828 1 93.94 333 PHE A CA 1
ATOM 2552 C C . PHE A 1 333 ? 14.992 26.281 15.367 1 93.94 333 PHE A C 1
ATOM 2554 O O . PHE A 1 333 ? 16.016 26.281 14.688 1 93.94 333 PHE A O 1
ATOM 2561 N N . GLY A 1 334 ? 14.945 26.828 16.578 1 89.94 334 GLY A N 1
ATOM 2562 C CA . GLY A 1 334 ? 16.141 27.344 17.219 1 89.94 334 GLY A CA 1
ATOM 2563 C C . GLY A 1 334 ? 17.25 26.312 17.344 1 89.94 334 GLY A C 1
ATOM 2564 O O . GLY A 1 334 ? 18.422 26.625 17.062 1 89.94 334 GLY A O 1
ATOM 2565 N N . ARG A 1 335 ? 16.891 25.156 17.703 1 86.69 335 ARG A N 1
ATOM 2566 C CA . ARG A 1 335 ? 17.859 24.078 17.828 1 86.69 335 ARG A CA 1
ATOM 2567 C C . ARG A 1 335 ? 18.469 23.719 16.469 1 86.69 335 ARG A C 1
ATOM 2569 O O . ARG A 1 335 ? 19.656 23.391 16.375 1 86.69 335 ARG A O 1
ATOM 2576 N N . LEU A 1 336 ? 17.625 23.766 15.445 1 84.81 336 LEU A N 1
ATOM 2577 C CA . LEU A 1 336 ? 18.078 23.453 14.094 1 84.81 336 LEU A CA 1
ATOM 2578 C C . LEU A 1 336 ? 19.078 24.5 13.609 1 84.81 336 LEU A C 1
ATOM 2580 O O . LEU A 1 336 ? 20.078 24.156 12.969 1 84.81 336 LEU A O 1
ATOM 2584 N N . LEU A 1 337 ? 18.875 25.781 13.914 1 81.62 337 LEU A N 1
ATOM 2585 C CA . LEU A 1 337 ? 19.734 26.859 13.469 1 81.62 337 LEU A CA 1
ATOM 2586 C C . LEU A 1 337 ? 21.078 26.828 14.188 1 81.62 337 LEU A C 1
ATOM 2588 O O . LEU A 1 337 ? 22.094 27.25 13.633 1 81.62 337 LEU A O 1
ATOM 2592 N N . GLU A 1 338 ? 21.031 26.344 15.367 1 78.06 338 GLU A N 1
ATOM 2593 C CA . GLU A 1 338 ? 22.281 26.234 16.109 1 78.06 338 GLU A CA 1
ATOM 2594 C C . GLU A 1 338 ? 23.234 25.25 15.445 1 78.06 338 GLU A C 1
ATOM 2596 O O . GLU A 1 338 ? 24.453 25.391 15.562 1 78.06 338 GLU A O 1
ATOM 2601 N N . GLN A 1 339 ? 22.656 24.391 14.758 1 70.44 339 GLN A N 1
ATOM 2602 C CA . GLN A 1 339 ? 23.484 23.359 14.125 1 70.44 339 GLN A CA 1
ATOM 2603 C C . GLN A 1 339 ? 23.875 23.75 12.711 1 70.44 339 GLN A C 1
ATOM 2605 O O . GLN A 1 339 ? 24.703 23.094 12.078 1 70.44 339 GLN A O 1
ATOM 2610 N N . SER A 1 340 ? 23.219 24.828 12.305 1 68.06 340 SER A N 1
ATOM 2611 C CA . SER A 1 340 ? 23.469 25.266 10.93 1 68.06 340 SER A CA 1
ATOM 2612 C C . SER A 1 340 ? 24.516 26.359 10.883 1 68.06 340 SER A C 1
ATOM 2614 O O . SER A 1 340 ? 24.641 27.156 11.82 1 68.06 340 SER A O 1
ATOM 2616 N N . SER A 1 341 ? 25.594 26.188 10.172 1 59.09 341 SER A N 1
ATOM 2617 C CA . SER A 1 341 ? 26.734 27.094 10.188 1 59.09 341 SER A CA 1
ATOM 2618 C C . SER A 1 341 ? 26.391 28.438 9.547 1 59.09 341 SER A C 1
ATOM 2620 O O . SER A 1 341 ? 27.031 29.438 9.82 1 59.09 341 SER A O 1
ATOM 2622 N N . ALA A 1 342 ? 25.781 28.484 8.344 1 60.19 342 ALA A N 1
ATOM 2623 C CA . ALA A 1 342 ? 25.938 29.703 7.543 1 60.19 342 ALA A CA 1
ATOM 2624 C C . ALA A 1 342 ? 24.594 30.422 7.395 1 60.19 342 ALA A C 1
ATOM 2626 O O . ALA A 1 342 ? 23.547 29.797 7.301 1 60.19 342 ALA A O 1
ATOM 2627 N N . ASP A 1 343 ? 24.594 31.766 7.797 1 63.78 343 ASP A N 1
ATOM 2628 C CA . ASP A 1 343 ? 23.531 32.719 7.516 1 63.78 343 ASP A CA 1
ATOM 2629 C C . ASP A 1 343 ? 23.297 32.875 6.012 1 63.78 343 ASP A C 1
ATOM 2631 O O . ASP A 1 343 ? 24.062 33.531 5.324 1 63.78 343 ASP A O 1
ATOM 2635 N N . SER A 1 344 ? 22.516 31.953 5.332 1 82.19 344 SER A N 1
ATOM 2636 C CA . SER A 1 344 ? 22.234 31.938 3.898 1 82.19 344 SER A CA 1
ATOM 2637 C C . SER A 1 344 ? 20.828 32.438 3.607 1 82.19 344 SER A C 1
ATOM 2639 O O . SER A 1 344 ? 20.047 32.688 4.527 1 82.19 344 SER A O 1
ATOM 2641 N N . ASP A 1 345 ? 20.641 32.844 2.445 1 89.62 345 ASP A N 1
ATOM 2642 C CA . ASP A 1 345 ? 19.312 33.25 1.97 1 89.62 345 ASP A CA 1
ATOM 2643 C C . ASP A 1 345 ? 18.25 32.219 2.33 1 89.62 345 ASP A C 1
ATOM 2645 O O . ASP A 1 345 ? 17.109 32.562 2.629 1 89.62 345 ASP A O 1
ATOM 2649 N N . VAL A 1 346 ? 18.688 31.047 2.387 1 91 346 VAL A N 1
ATOM 2650 C CA . VAL A 1 346 ? 17.766 29.969 2.723 1 91 346 VAL A CA 1
ATOM 2651 C C . VAL A 1 346 ? 17.422 30.016 4.211 1 91 346 VAL A C 1
ATOM 2653 O O . VAL A 1 346 ? 16.281 29.797 4.605 1 91 346 VAL A O 1
ATOM 2656 N N . HIS A 1 347 ? 18.391 30.375 5.02 1 91.38 347 HIS A N 1
ATOM 2657 C CA . HIS A 1 347 ? 18.156 30.516 6.449 1 91.38 347 HIS A CA 1
ATOM 2658 C C . HIS A 1 347 ? 17.203 31.672 6.742 1 91.38 347 HIS A C 1
ATOM 2660 O O . HIS A 1 347 ? 16.328 31.547 7.602 1 91.38 347 HIS A O 1
ATOM 2666 N N . SER A 1 348 ? 17.438 32.688 6.027 1 92.88 348 SER A N 1
ATOM 2667 C CA . SER A 1 348 ? 16.562 33.844 6.184 1 92.88 348 SER A CA 1
ATOM 2668 C C . SER A 1 348 ? 15.125 33.5 5.777 1 92.88 348 SER A C 1
ATOM 2670 O O . SER A 1 348 ? 14.172 33.875 6.449 1 92.88 348 SER A O 1
ATOM 2672 N N . LEU A 1 349 ? 15 32.812 4.688 1 94.56 349 LEU A N 1
ATOM 2673 C CA . LEU A 1 349 ? 13.688 32.375 4.223 1 94.56 349 LEU A CA 1
ATOM 2674 C C . LEU A 1 349 ? 13.016 31.469 5.254 1 94.56 349 LEU A C 1
ATOM 2676 O O . LEU A 1 349 ? 11.82 31.625 5.523 1 94.56 349 LEU A O 1
ATOM 2680 N N . ALA A 1 350 ? 13.75 30.547 5.824 1 94.75 350 ALA A N 1
ATOM 2681 C CA . ALA A 1 350 ? 13.211 29.625 6.832 1 94.75 350 ALA A CA 1
ATOM 2682 C C . ALA A 1 350 ? 12.742 30.391 8.07 1 94.75 350 ALA A C 1
ATOM 2684 O O . ALA A 1 350 ? 11.656 30.125 8.594 1 94.75 350 ALA A O 1
ATOM 2685 N N . LYS A 1 351 ? 13.547 31.328 8.492 1 94.31 351 LYS A N 1
ATOM 2686 C CA . LYS A 1 351 ? 13.195 32.125 9.656 1 94.31 351 LYS A CA 1
ATOM 2687 C C . LYS A 1 351 ? 11.93 32.938 9.406 1 94.31 351 LYS A C 1
ATOM 2689 O O . LYS A 1 351 ? 11.039 33 10.25 1 94.31 351 LYS A O 1
ATOM 2694 N N . GLU A 1 352 ? 11.883 33.531 8.289 1 95.56 352 GLU A N 1
ATOM 2695 C CA . GLU A 1 352 ? 10.711 34.344 7.934 1 95.56 352 GLU A CA 1
ATOM 2696 C C . GLU A 1 352 ? 9.461 33.469 7.867 1 95.56 352 GLU A C 1
ATOM 2698 O O . GLU A 1 352 ? 8.375 33.906 8.258 1 95.56 352 GLU A O 1
ATOM 2703 N N . SER A 1 353 ? 9.555 32.281 7.297 1 96.06 353 SER A N 1
ATOM 2704 C CA . SER A 1 353 ? 8.43 31.359 7.207 1 96.06 353 SER A CA 1
ATOM 2705 C C . SER A 1 353 ? 7.938 30.953 8.594 1 96.06 353 SER A C 1
ATOM 2707 O O . SER A 1 353 ? 6.73 30.953 8.844 1 96.06 353 SER A O 1
ATOM 2709 N N . VAL A 1 354 ? 8.883 30.609 9.508 1 96.75 354 VAL A N 1
ATOM 2710 C CA . VAL A 1 354 ? 8.523 30.203 10.867 1 96.75 354 VAL A CA 1
ATOM 2711 C C . VAL A 1 354 ? 7.875 31.375 11.602 1 96.75 354 VAL A C 1
ATOM 2713 O O . VAL A 1 354 ? 6.84 31.219 12.25 1 96.75 354 VAL A O 1
ATOM 2716 N N . ASP A 1 355 ? 8.477 32.531 11.453 1 96 355 ASP A N 1
ATOM 2717 C CA . ASP A 1 355 ? 7.957 33.719 12.117 1 96 355 ASP A CA 1
ATOM 2718 C C . ASP A 1 355 ? 6.531 34.031 11.664 1 96 355 ASP A C 1
ATOM 2720 O O . ASP A 1 355 ? 5.688 34.406 12.469 1 96 355 ASP A O 1
ATOM 2724 N N . LEU A 1 356 ? 6.312 33.906 10.406 1 95.94 356 LEU A N 1
ATOM 2725 C CA . LEU A 1 356 ? 4.98 34.219 9.883 1 95.94 356 LEU A CA 1
ATOM 2726 C C . LEU A 1 356 ? 3.965 33.188 10.422 1 95.94 356 LEU A C 1
ATOM 2728 O O . LEU A 1 356 ? 2.846 33.562 10.781 1 95.94 356 LEU A O 1
ATOM 2732 N N . LEU A 1 357 ? 4.27 31.922 10.406 1 95.88 357 LEU A N 1
ATOM 2733 C CA . LEU A 1 357 ? 3.363 30.906 10.922 1 95.88 357 LEU A CA 1
ATOM 2734 C C . LEU A 1 357 ? 3.07 31.141 12.398 1 95.88 357 LEU A C 1
ATOM 2736 O O . LEU A 1 357 ? 1.927 31 12.836 1 95.88 357 LEU A O 1
ATOM 2740 N N . VAL A 1 358 ? 4.113 31.469 13.172 1 95.25 358 VAL A N 1
ATOM 2741 C CA . VAL A 1 358 ? 3.969 31.75 14.602 1 95.25 358 VAL A CA 1
ATOM 2742 C C . VAL A 1 358 ? 3.088 32.969 14.797 1 95.25 358 VAL A C 1
ATOM 2744 O O . VAL A 1 358 ? 2.25 33 15.703 1 95.25 358 VAL A O 1
ATOM 2747 N N . LYS A 1 359 ? 3.277 33.938 13.992 1 94.31 359 LYS A N 1
ATOM 2748 C CA . LYS A 1 359 ? 2.457 35.156 14.07 1 94.31 359 LYS A CA 1
ATOM 2749 C C . LYS A 1 359 ? 0.984 34.812 13.828 1 94.31 359 LYS A C 1
ATOM 2751 O O . LYS A 1 359 ? 0.108 35.344 14.508 1 94.31 359 LYS A O 1
ATOM 2756 N N . GLU A 1 360 ? 0.721 34 12.859 1 92.75 360 GLU A N 1
ATOM 2757 C CA . GLU A 1 360 ? -0.654 33.562 12.594 1 92.75 360 GLU A CA 1
ATOM 2758 C C . GLU A 1 360 ? -1.256 32.875 13.805 1 92.75 360 GLU A C 1
ATOM 2760 O O . GLU A 1 360 ? -2.445 33 14.086 1 92.75 360 GLU A O 1
ATOM 2765 N N . ALA A 1 361 ? -0.476 32.031 14.461 1 93.75 361 ALA A N 1
ATOM 2766 C CA . ALA A 1 361 ? -0.933 31.344 15.656 1 93.75 361 ALA A CA 1
ATOM 2767 C C . ALA A 1 361 ? -1.282 32.312 16.766 1 93.75 361 ALA A C 1
ATOM 2769 O O . ALA A 1 361 ? -2.252 32.125 17.5 1 93.75 361 ALA A O 1
ATOM 2770 N N . ASP A 1 362 ? -0.52 33.406 16.844 1 89.38 362 ASP A N 1
ATOM 2771 C CA . ASP A 1 362 ? -0.724 34.406 17.875 1 89.38 362 ASP A CA 1
ATOM 2772 C C . ASP A 1 362 ? -1.981 35.219 17.609 1 89.38 362 ASP A C 1
ATOM 2774 O O . ASP A 1 362 ? -2.641 35.688 18.531 1 89.38 362 ASP A O 1
ATOM 2778 N N . LEU A 1 363 ? -2.244 35.406 16.328 1 82.44 363 LEU A N 1
ATOM 2779 C CA . LEU A 1 363 ? -3.404 36.188 15.938 1 82.44 363 LEU A CA 1
ATOM 2780 C C . LEU A 1 363 ? -4.695 35.406 16.141 1 82.44 363 LEU A C 1
ATOM 2782 O O . LEU A 1 363 ? -5.789 35.969 16.094 1 82.44 363 LEU A O 1
ATOM 2786 N N . CYS A 1 364 ? -4.621 34.031 16.172 1 73.12 364 CYS A N 1
ATOM 2787 C CA . CYS A 1 364 ? -5.797 33.219 16.484 1 73.12 364 CYS A CA 1
ATOM 2788 C C . CYS A 1 364 ? -6.434 33.656 17.797 1 73.12 364 CYS A C 1
ATOM 2790 O O . CYS A 1 364 ? -7.621 33.406 18.016 1 73.12 364 CYS A O 1
ATOM 2792 N N . THR A 1 365 ? -5.699 34.281 18.703 1 59.5 365 THR A N 1
ATOM 2793 C CA . THR A 1 365 ? -6.125 34.688 20.047 1 59.5 365 THR A CA 1
ATOM 2794 C C . THR A 1 365 ? -7.09 35.844 19.969 1 59.5 365 THR A C 1
ATOM 2796 O O . THR A 1 365 ? -7.797 36.156 20.938 1 59.5 365 THR A O 1
ATOM 2799 N N . ASP A 1 366 ? -7.18 36.562 18.812 1 56.12 366 ASP A N 1
ATOM 2800 C CA . ASP A 1 366 ? -8.016 37.75 18.797 1 56.12 366 ASP A CA 1
ATOM 2801 C C . ASP A 1 366 ? -9.391 37.469 18.219 1 56.12 366 ASP A C 1
ATOM 2803 O O . ASP A 1 366 ? -9.633 37.688 17.031 1 56.12 366 ASP A O 1
ATOM 2807 N N . PHE A 1 367 ? -10.062 36.312 18.578 1 51.91 367 PHE A N 1
ATOM 2808 C CA . PHE A 1 367 ? -11.43 36.094 18.125 1 51.91 367 PHE A CA 1
ATOM 2809 C C . PHE A 1 367 ? -12.367 37.188 18.594 1 51.91 367 PHE A C 1
ATOM 2811 O O . PHE A 1 367 ? -13.578 37.094 18.406 1 51.91 367 PHE A O 1
ATOM 2818 N N . SER A 1 368 ? -11.906 38.25 19.312 1 41.78 368 SER A N 1
ATOM 2819 C CA . SER A 1 368 ? -12.867 39.281 19.672 1 41.78 368 SER A CA 1
ATOM 2820 C C . SER A 1 368 ? -13.312 40.062 18.438 1 41.78 368 SER A C 1
ATOM 2822 O O . SER A 1 368 ? -12.5 40.375 17.562 1 41.78 368 SER A O 1
ATOM 2824 N N . MET B 1 1 ? 9.32 -40.125 -7.07 1 80.31 1 MET B N 1
ATOM 2825 C CA . MET B 1 1 ? 9.688 -38.875 -6.391 1 80.31 1 MET B CA 1
ATOM 2826 C C . MET B 1 1 ? 8.453 -38.062 -6.035 1 80.31 1 MET B C 1
ATOM 2828 O O . MET B 1 1 ? 7.523 -37.938 -6.836 1 80.31 1 MET B O 1
ATOM 2832 N N . SER B 1 2 ? 8.422 -37.688 -4.766 1 90.62 2 SER B N 1
ATOM 2833 C CA . SER B 1 2 ? 7.273 -36.938 -4.254 1 90.62 2 SER B CA 1
ATOM 2834 C C . SER B 1 2 ? 7.656 -35.5 -3.875 1 90.62 2 SER B C 1
ATOM 2836 O O . SER B 1 2 ? 8.836 -35.219 -3.676 1 90.62 2 SER B O 1
ATOM 2838 N N . TRP B 1 3 ? 6.715 -34.75 -3.93 1 93.19 3 TRP B N 1
ATOM 2839 C CA . TRP B 1 3 ? 6.965 -33.344 -3.531 1 93.19 3 TRP B CA 1
ATOM 2840 C C . TRP B 1 3 ? 7.504 -33.281 -2.105 1 93.19 3 TRP B C 1
ATOM 2842 O O . TRP B 1 3 ? 8.352 -32.438 -1.795 1 93.19 3 TRP B O 1
ATOM 2852 N N . LYS B 1 4 ? 7.047 -34.125 -1.218 1 91.56 4 LYS B N 1
ATOM 2853 C CA . LYS B 1 4 ? 7.535 -34.156 0.158 1 91.56 4 LYS B CA 1
ATOM 2854 C C . LYS B 1 4 ? 9.047 -34.375 0.201 1 91.56 4 LYS B C 1
ATOM 2856 O O . LYS B 1 4 ? 9.75 -33.688 0.932 1 91.56 4 LYS B O 1
ATOM 2861 N N . SER B 1 5 ? 9.5 -35.281 -0.559 1 94 5 SER B N 1
ATOM 2862 C CA . SER B 1 5 ? 10.93 -35.562 -0.604 1 94 5 SER B CA 1
ATOM 2863 C C . SER B 1 5 ? 11.711 -34.406 -1.195 1 94 5 SER B C 1
ATOM 2865 O O . SER B 1 5 ? 12.789 -34.062 -0.706 1 94 5 SER B O 1
ATOM 2867 N N . ILE B 1 6 ? 11.203 -33.781 -2.213 1 95.31 6 ILE B N 1
ATOM 2868 C CA . ILE B 1 6 ? 11.859 -32.656 -2.879 1 95.31 6 ILE B CA 1
ATOM 2869 C C . ILE B 1 6 ? 11.938 -31.469 -1.928 1 95.31 6 ILE B C 1
ATOM 2871 O O . ILE B 1 6 ? 12.977 -30.812 -1.834 1 95.31 6 ILE B O 1
ATOM 2875 N N . ILE B 1 7 ? 10.875 -31.219 -1.193 1 94.06 7 ILE B N 1
ATOM 2876 C CA . ILE B 1 7 ? 10.82 -30.094 -0.276 1 94.06 7 ILE B CA 1
ATOM 2877 C C . ILE B 1 7 ? 11.812 -30.312 0.869 1 94.06 7 ILE B C 1
ATOM 2879 O O . ILE B 1 7 ? 12.516 -29.375 1.271 1 94.06 7 ILE B O 1
ATOM 2883 N N . CYS B 1 8 ? 11.898 -31.484 1.354 1 94 8 CYS B N 1
ATOM 2884 C CA . CYS B 1 8 ? 12.852 -31.797 2.412 1 94 8 CYS B CA 1
ATOM 2885 C C . CYS B 1 8 ? 14.281 -31.562 1.944 1 94 8 CYS B C 1
ATOM 2887 O O . CYS B 1 8 ? 15.086 -30.953 2.666 1 94 8 CYS B O 1
ATOM 2889 N N . ARG B 1 9 ? 14.555 -32.062 0.815 1 95.38 9 ARG B N 1
ATOM 2890 C CA . ARG B 1 9 ? 15.883 -31.859 0.248 1 95.38 9 ARG B CA 1
ATOM 2891 C C . ARG B 1 9 ? 16.172 -30.375 0.025 1 95.38 9 ARG B C 1
ATOM 2893 O O . ARG B 1 9 ? 17.281 -29.906 0.251 1 95.38 9 ARG B O 1
ATOM 2900 N N . ALA B 1 10 ? 15.156 -29.656 -0.452 1 95.31 10 ALA B N 1
ATOM 2901 C CA . ALA B 1 10 ? 15.305 -28.219 -0.673 1 95.31 10 ALA B CA 1
ATOM 2902 C C . ALA B 1 10 ? 15.625 -27.5 0.63 1 95.31 10 ALA B C 1
ATOM 2904 O O . ALA B 1 10 ? 16.484 -26.609 0.663 1 95.31 10 ALA B O 1
ATOM 2905 N N . GLU B 1 11 ? 14.93 -27.828 1.682 1 94.56 11 GLU B N 1
ATOM 2906 C CA . GLU B 1 11 ? 15.164 -27.203 2.977 1 94.56 11 GLU B CA 1
ATOM 2907 C C . GLU B 1 11 ? 16.594 -27.438 3.455 1 94.56 11 GLU B C 1
ATOM 2909 O O . GLU B 1 11 ? 17.203 -26.562 4.059 1 94.56 11 GLU B O 1
ATOM 2914 N N . SER B 1 12 ? 17.094 -28.547 3.15 1 94.31 12 SER B N 1
ATOM 2915 C CA . SER B 1 12 ? 18.469 -28.875 3.533 1 94.31 12 SER B CA 1
ATOM 2916 C C . SER B 1 12 ? 19.469 -28.109 2.688 1 94.31 12 SER B C 1
ATOM 2918 O O . SER B 1 12 ? 20.453 -27.578 3.211 1 94.31 12 SER B O 1
ATOM 2920 N N . LEU B 1 13 ? 19.25 -28.016 1.412 1 92.19 13 LEU B N 1
ATOM 2921 C CA . LEU B 1 13 ? 20.219 -27.438 0.478 1 92.19 13 LEU B CA 1
ATOM 2922 C C . LEU B 1 13 ? 20.141 -25.922 0.466 1 92.19 13 LEU B C 1
ATOM 2924 O O . LEU B 1 13 ? 21.125 -25.234 0.189 1 92.19 13 LEU B O 1
ATOM 2928 N N . LEU B 1 14 ? 18.938 -25.453 0.769 1 93.31 14 LEU B N 1
ATOM 2929 C CA . LEU B 1 14 ? 18.719 -24.016 0.588 1 93.31 14 LEU B CA 1
ATOM 2930 C C . LEU B 1 14 ? 18.609 -23.312 1.936 1 93.31 14 LEU B C 1
ATOM 2932 O O . LEU B 1 14 ? 17.938 -22.281 2.051 1 93.31 14 LEU B O 1
ATOM 2936 N N . GLY B 1 15 ? 19.109 -23.844 2.893 1 90.12 15 GLY B N 1
ATOM 2937 C CA . GLY B 1 15 ? 19.391 -23.125 4.121 1 90.12 15 GLY B CA 1
ATOM 2938 C C . GLY B 1 15 ? 18.234 -23.125 5.102 1 90.12 15 GLY B C 1
ATOM 2939 O O . GLY B 1 15 ? 18.172 -22.281 5.996 1 90.12 15 GLY B O 1
ATOM 2940 N N . GLY B 1 16 ? 17.172 -23.969 4.938 1 91.06 16 GLY B N 1
ATOM 2941 C CA . GLY B 1 16 ? 16.125 -24.047 5.941 1 91.06 16 GLY B CA 1
ATOM 2942 C C . GLY B 1 16 ? 14.734 -24.156 5.348 1 91.06 16 GLY B C 1
ATOM 2943 O O . GLY B 1 16 ? 14.578 -24.484 4.168 1 91.06 16 GLY B O 1
ATOM 2944 N N . ARG B 1 17 ? 13.812 -23.891 6.23 1 89.38 17 ARG B N 1
ATOM 2945 C CA . ARG B 1 17 ? 12.414 -24 5.844 1 89.38 17 ARG B CA 1
ATOM 2946 C C . ARG B 1 17 ? 12.039 -22.938 4.812 1 89.38 17 ARG B C 1
ATOM 2948 O O . ARG B 1 17 ? 12.789 -21.984 4.594 1 89.38 17 ARG B O 1
ATOM 2955 N N . CYS B 1 18 ? 10.898 -23.109 4.23 1 89.19 18 CYS B N 1
ATOM 2956 C CA . CYS B 1 18 ? 10.398 -22.219 3.201 1 89.19 18 CYS B CA 1
ATOM 2957 C C . CYS B 1 18 ? 10.32 -20.781 3.725 1 89.19 18 CYS B C 1
ATOM 2959 O O . CYS B 1 18 ? 9.844 -20.547 4.836 1 89.19 18 CYS B O 1
ATOM 2961 N N . PRO B 1 19 ? 10.852 -19.891 2.975 1 88.5 19 PRO B N 1
ATOM 2962 C CA . PRO B 1 19 ? 10.68 -18.484 3.369 1 88.5 19 PRO B CA 1
ATOM 2963 C C . PRO B 1 19 ? 9.219 -18.094 3.562 1 88.5 19 PRO B C 1
ATOM 2965 O O . PRO B 1 19 ? 8.367 -18.438 2.732 1 88.5 19 PRO B O 1
ATOM 2968 N N . ALA B 1 20 ? 8.883 -17.469 4.676 1 85.69 20 ALA B N 1
ATOM 2969 C CA . ALA B 1 20 ? 7.516 -17.109 5.027 1 85.69 20 ALA B CA 1
ATOM 2970 C C . ALA B 1 20 ? 7.477 -15.75 5.73 1 85.69 20 ALA B C 1
ATOM 2972 O O . ALA B 1 20 ? 8.523 -15.172 6.035 1 85.69 20 ALA B O 1
ATOM 2973 N N . VAL B 1 21 ? 6.262 -15.25 5.801 1 85.62 21 VAL B N 1
ATOM 2974 C CA . VAL B 1 21 ? 6.078 -13.969 6.477 1 85.62 21 VAL B CA 1
ATOM 2975 C C . VAL B 1 21 ? 6.277 -14.148 7.98 1 85.62 21 VAL B C 1
ATOM 2977 O O . VAL B 1 21 ? 5.754 -15.094 8.57 1 85.62 21 VAL B O 1
ATOM 2980 N N . ASP B 1 22 ? 7.086 -13.312 8.492 1 75.25 22 ASP B N 1
ATOM 2981 C CA . ASP B 1 22 ? 7.203 -13.219 9.938 1 75.25 22 ASP B CA 1
ATOM 2982 C C . ASP B 1 22 ? 6.402 -12.039 10.484 1 75.25 22 ASP B C 1
ATOM 2984 O O . ASP B 1 22 ? 6.879 -10.906 10.477 1 75.25 22 ASP B O 1
ATOM 2988 N N . LEU B 1 23 ? 5.258 -12.273 10.945 1 72.62 23 LEU B N 1
ATOM 2989 C CA . LEU B 1 23 ? 4.359 -11.211 11.391 1 72.62 23 LEU B CA 1
ATOM 2990 C C . LEU B 1 23 ? 4.91 -10.523 12.633 1 72.62 23 LEU B C 1
ATOM 2992 O O . LEU B 1 23 ? 4.477 -9.422 12.984 1 72.62 23 LEU B O 1
ATOM 2996 N N . SER B 1 24 ? 5.793 -11.234 13.32 1 62.84 24 SER B N 1
ATOM 2997 C CA . SER B 1 24 ? 6.434 -10.609 14.469 1 62.84 24 SER B CA 1
ATOM 2998 C C . SER B 1 24 ? 7.25 -9.391 14.055 1 62.84 24 SER B C 1
ATOM 3000 O O . SER B 1 24 ? 7.566 -8.531 14.891 1 62.84 24 SER B O 1
ATOM 3002 N N . LEU B 1 25 ? 7.398 -9.406 12.828 1 57.44 25 LEU B N 1
ATOM 3003 C CA . LEU B 1 25 ? 8.227 -8.328 12.289 1 57.44 25 LEU B CA 1
ATOM 3004 C C . LEU B 1 25 ? 7.418 -7.043 12.141 1 57.44 25 LEU B C 1
ATOM 3006 O O . LEU B 1 25 ? 7.984 -5.969 11.93 1 57.44 25 LEU B O 1
ATOM 3010 N N . LEU B 1 26 ? 6.117 -7.137 12.156 1 59.91 26 LEU B N 1
ATOM 3011 C CA . LEU B 1 26 ? 5.301 -5.926 12.141 1 59.91 26 LEU B CA 1
ATOM 3012 C C . LEU B 1 26 ? 5.465 -5.145 13.438 1 59.91 26 LEU B C 1
ATOM 3014 O O . LEU B 1 26 ? 5.469 -5.727 14.523 1 59.91 26 LEU B O 1
ATOM 3018 N N . GLY B 1 27 ? 6.535 -4.664 13.852 1 52.72 27 GLY B N 1
ATOM 3019 C CA . GLY B 1 27 ? 6.723 -4.074 15.164 1 52.72 27 GLY B CA 1
ATOM 3020 C C . GLY B 1 27 ? 5.797 -4.648 16.219 1 52.72 27 GLY B C 1
ATOM 3021 O O . GLY B 1 27 ? 4.652 -4.996 15.922 1 52.72 27 GLY B O 1
ATOM 3022 N N . LYS B 1 28 ? 6.34 -4.891 17.312 1 56.06 28 LYS B N 1
ATOM 3023 C CA . LYS B 1 28 ? 5.609 -5.531 18.391 1 56.06 28 LYS B CA 1
ATOM 3024 C C . LYS B 1 28 ? 4.25 -4.867 18.609 1 56.06 28 LYS B C 1
ATOM 3026 O O . LYS B 1 28 ? 3.234 -5.551 18.734 1 56.06 28 LYS B O 1
ATOM 3031 N N . SER B 1 29 ? 4.312 -3.543 18.594 1 62.19 29 SER B N 1
ATOM 3032 C CA . SER B 1 29 ? 3.074 -2.828 18.891 1 62.19 29 SER B CA 1
ATOM 3033 C C . SER B 1 29 ? 2.086 -2.947 17.734 1 62.19 29 SER B C 1
ATOM 3035 O O . SER B 1 29 ? 0.901 -3.213 17.938 1 62.19 29 SER B O 1
ATOM 3037 N N . GLU B 1 30 ? 2.656 -2.916 16.516 1 64.38 30 GLU B N 1
ATOM 3038 C CA . GLU B 1 30 ? 1.778 -2.969 15.352 1 64.38 30 GLU B CA 1
ATOM 3039 C C . GLU B 1 30 ? 1.234 -4.379 15.133 1 64.38 30 GLU B C 1
ATOM 3041 O O . GLU B 1 30 ? 0.065 -4.551 14.789 1 64.38 30 GLU B O 1
ATOM 3046 N N . SER B 1 31 ? 2.145 -5.27 15.43 1 62.91 31 SER B N 1
ATOM 3047 C CA . SER B 1 31 ? 1.734 -6.656 15.25 1 62.91 31 SER B CA 1
ATOM 3048 C C . SER B 1 31 ? 0.668 -7.059 16.266 1 62.91 31 SER B C 1
ATOM 3050 O O . SER B 1 31 ? -0.32 -7.707 15.906 1 62.91 31 SER B O 1
ATOM 3052 N N . THR B 1 32 ? 0.923 -6.59 17.422 1 65.06 32 THR B N 1
ATOM 3053 C CA . THR B 1 32 ? -0.039 -6.918 18.469 1 65.06 32 THR B CA 1
ATOM 3054 C C . THR B 1 32 ? -1.39 -6.266 18.188 1 65.06 32 THR B C 1
ATOM 3056 O O . THR B 1 32 ? -2.436 -6.898 18.359 1 65.06 32 THR B O 1
ATOM 3059 N N . LEU B 1 33 ? -1.324 -5.074 17.75 1 67.94 33 LEU B N 1
ATOM 3060 C CA . LEU B 1 33 ? -2.551 -4.359 17.406 1 67.94 33 LEU B CA 1
ATOM 3061 C C . LEU B 1 33 ? -3.295 -5.062 16.281 1 67.94 33 LEU B C 1
ATOM 3063 O O . LEU B 1 33 ? -4.508 -5.277 16.375 1 67.94 33 LEU B O 1
ATOM 3067 N N . LEU B 1 34 ? -2.594 -5.461 15.266 1 71.19 34 LEU B N 1
ATOM 3068 C CA . LEU B 1 34 ? -3.197 -6.117 14.109 1 71.19 34 LEU B CA 1
ATOM 3069 C C . LEU B 1 34 ? -3.826 -7.449 14.508 1 71.19 34 LEU B C 1
ATOM 3071 O O . LEU B 1 34 ? -4.984 -7.715 14.18 1 71.19 34 LEU B O 1
ATOM 3075 N N . ILE B 1 35 ? -3.068 -8.188 15.297 1 69 35 ILE B N 1
ATOM 3076 C CA . ILE B 1 35 ? -3.521 -9.531 15.641 1 69 35 ILE B CA 1
ATOM 3077 C C . ILE B 1 35 ? -4.727 -9.445 16.578 1 69 35 ILE B C 1
ATOM 3079 O O . ILE B 1 35 ? -5.695 -10.188 16.422 1 69 35 ILE B O 1
ATOM 3083 N N . GLU B 1 36 ? -4.668 -8.523 17.438 1 72.69 36 GLU B N 1
ATOM 3084 C CA . GLU B 1 36 ? -5.785 -8.359 18.359 1 72.69 36 GLU B CA 1
ATOM 3085 C C . GLU B 1 36 ? -7.047 -7.91 17.625 1 72.69 36 GLU B C 1
ATOM 3087 O O . GLU B 1 36 ? -8.148 -8.391 17.922 1 72.69 36 GLU B O 1
ATOM 3092 N N . ARG B 1 37 ? -6.879 -7.125 16.781 1 75.69 37 ARG B N 1
ATOM 3093 C CA . ARG B 1 37 ? -8.023 -6.617 16.031 1 75.69 37 ARG B CA 1
ATOM 3094 C C . ARG B 1 37 ? -8.586 -7.684 15.102 1 75.69 37 ARG B C 1
ATOM 3096 O O . ARG B 1 37 ? -9.805 -7.797 14.945 1 75.69 37 ARG B O 1
ATOM 3103 N N . VAL B 1 38 ? -7.711 -8.438 14.523 1 75.69 38 VAL B N 1
ATOM 3104 C CA . VAL B 1 38 ? -8.156 -9.516 13.648 1 75.69 38 VAL B CA 1
ATOM 3105 C C . VAL B 1 38 ? -8.906 -10.57 14.453 1 75.69 38 VAL B C 1
ATOM 3107 O O . VAL B 1 38 ? -9.914 -11.109 14 1 75.69 38 VAL B O 1
ATOM 3110 N N . ARG B 1 39 ? -8.43 -10.805 15.633 1 73.31 39 ARG B N 1
ATOM 3111 C CA . ARG B 1 39 ? -9.102 -11.758 16.516 1 73.31 39 ARG B CA 1
ATOM 3112 C C . ARG B 1 39 ? -10.516 -11.289 16.859 1 73.31 39 ARG B C 1
ATOM 3114 O O . ARG B 1 39 ? -11.461 -12.078 16.828 1 73.31 39 ARG B O 1
ATOM 3121 N N . SER B 1 40 ? -10.586 -10.07 17.156 1 76.75 40 SER B N 1
ATOM 3122 C CA . SER B 1 40 ? -11.891 -9.492 17.484 1 76.75 40 SER B CA 1
ATOM 3123 C C . SER B 1 40 ? -12.828 -9.539 16.281 1 76.75 40 SER B C 1
ATOM 3125 O O . SER B 1 40 ? -14.016 -9.852 16.438 1 76.75 40 SER B O 1
ATOM 3127 N N . LEU B 1 41 ? -12.328 -9.359 15.172 1 78.81 41 LEU B N 1
ATOM 3128 C CA . LEU B 1 41 ? -13.117 -9.367 13.953 1 78.81 41 LEU B CA 1
ATOM 3129 C C . LEU B 1 41 ? -13.586 -10.773 13.609 1 78.81 41 LEU B C 1
ATOM 3131 O O . LEU B 1 41 ? -14.695 -10.961 13.109 1 78.81 41 LEU B O 1
ATOM 3135 N N . ALA B 1 42 ? -12.727 -11.742 13.812 1 75.25 42 ALA B N 1
ATOM 3136 C CA . ALA B 1 42 ? -13.031 -13.133 13.484 1 75.25 42 ALA B CA 1
ATOM 3137 C C . ALA B 1 42 ? -14.25 -13.625 14.258 1 75.25 42 ALA B C 1
ATOM 3139 O O . ALA B 1 42 ? -15.016 -14.453 13.758 1 75.25 42 ALA B O 1
ATOM 3140 N N . SER B 1 43 ? -14.5 -13.078 15.383 1 73.81 43 SER B N 1
ATOM 3141 C CA . SER B 1 43 ? -15.617 -13.5 16.219 1 73.81 43 SER B CA 1
ATOM 3142 C C . SER B 1 43 ? -16.906 -12.766 15.836 1 73.81 43 SER B C 1
ATOM 3144 O O . SER B 1 43 ? -18 -13.211 16.172 1 73.81 43 SER B O 1
ATOM 3146 N N . MET B 1 44 ? -16.781 -11.742 15.094 1 70.62 44 MET B N 1
ATOM 3147 C CA . MET B 1 44 ? -17.938 -10.859 14.969 1 70.62 44 MET B CA 1
ATOM 3148 C C . MET B 1 44 ? -18.375 -10.727 13.516 1 70.62 44 MET B C 1
ATOM 3150 O O . MET B 1 44 ? -19.469 -10.242 13.227 1 70.62 44 MET B O 1
ATOM 3154 N N . SER B 1 45 ? -17.453 -11.078 12.594 1 73.75 45 SER B N 1
ATOM 3155 C CA . SER B 1 45 ? -17.797 -10.867 11.195 1 73.75 45 SER B CA 1
ATOM 3156 C C . SER B 1 45 ? -17.141 -11.906 10.297 1 73.75 45 SER B C 1
ATOM 3158 O O . SER B 1 45 ? -16.281 -12.672 10.75 1 73.75 45 SER B O 1
ATOM 3160 N N . ASP B 1 46 ? -17.641 -12.062 9.133 1 83.12 46 ASP B N 1
ATOM 3161 C CA . ASP B 1 46 ? -17.094 -12.961 8.117 1 83.12 46 ASP B CA 1
ATOM 3162 C C . ASP B 1 46 ? -16.219 -12.188 7.125 1 83.12 46 ASP B C 1
ATOM 3164 O O . ASP B 1 46 ? -16.203 -12.508 5.934 1 83.12 46 ASP B O 1
ATOM 3168 N N . HIS B 1 47 ? -15.57 -11.148 7.668 1 90.5 47 HIS B N 1
ATOM 3169 C CA . HIS B 1 47 ? -14.68 -10.383 6.801 1 90.5 47 HIS B CA 1
ATOM 3170 C C . HIS B 1 47 ? -13.562 -11.258 6.242 1 90.5 47 HIS B C 1
ATOM 3172 O O . HIS B 1 47 ? -12.977 -12.055 6.973 1 90.5 47 HIS B O 1
ATOM 3178 N N . LYS B 1 48 ? -13.18 -11.133 5.082 1 90.69 48 LYS B N 1
ATOM 3179 C CA . LYS B 1 48 ? -12.266 -12 4.344 1 90.69 48 LYS B CA 1
ATOM 3180 C C . LYS B 1 48 ? -10.844 -11.891 4.887 1 90.69 48 LYS B C 1
ATOM 3182 O O . LYS B 1 48 ? -9.992 -12.727 4.574 1 90.69 48 LYS B O 1
ATOM 3187 N N . ILE B 1 49 ? -10.617 -10.805 5.691 1 91.06 49 ILE B N 1
ATOM 3188 C CA . ILE B 1 49 ? -9.297 -10.656 6.289 1 91.06 49 ILE B CA 1
ATOM 3189 C C . ILE B 1 49 ? -9 -11.867 7.18 1 91.06 49 ILE B C 1
ATOM 3191 O O . ILE B 1 49 ? -7.844 -12.273 7.32 1 91.06 49 ILE B O 1
ATOM 3195 N N . VAL B 1 50 ? -9.992 -12.461 7.71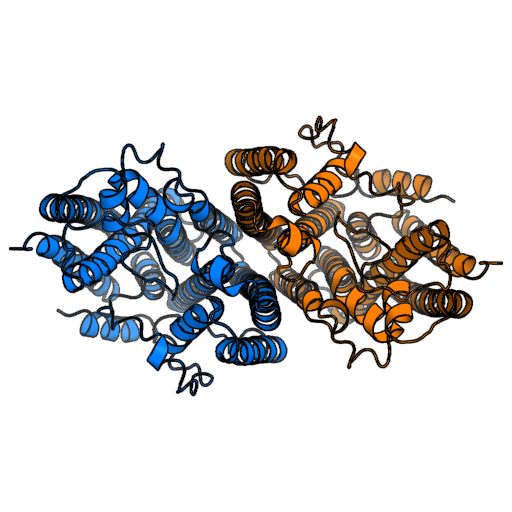1 1 87.44 50 VAL B N 1
ATOM 3196 C CA . VAL B 1 50 ? -9.844 -13.539 8.688 1 87.44 50 VAL B CA 1
ATOM 3197 C C . VAL B 1 50 ? -9.297 -14.789 8 1 87.44 50 VAL B C 1
ATOM 3199 O O . VAL B 1 50 ? -8.242 -15.305 8.375 1 87.44 50 VAL B O 1
ATOM 3202 N N . PRO B 1 51 ? -9.922 -15.273 6.949 1 87.25 51 PRO B N 1
ATOM 3203 C CA . PRO B 1 51 ? -9.359 -16.453 6.297 1 87.25 51 PRO B CA 1
ATOM 3204 C C . PRO B 1 51 ? -7.973 -16.203 5.711 1 87.25 51 PRO B C 1
ATOM 3206 O O . PRO B 1 51 ? -7.141 -17.109 5.668 1 87.25 51 PRO B O 1
ATOM 3209 N N . VAL B 1 52 ? -7.664 -15.062 5.25 1 89.94 52 VAL B N 1
ATOM 3210 C CA . VAL B 1 52 ? -6.355 -14.75 4.684 1 89.94 52 VAL B CA 1
ATOM 3211 C C . VAL B 1 52 ? -5.281 -14.875 5.766 1 89.94 52 VAL B C 1
ATOM 3213 O O . VAL B 1 52 ? -4.262 -15.539 5.562 1 89.94 52 VAL B O 1
ATOM 3216 N N . ILE B 1 53 ? -5.523 -14.258 6.902 1 84.69 53 ILE B N 1
ATOM 3217 C CA . ILE B 1 53 ? -4.555 -14.281 7.992 1 84.69 53 ILE B CA 1
ATOM 3218 C C . ILE B 1 53 ? -4.438 -15.703 8.547 1 84.69 53 ILE B C 1
ATOM 3220 O O . ILE B 1 53 ? -3.338 -16.172 8.844 1 84.69 53 ILE B O 1
ATOM 3224 N N . CYS B 1 54 ? -5.57 -16.391 8.586 1 80.5 54 CYS B N 1
ATOM 3225 C CA . CYS B 1 54 ? -5.562 -17.766 9.094 1 80.5 54 CYS B CA 1
ATOM 3226 C C . CYS B 1 54 ? -4.746 -18.672 8.188 1 80.5 54 CYS B C 1
ATOM 3228 O O . CYS B 1 54 ? -3.967 -19.5 8.672 1 80.5 54 CYS B O 1
ATOM 3230 N N . THR B 1 55 ? -4.934 -18.531 6.918 1 82.69 55 THR B N 1
ATOM 3231 C CA . THR B 1 55 ? -4.184 -19.344 5.961 1 82.69 55 THR B CA 1
ATOM 3232 C C . THR B 1 55 ? -2.688 -19.062 6.082 1 82.69 55 THR B C 1
ATOM 3234 O O . THR B 1 55 ? -1.875 -20 6.016 1 82.69 55 THR B O 1
ATOM 3237 N N . GLU B 1 56 ? -2.309 -17.797 6.297 1 81.44 56 GLU B N 1
ATOM 3238 C CA . GLU B 1 56 ? -0.901 -17.438 6.445 1 81.44 56 GLU B CA 1
ATOM 3239 C C . GLU B 1 56 ? -0.312 -18.031 7.723 1 81.44 56 GLU B C 1
ATOM 3241 O O . GLU B 1 56 ? 0.824 -18.5 7.727 1 81.44 56 GLU B O 1
ATOM 3246 N N . LEU B 1 57 ? -1.046 -17.984 8.75 1 74.62 57 LEU B N 1
ATOM 3247 C CA . LEU B 1 57 ? -0.578 -18.484 10.039 1 74.62 57 LEU B CA 1
ATOM 3248 C C . LEU B 1 57 ? -0.453 -20 10.016 1 74.62 57 LEU B C 1
ATOM 3250 O O . LEU B 1 57 ? 0.407 -20.578 10.695 1 74.62 57 LEU B O 1
ATOM 3254 N N . GLU B 1 58 ? -1.288 -20.625 9.312 1 71.31 58 GLU B N 1
ATOM 3255 C CA . GLU B 1 58 ? -1.226 -22.078 9.195 1 71.31 58 GLU B CA 1
ATOM 3256 C C . GLU B 1 58 ? 0.032 -22.516 8.453 1 71.31 58 GLU B C 1
ATOM 3258 O O . GLU B 1 58 ? 0.601 -23.562 8.75 1 71.31 58 GLU B O 1
ATOM 3263 N N . ASN B 1 59 ? 0.446 -21.703 7.578 1 65.56 59 ASN B N 1
ATOM 3264 C CA . ASN B 1 59 ? 1.606 -22.047 6.762 1 65.56 59 ASN B CA 1
ATOM 3265 C C . ASN B 1 59 ? 2.912 -21.703 7.477 1 65.56 59 ASN B C 1
ATOM 3267 O O . ASN B 1 59 ? 3.99 -22.094 7.02 1 65.56 59 ASN B O 1
ATOM 3271 N N . ASN B 1 60 ? 2.754 -20.922 8.68 1 60.56 60 ASN B N 1
ATOM 3272 C CA . ASN B 1 60 ? 3.963 -20.531 9.398 1 60.56 60 ASN B CA 1
ATOM 3273 C C . ASN B 1 60 ? 4.059 -21.234 10.75 1 60.56 60 ASN B C 1
ATOM 3275 O O . ASN B 1 60 ? 3.383 -20.844 11.703 1 60.56 60 ASN B O 1
ATOM 3279 N N . PRO B 1 61 ? 4.758 -22.359 10.844 1 53.91 61 PRO B N 1
ATOM 3280 C CA . PRO B 1 61 ? 4.828 -23.125 12.094 1 53.91 61 PRO B CA 1
ATOM 3281 C C . PRO B 1 61 ? 5.367 -22.281 13.258 1 53.91 61 PRO B C 1
ATOM 3283 O O . PRO B 1 61 ? 5.168 -22.641 14.422 1 53.91 61 PRO B O 1
ATOM 3286 N N . ASN B 1 62 ? 6.074 -21.25 12.898 1 52.75 62 ASN B N 1
ATOM 3287 C CA . ASN B 1 62 ? 6.707 -20.484 13.969 1 52.75 62 ASN B CA 1
ATOM 3288 C C . ASN B 1 62 ? 5.746 -19.453 14.562 1 52.75 62 ASN B C 1
ATOM 3290 O O . ASN B 1 62 ? 6.102 -18.734 15.5 1 52.75 62 ASN B O 1
ATOM 3294 N N . ASN B 1 63 ? 4.66 -19.391 13.906 1 53.59 63 ASN B N 1
ATOM 3295 C CA . ASN B 1 63 ? 3.807 -18.312 14.398 1 53.59 63 ASN B CA 1
ATOM 3296 C C . ASN B 1 63 ? 3.002 -18.75 15.617 1 53.59 63 ASN B C 1
ATOM 3298 O O . ASN B 1 63 ? 2.17 -19.656 15.531 1 53.59 63 ASN B O 1
ATOM 3302 N N . ASN B 1 64 ? 3.553 -18.625 16.734 1 50.78 64 ASN B N 1
ATOM 3303 C CA . ASN B 1 64 ? 2.949 -18.906 18.031 1 50.78 64 ASN B CA 1
ATOM 3304 C C . ASN B 1 64 ? 1.598 -18.219 18.172 1 50.78 64 ASN B C 1
ATOM 3306 O O . ASN B 1 64 ? 0.922 -18.375 19.188 1 50.78 64 ASN B O 1
ATOM 3310 N N . PHE B 1 65 ? 1.371 -17.406 17.266 1 49.47 65 PHE B N 1
ATOM 3311 C CA . PHE B 1 65 ? 0.146 -16.641 17.469 1 49.47 65 PHE B CA 1
ATOM 3312 C C . PHE B 1 65 ? -1.081 -17.516 17.219 1 49.47 65 PHE B C 1
ATOM 3314 O O . PHE B 1 65 ? -2.213 -17.078 17.438 1 49.47 65 PHE B O 1
ATOM 3321 N N . LEU B 1 66 ? -0.896 -18.797 16.578 1 46.56 66 LEU B N 1
ATOM 3322 C CA . LEU B 1 66 ? -1.938 -19.641 16.016 1 46.56 66 LEU B CA 1
ATOM 3323 C C . LEU B 1 66 ? -2.727 -20.328 17.125 1 46.56 66 LEU B C 1
ATOM 3325 O O . LEU B 1 66 ? -3.594 -21.172 16.844 1 46.56 66 LEU B O 1
ATOM 3329 N N . LYS B 1 67 ? -2.289 -20.547 18.281 1 43.53 67 LYS B N 1
ATOM 3330 C CA . LYS B 1 67 ? -3.303 -21.328 18.984 1 43.53 67 LYS B CA 1
ATOM 3331 C C . LYS B 1 67 ? -4.707 -20.812 18.656 1 43.53 67 LYS B C 1
ATOM 3333 O O . LYS B 1 67 ? -5.414 -20.344 19.547 1 43.53 67 LYS B O 1
ATOM 3338 N N . PHE B 1 68 ? -4.797 -20.266 17.453 1 44.19 68 PHE B N 1
ATOM 3339 C CA . PHE B 1 68 ? -6.133 -19.906 17 1 44.19 68 PHE B CA 1
ATOM 3340 C C . PHE B 1 68 ? -6.973 -21.156 16.75 1 44.19 68 PHE B C 1
ATOM 3342 O O . PHE B 1 68 ? -6.922 -21.75 15.672 1 44.19 68 PHE B O 1
ATOM 3349 N N . ARG B 1 69 ? -7.082 -22.078 17.547 1 40.56 69 ARG B N 1
ATOM 3350 C CA . ARG B 1 69 ? -7.711 -23.406 17.578 1 40.56 69 ARG B CA 1
ATOM 3351 C C . ARG B 1 69 ? -9 -23.422 16.766 1 40.56 69 ARG B C 1
ATOM 3353 O O . ARG B 1 69 ? -9.219 -24.328 15.969 1 40.56 69 ARG B O 1
ATOM 3360 N N . ASN B 1 70 ? -9.891 -22.578 17.094 1 41.47 70 ASN B N 1
ATOM 3361 C CA . ASN B 1 70 ? -11.234 -22.812 16.578 1 41.47 70 ASN B CA 1
ATOM 3362 C C . ASN B 1 70 ? -11.383 -22.328 15.148 1 41.47 70 ASN B C 1
ATOM 3364 O O . ASN B 1 70 ? -12.336 -22.688 14.461 1 41.47 70 ASN B O 1
ATOM 3368 N N . TRP B 1 71 ? -10.539 -21.5 14.797 1 40.78 71 TRP B N 1
ATOM 3369 C CA . TRP B 1 71 ? -10.812 -20.844 13.531 1 40.78 71 TRP B CA 1
ATOM 3370 C C . TRP B 1 71 ? -10.312 -21.688 12.359 1 40.78 71 TRP B C 1
ATOM 3372 O O . TRP B 1 71 ? -10.875 -21.625 11.258 1 40.78 71 TRP B O 1
ATOM 3382 N N . THR B 1 72 ? -9.188 -22.328 12.562 1 43.19 72 THR B N 1
ATOM 3383 C CA . THR B 1 72 ? -8.555 -23.125 11.516 1 43.19 72 THR B CA 1
ATOM 3384 C C . THR B 1 72 ? -9.523 -24.172 10.969 1 43.19 72 THR B C 1
ATOM 3386 O O . THR B 1 72 ? -9.508 -24.469 9.773 1 43.19 72 THR B O 1
ATOM 3389 N N . ASN B 1 73 ? -10.273 -24.641 11.844 1 42.03 73 ASN B N 1
ATOM 3390 C CA . ASN B 1 73 ? -11.156 -25.688 11.352 1 42.03 73 ASN B CA 1
ATOM 3391 C C . ASN B 1 73 ? -12.156 -25.141 10.328 1 42.03 73 ASN B C 1
ATOM 3393 O O . ASN B 1 73 ? -12.711 -25.891 9.531 1 42.03 73 ASN B O 1
ATOM 3397 N N . MET B 1 74 ? -12.445 -23.938 10.5 1 40.19 74 MET B N 1
ATOM 3398 C CA . MET B 1 74 ? -13.531 -23.406 9.688 1 40.19 74 MET B CA 1
ATOM 3399 C C . MET B 1 74 ? -13.047 -23.078 8.281 1 40.19 74 MET B C 1
ATOM 3401 O O . MET B 1 74 ? -13.836 -23.031 7.34 1 40.19 74 MET B O 1
ATOM 3405 N N . PHE B 1 75 ? -11.828 -22.656 8.281 1 40.75 75 PHE B N 1
ATOM 3406 C CA . PHE B 1 75 ? -11.414 -22.219 6.945 1 40.75 75 PHE B CA 1
ATOM 3407 C C . PHE B 1 75 ? -10.383 -23.172 6.367 1 40.75 75 PHE B C 1
ATOM 3409 O O . PHE B 1 75 ? -9.266 -22.766 6.043 1 40.75 75 PHE B O 1
ATOM 3416 N N . SER B 1 76 ? -10.406 -24.391 6.879 1 39.56 76 SER B N 1
ATOM 3417 C CA . SER B 1 76 ? -9.508 -25.406 6.324 1 39.56 76 SER B CA 1
ATOM 3418 C C . SER B 1 76 ? -9.539 -25.391 4.801 1 39.56 76 SER B C 1
ATOM 3420 O O . SER B 1 76 ? -10.594 -25.594 4.195 1 39.56 76 SER B O 1
ATOM 3422 N N . THR B 1 77 ? -8.859 -24.406 4.234 1 44.66 77 THR B N 1
ATOM 3423 C CA . THR B 1 77 ? -8.68 -24.703 2.816 1 44.66 77 THR B CA 1
ATOM 3424 C C . THR B 1 77 ? -8.141 -26.109 2.619 1 44.66 77 THR B C 1
ATOM 3426 O O . THR B 1 77 ? -7.27 -26.562 3.365 1 44.66 77 THR B O 1
ATOM 3429 N N . LYS B 1 78 ? -8.969 -26.906 2.168 1 45.62 78 LYS B N 1
ATOM 3430 C CA . LYS B 1 78 ? -8.602 -28.266 1.788 1 45.62 78 LYS B CA 1
ATOM 3431 C C . LYS B 1 78 ? -7.117 -28.359 1.432 1 45.62 78 LYS B C 1
ATOM 3433 O O . LYS B 1 78 ? -6.547 -27.406 0.892 1 45.62 78 LYS B O 1
ATOM 3438 N N . LYS B 1 79 ? -6.43 -29.375 2.107 1 47.59 79 LYS B N 1
ATOM 3439 C CA . LYS B 1 79 ? -5.051 -29.844 2.078 1 47.59 79 LYS B CA 1
ATOM 3440 C C . LYS B 1 79 ? -4.5 -29.844 0.655 1 47.59 79 LYS B C 1
ATOM 3442 O O . LYS B 1 79 ? -4.812 -30.734 -0.136 1 47.59 79 LYS B O 1
ATOM 3447 N N . ALA B 1 80 ? -4.539 -28.672 -0.033 1 51.06 80 ALA B N 1
ATOM 3448 C CA . ALA B 1 80 ? -3.859 -28.734 -1.324 1 51.06 80 ALA B CA 1
ATOM 3449 C C . ALA B 1 80 ? -2.549 -29.516 -1.214 1 51.06 80 ALA B C 1
ATOM 3451 O O . ALA B 1 80 ? -1.915 -29.516 -0.156 1 51.06 80 ALA B O 1
ATOM 3452 N N . ILE B 1 81 ? -2.488 -30.609 -1.948 1 52.38 81 ILE B N 1
ATOM 3453 C CA . ILE B 1 81 ? -1.218 -31.297 -2.139 1 52.38 81 ILE B CA 1
ATOM 3454 C C . ILE B 1 81 ? -0.071 -30.281 -2.096 1 52.38 81 ILE B C 1
ATOM 3456 O O . ILE B 1 81 ? -0.07 -29.312 -2.844 1 52.38 81 ILE B O 1
ATOM 3460 N N . PRO B 1 82 ? 0.7 -30.438 -1.069 1 66.12 82 PRO B N 1
ATOM 3461 C CA . PRO B 1 82 ? 1.835 -29.531 -0.891 1 66.12 82 PRO B CA 1
ATOM 3462 C C . PRO B 1 82 ? 2.748 -29.484 -2.113 1 66.12 82 PRO B C 1
ATOM 3464 O O . PRO B 1 82 ? 3.23 -30.516 -2.572 1 66.12 82 PRO B O 1
ATOM 3467 N N . ARG B 1 83 ? 2.568 -28.656 -3.033 1 83.81 83 ARG B N 1
ATOM 3468 C CA . ARG B 1 83 ? 3.562 -28.453 -4.082 1 83.81 83 ARG B CA 1
ATOM 3469 C C . ARG B 1 83 ? 4.695 -27.562 -3.602 1 83.81 83 ARG B C 1
ATOM 3471 O O . ARG B 1 83 ? 4.715 -27.156 -2.439 1 83.81 83 ARG B O 1
ATOM 3478 N N . PHE B 1 84 ? 5.723 -27.516 -4.48 1 90.75 84 PHE B N 1
ATOM 3479 C CA . PHE B 1 84 ? 6.891 -26.719 -4.148 1 90.75 84 PHE B CA 1
ATOM 3480 C C . PHE B 1 84 ? 6.5 -25.266 -3.922 1 90.75 84 PHE B C 1
ATOM 3482 O O . PHE B 1 84 ? 5.973 -24.609 -4.824 1 90.75 84 PHE B O 1
ATOM 3489 N N . PRO B 1 85 ? 6.691 -24.781 -2.709 1 90.5 85 PRO B N 1
ATOM 3490 C CA . PRO B 1 85 ? 6.27 -23.406 -2.422 1 90.5 85 PRO B CA 1
ATOM 3491 C C . PRO B 1 85 ? 6.973 -22.375 -3.307 1 90.5 85 PRO B C 1
ATOM 3493 O O . PRO B 1 85 ? 8.18 -22.469 -3.539 1 90.5 85 PRO B O 1
ATOM 3496 N N . SER B 1 86 ? 6.227 -21.453 -3.781 1 93.56 86 SER B N 1
ATOM 3497 C CA . SER B 1 86 ? 6.754 -20.438 -4.691 1 93.56 86 SER B CA 1
ATOM 3498 C C . SER B 1 86 ? 7.902 -19.672 -4.051 1 93.56 86 SER B C 1
ATOM 3500 O O . SER B 1 86 ? 8.859 -19.297 -4.73 1 93.56 86 SER B O 1
ATOM 3502 N N . SER B 1 87 ? 7.812 -19.391 -2.736 1 94.75 87 SER B N 1
ATOM 3503 C CA . SER B 1 87 ? 8.852 -18.625 -2.043 1 94.75 87 SER B CA 1
ATOM 3504 C C . SER B 1 87 ? 10.18 -19.375 -2.047 1 94.75 87 SER B C 1
ATOM 3506 O O . SER B 1 87 ? 11.242 -18.766 -1.928 1 94.75 87 SER B O 1
ATOM 3508 N N . MET B 1 88 ? 10.141 -20.703 -2.201 1 95.31 88 MET B N 1
ATOM 3509 C CA . MET B 1 88 ? 11.344 -21.531 -2.221 1 95.31 88 MET B CA 1
ATOM 3510 C C . MET B 1 88 ? 11.938 -21.594 -3.625 1 95.31 88 MET B C 1
ATOM 3512 O O . MET B 1 88 ? 13.125 -21.891 -3.791 1 95.31 88 MET B O 1
ATOM 3516 N N . VAL B 1 89 ? 11.102 -21.359 -4.648 1 97.12 89 VAL B N 1
ATOM 3517 C CA . VAL B 1 89 ? 11.555 -21.344 -6.035 1 97.12 89 VAL B CA 1
ATOM 3518 C C . VAL B 1 89 ? 12.586 -20.234 -6.23 1 97.12 89 VAL B C 1
ATOM 3520 O O . VAL B 1 89 ? 13.531 -20.391 -7.012 1 97.12 89 VAL B O 1
ATOM 3523 N N . ILE B 1 90 ? 12.461 -19.188 -5.461 1 97.19 90 ILE B N 1
ATOM 3524 C CA . ILE B 1 90 ? 13.281 -18 -5.629 1 97.19 90 ILE B CA 1
ATOM 3525 C C . ILE B 1 90 ? 14.727 -18.297 -5.215 1 97.19 90 ILE B C 1
ATOM 3527 O O . ILE B 1 90 ? 15.648 -18.172 -6.023 1 97.19 90 ILE B O 1
ATOM 3531 N N . PRO B 1 91 ? 14.969 -18.797 -3.979 1 95.31 91 PRO B N 1
ATOM 3532 C CA . PRO B 1 91 ? 16.359 -19.156 -3.67 1 95.31 91 PRO B CA 1
ATOM 3533 C C . PRO B 1 91 ? 16.859 -20.328 -4.508 1 95.31 91 PRO B C 1
ATOM 3535 O O . PRO B 1 91 ? 18.062 -20.406 -4.805 1 95.31 91 PRO B O 1
ATOM 3538 N N . LEU B 1 92 ? 16 -21.25 -4.918 1 94.19 92 LEU B N 1
ATOM 3539 C CA . LEU B 1 92 ? 16.406 -22.359 -5.781 1 94.19 92 LEU B CA 1
ATOM 3540 C C . LEU B 1 92 ? 17 -21.844 -7.086 1 94.19 92 LEU B C 1
ATOM 3542 O O . LEU B 1 92 ? 18.125 -22.219 -7.453 1 94.19 92 LEU B O 1
ATOM 3546 N N . ILE B 1 93 ? 16.312 -20.938 -7.727 1 92.81 93 ILE B N 1
ATOM 3547 C CA . ILE B 1 93 ? 16.75 -20.422 -9.016 1 92.81 93 ILE B CA 1
ATOM 3548 C C . ILE B 1 93 ? 17.938 -19.484 -8.828 1 92.81 93 ILE B C 1
ATOM 3550 O O . ILE B 1 93 ? 18.875 -19.5 -9.641 1 92.81 93 ILE B O 1
ATOM 3554 N N . GLY B 1 94 ? 17.844 -18.625 -7.762 1 91.56 94 GLY B N 1
ATOM 3555 C CA . GLY B 1 94 ? 19 -17.797 -7.465 1 91.56 94 GLY B CA 1
ATOM 3556 C C . GLY B 1 94 ? 20.297 -18.594 -7.348 1 91.56 94 GLY B C 1
ATOM 3557 O O . GLY B 1 94 ? 21.328 -18.203 -7.906 1 91.56 94 GLY B O 1
ATOM 3558 N N . GLN B 1 95 ? 20.234 -19.75 -6.711 1 89.94 95 GLN B N 1
ATOM 3559 C CA . GLN B 1 95 ? 21.406 -20.594 -6.496 1 89.94 95 GLN B CA 1
ATOM 3560 C C . GLN B 1 95 ? 21.812 -21.297 -7.785 1 89.94 95 GLN B C 1
ATOM 3562 O O . GLN B 1 95 ? 23 -21.562 -8.008 1 89.94 95 GLN B O 1
ATOM 3567 N N . CYS B 1 96 ? 20.891 -21.562 -8.586 1 87.81 96 CYS B N 1
ATOM 3568 C CA . CYS B 1 96 ? 21.188 -22.234 -9.844 1 87.81 96 CYS B CA 1
ATOM 3569 C C . CYS B 1 96 ? 22 -21.328 -10.766 1 87.81 96 CYS B C 1
ATOM 3571 O O . CYS B 1 96 ? 22.859 -21.812 -11.508 1 87.81 96 CYS B O 1
ATOM 3573 N N . VAL B 1 97 ? 21.703 -20.078 -10.703 1 83.25 97 VAL B N 1
ATOM 3574 C CA . VAL B 1 97 ? 22.344 -19.172 -11.648 1 83.25 97 VAL B CA 1
ATOM 3575 C C . VAL B 1 97 ? 23.562 -18.531 -11.008 1 83.25 97 VAL B C 1
ATOM 3577 O O . VAL B 1 97 ? 24.375 -17.891 -11.695 1 83.25 97 VAL B O 1
ATOM 3580 N N . SER B 1 98 ? 23.578 -18.562 -9.695 1 76.88 98 SER B N 1
ATOM 3581 C CA . SER B 1 98 ? 24.672 -17.922 -8.969 1 76.88 98 SER B CA 1
ATOM 3582 C C . SER B 1 98 ? 25.938 -18.781 -9.031 1 76.88 98 SER B C 1
ATOM 3584 O O . SER B 1 98 ? 25.875 -20 -9.164 1 76.88 98 SER B O 1
ATOM 3586 N N . ILE B 1 99 ? 27.047 -17.969 -9.094 1 64.06 99 ILE B N 1
ATOM 3587 C CA . ILE B 1 99 ? 28.344 -18.625 -8.953 1 64.06 99 ILE B CA 1
ATOM 3588 C C . ILE B 1 99 ? 28.641 -18.875 -7.477 1 64.06 99 ILE B C 1
ATOM 3590 O O . ILE B 1 99 ? 28.312 -18.047 -6.625 1 64.06 99 ILE B O 1
ATOM 3594 N N . ASP B 1 100 ? 28.859 -20.031 -7.031 1 60.03 100 ASP B N 1
ATOM 3595 C CA . ASP B 1 100 ? 29.156 -20.641 -5.734 1 60.03 100 ASP B CA 1
ATOM 3596 C C . ASP B 1 100 ? 29.609 -19.594 -4.727 1 60.03 100 ASP B C 1
ATOM 3598 O O . ASP B 1 100 ? 30.812 -19.312 -4.613 1 60.03 100 ASP B O 1
ATOM 3602 N N . ASP B 1 101 ? 28.859 -18.547 -4.418 1 67.25 101 ASP B N 1
ATOM 3603 C CA . ASP B 1 101 ? 29.109 -17.625 -3.305 1 67.25 101 ASP B CA 1
ATOM 3604 C C . ASP B 1 101 ? 28.156 -17.906 -2.146 1 67.25 101 ASP B C 1
ATOM 3606 O O . ASP B 1 101 ? 26.938 -17.875 -2.318 1 67.25 101 ASP B O 1
ATOM 3610 N N . PRO B 1 102 ? 28.766 -18.422 -1.032 1 65.19 102 PRO B N 1
ATOM 3611 C CA . PRO B 1 102 ? 27.938 -18.766 0.127 1 65.19 102 PRO B CA 1
ATOM 3612 C C . PRO B 1 102 ? 27.062 -17.594 0.588 1 65.19 102 PRO B C 1
ATOM 3614 O O . PRO B 1 102 ? 26 -17.828 1.168 1 65.19 102 PRO B O 1
ATOM 3617 N N . HIS B 1 103 ? 27.438 -16.359 0.402 1 77.06 103 HIS B N 1
ATOM 3618 C CA . HIS B 1 103 ? 26.703 -15.195 0.874 1 77.06 103 HIS B CA 1
ATOM 3619 C C . HIS B 1 103 ? 25.469 -14.938 0.009 1 77.06 103 HIS B C 1
ATOM 3621 O O . HIS B 1 103 ? 24.531 -14.266 0.439 1 77.06 103 HIS B O 1
ATOM 3627 N N . SER B 1 104 ? 25.469 -15.672 -1.038 1 88.56 104 SER B N 1
ATOM 3628 C CA . SER B 1 104 ? 24.359 -15.445 -1.975 1 88.56 104 SER B CA 1
ATOM 3629 C C . SER B 1 104 ? 23.078 -16.125 -1.505 1 88.56 104 SER B C 1
ATOM 3631 O O . SER B 1 104 ? 21.984 -15.617 -1.748 1 88.56 104 SER B O 1
ATOM 3633 N N . LEU B 1 105 ? 23.281 -17.188 -0.757 1 91.94 105 LEU B N 1
ATOM 3634 C CA . LEU B 1 105 ? 22.125 -17.953 -0.337 1 91.94 105 LEU B CA 1
ATOM 3635 C C . LEU B 1 105 ? 21.25 -17.141 0.613 1 91.94 105 LEU B C 1
ATOM 3637 O O . LEU B 1 105 ? 20.016 -17.141 0.491 1 91.94 105 LEU B O 1
ATOM 3641 N N . GLN B 1 106 ? 21.875 -16.469 1.53 1 93.19 106 GLN B N 1
ATOM 3642 C CA . GLN B 1 106 ? 21.125 -15.656 2.482 1 93.19 106 GLN B CA 1
ATOM 3643 C C . GLN B 1 106 ? 20.344 -14.555 1.77 1 93.19 106 GLN B C 1
ATOM 3645 O O . GLN B 1 106 ? 19.203 -14.242 2.148 1 93.19 106 GLN B O 1
ATOM 3650 N N . LEU B 1 107 ? 20.922 -14 0.8 1 94.75 107 LEU B N 1
ATOM 3651 C CA . LEU B 1 107 ? 20.266 -12.945 0.026 1 94.75 107 LEU B CA 1
ATOM 3652 C C . LEU B 1 107 ? 19.094 -13.508 -0.771 1 94.75 107 LEU B C 1
ATOM 3654 O O . LEU B 1 107 ? 18.031 -12.875 -0.855 1 94.75 107 LEU B O 1
ATOM 3658 N N . HIS B 1 108 ? 19.312 -14.688 -1.318 1 95.19 108 HIS B N 1
ATOM 3659 C CA . HIS B 1 108 ? 18.25 -15.32 -2.078 1 95.19 108 HIS B CA 1
ATOM 3660 C C . HIS B 1 108 ? 17.062 -15.68 -1.178 1 95.19 108 HIS B C 1
ATOM 3662 O O . HIS B 1 108 ? 15.906 -15.5 -1.562 1 95.19 108 HIS B O 1
ATOM 3668 N N . ARG B 1 109 ? 17.328 -16.172 -0.029 1 95.25 109 ARG B N 1
ATOM 3669 C CA . ARG B 1 109 ? 16.281 -16.5 0.927 1 95.25 109 ARG B CA 1
ATOM 3670 C C . ARG B 1 109 ? 15.523 -15.242 1.358 1 95.25 109 ARG B C 1
ATOM 3672 O O . ARG B 1 109 ? 14.305 -15.266 1.5 1 95.25 109 ARG B O 1
ATOM 3679 N N . LYS B 1 110 ? 16.266 -14.203 1.586 1 96 110 LYS B N 1
ATOM 3680 C CA . LYS B 1 110 ? 15.633 -12.938 1.932 1 96 110 LYS B CA 1
ATOM 3681 C C . LYS B 1 110 ? 14.672 -12.484 0.838 1 96 110 LYS B C 1
ATOM 3683 O O . LYS B 1 110 ? 13.586 -11.984 1.13 1 96 110 LYS B O 1
ATOM 3688 N N . MET B 1 111 ? 15.07 -12.695 -0.403 1 97.19 111 MET B N 1
ATOM 3689 C CA . MET B 1 111 ? 14.18 -12.359 -1.515 1 97.19 111 MET B CA 1
ATOM 3690 C C . MET B 1 111 ? 12.914 -13.203 -1.47 1 97.19 111 MET B C 1
ATOM 3692 O O . MET B 1 111 ? 11.828 -12.719 -1.781 1 97.19 111 MET B O 1
ATOM 3696 N N . GLY B 1 112 ? 13.07 -14.484 -1.093 1 97.19 112 GLY B N 1
ATOM 3697 C CA . GLY B 1 112 ? 11.906 -15.336 -0.895 1 97.19 112 GLY B CA 1
ATOM 3698 C C . GLY B 1 112 ? 10.977 -14.828 0.191 1 97.19 112 GLY B C 1
ATOM 3699 O O . GLY B 1 112 ? 9.75 -14.891 0.048 1 97.19 112 GLY B O 1
ATOM 3700 N N . GLU B 1 113 ? 11.547 -14.344 1.261 1 95.06 113 GLU B N 1
ATOM 3701 C CA . GLU B 1 113 ? 10.758 -13.773 2.346 1 95.06 113 GLU B CA 1
ATOM 3702 C C . GLU B 1 113 ? 10.023 -12.508 1.891 1 95.06 113 GLU B C 1
ATOM 3704 O O . GLU B 1 113 ? 8.867 -12.289 2.262 1 95.06 113 GLU B O 1
ATOM 3709 N N . ILE B 1 114 ? 10.68 -11.703 1.126 1 97.44 114 ILE B N 1
ATOM 3710 C CA . ILE B 1 114 ? 10.078 -10.492 0.586 1 97.44 114 ILE B CA 1
ATOM 3711 C C . ILE B 1 114 ? 8.898 -10.859 -0.319 1 97.44 114 ILE B C 1
ATOM 3713 O O . ILE B 1 114 ? 7.848 -10.219 -0.268 1 97.44 114 ILE B O 1
ATOM 3717 N N . PHE B 1 115 ? 9.062 -11.898 -1.143 1 97.81 115 PHE B N 1
ATOM 3718 C CA . PHE B 1 115 ? 7.984 -12.414 -1.975 1 97.81 115 PHE B CA 1
ATOM 3719 C C . PHE B 1 115 ? 6.766 -12.75 -1.129 1 97.81 115 PHE B C 1
ATOM 3721 O O . PHE B 1 115 ? 5.645 -12.367 -1.466 1 97.81 115 PHE B O 1
ATOM 3728 N N . ALA B 1 116 ? 7.016 -13.438 -0.037 1 94.81 116 ALA B N 1
ATOM 3729 C CA . ALA B 1 116 ? 5.926 -13.828 0.856 1 94.81 116 ALA B CA 1
ATOM 3730 C C . ALA B 1 116 ? 5.242 -12.602 1.457 1 94.81 116 ALA B C 1
ATOM 3732 O O . ALA B 1 116 ? 4.016 -12.547 1.545 1 94.81 116 ALA B O 1
ATOM 3733 N N . LEU B 1 117 ? 6.016 -11.633 1.83 1 94.44 117 LEU B N 1
ATOM 3734 C CA . LEU B 1 117 ? 5.496 -10.398 2.414 1 94.44 117 LEU B CA 1
ATOM 3735 C C . LEU B 1 117 ? 4.586 -9.672 1.43 1 94.44 117 LEU B C 1
ATOM 3737 O O . LEU B 1 117 ? 3.477 -9.266 1.787 1 94.44 117 LEU B O 1
ATOM 3741 N N . ILE B 1 118 ? 5.062 -9.531 0.247 1 97.5 118 ILE B N 1
ATOM 3742 C CA . ILE B 1 118 ? 4.328 -8.781 -0.77 1 97.5 118 ILE B CA 1
ATOM 3743 C C . ILE B 1 118 ? 3.049 -9.531 -1.137 1 97.5 118 ILE B C 1
ATOM 3745 O O . ILE B 1 118 ? 1.982 -8.93 -1.269 1 97.5 118 ILE B O 1
ATOM 3749 N N . ASN B 1 119 ? 3.152 -10.82 -1.287 1 96.06 119 ASN B N 1
ATOM 3750 C CA . ASN B 1 119 ? 1.974 -11.625 -1.603 1 96.06 119 ASN B CA 1
ATOM 3751 C C . ASN B 1 119 ? 0.894 -11.477 -0.535 1 96.06 119 ASN B C 1
ATOM 3753 O O . ASN B 1 119 ? -0.291 -11.367 -0.855 1 96.06 119 ASN B O 1
ATOM 3757 N N . LEU B 1 120 ? 1.294 -11.555 0.685 1 94.06 120 LEU B N 1
ATOM 3758 C CA . LEU B 1 120 ? 0.328 -11.391 1.766 1 94.06 120 LEU B CA 1
ATOM 3759 C C . LEU B 1 120 ? -0.279 -9.992 1.748 1 94.06 120 LEU B C 1
ATOM 3761 O O . LEU B 1 120 ? -1.485 -9.828 1.944 1 94.06 120 LEU B O 1
ATOM 3765 N N . ALA B 1 121 ? 0.56 -8.992 1.548 1 96 121 ALA B N 1
ATOM 3766 C CA . ALA B 1 121 ? 0.065 -7.617 1.486 1 96 121 ALA B CA 1
ATOM 3767 C C . ALA B 1 121 ? -1.005 -7.469 0.408 1 96 121 ALA B C 1
ATOM 3769 O O . ALA B 1 121 ? -2.066 -6.891 0.655 1 96 121 ALA B O 1
ATOM 3770 N N . ILE B 1 122 ? -0.713 -7.992 -0.779 1 96.88 122 ILE B N 1
ATOM 3771 C CA . ILE B 1 122 ? -1.642 -7.906 -1.9 1 96.88 122 ILE B CA 1
ATOM 3772 C C . ILE B 1 122 ? -2.922 -8.672 -1.57 1 96.88 122 ILE B C 1
ATOM 3774 O O . ILE B 1 122 ? -4.023 -8.203 -1.861 1 96.88 122 ILE B O 1
ATOM 3778 N N . ALA B 1 123 ? -2.779 -9.836 -0.944 1 95.44 123 ALA B N 1
ATOM 3779 C CA . ALA B 1 123 ? -3.949 -10.602 -0.529 1 95.44 123 ALA B CA 1
ATOM 3780 C C . ALA B 1 123 ? -4.812 -9.805 0.447 1 95.44 123 ALA B C 1
ATOM 3782 O O . ALA B 1 123 ? -6.035 -9.773 0.319 1 95.44 123 ALA B O 1
ATOM 3783 N N . LEU B 1 124 ? -4.215 -9.203 1.398 1 94.56 124 LEU B N 1
ATOM 3784 C CA . LEU B 1 124 ? -4.941 -8.422 2.393 1 94.56 124 LEU B CA 1
ATOM 3785 C C . LEU B 1 124 ? -5.672 -7.25 1.737 1 94.56 124 LEU B C 1
ATOM 3787 O O . LEU B 1 124 ? -6.84 -6.996 2.039 1 94.56 124 LEU B O 1
ATOM 3791 N N . HIS B 1 125 ? -5.027 -6.543 0.833 1 97.56 125 HIS B N 1
ATOM 3792 C CA . HIS B 1 125 ? -5.637 -5.43 0.114 1 97.56 125 HIS B CA 1
ATOM 3793 C C . HIS B 1 125 ? -6.836 -5.898 -0.71 1 97.56 125 HIS B C 1
ATOM 3795 O O . HIS B 1 125 ? -7.766 -5.125 -0.951 1 97.56 125 HIS B O 1
ATOM 3801 N N . ARG B 1 126 ? -6.859 -7.152 -1.016 1 95.31 126 ARG B N 1
ATOM 3802 C CA . ARG B 1 126 ? -7.941 -7.707 -1.821 1 95.31 126 ARG B CA 1
ATOM 3803 C C . ARG B 1 126 ? -9.117 -8.133 -0.945 1 95.31 126 ARG B C 1
ATOM 3805 O O . ARG B 1 126 ? -10.156 -8.562 -1.453 1 95.31 126 ARG B O 1
ATOM 3812 N N . THR B 1 127 ? -9.023 -8 0.36 1 94.69 127 THR B N 1
ATOM 3813 C CA . THR B 1 127 ? -10.102 -8.445 1.235 1 94.69 127 THR B CA 1
ATOM 3814 C C . THR B 1 127 ? -11.117 -7.328 1.451 1 94.69 127 THR B C 1
ATOM 3816 O O . THR B 1 127 ? -12.148 -7.535 2.096 1 94.69 127 THR B O 1
ATOM 3819 N N . VAL B 1 128 ? -10.828 -6.098 0.946 1 95.94 128 VAL B N 1
ATOM 3820 C CA . VAL B 1 128 ? -11.828 -5.039 1.022 1 95.94 128 VAL B CA 1
ATOM 3821 C C . VAL B 1 128 ? -13.172 -5.547 0.491 1 95.94 128 VAL B C 1
ATOM 3823 O O . VAL B 1 128 ? -13.227 -6.172 -0.571 1 95.94 128 VAL B O 1
ATOM 3826 N N . VAL B 1 129 ? -14.188 -5.27 1.168 1 92.31 129 VAL B N 1
ATOM 3827 C CA . VAL B 1 129 ? -15.508 -5.855 0.96 1 92.31 129 VAL B CA 1
ATOM 3828 C C . VAL B 1 129 ? -16 -5.523 -0.444 1 92.31 129 VAL B C 1
ATOM 3830 O O . VAL B 1 129 ? -15.914 -4.375 -0.888 1 92.31 129 VAL B O 1
ATOM 3833 N N . ASP B 1 130 ? -16.453 -6.574 -1.096 1 89.38 130 ASP B N 1
ATOM 3834 C CA . ASP B 1 130 ? -17.203 -6.387 -2.334 1 89.38 130 ASP B CA 1
ATOM 3835 C C . ASP B 1 130 ? -18.641 -5.957 -2.049 1 89.38 130 ASP B C 1
ATOM 3837 O O . ASP B 1 130 ? -19.484 -6.777 -1.662 1 89.38 130 ASP B O 1
ATOM 3841 N N . LEU B 1 131 ? -18.969 -4.773 -2.363 1 91.31 131 LEU B N 1
ATOM 3842 C CA . LEU B 1 131 ? -20.234 -4.164 -1.97 1 91.31 131 LEU B CA 1
ATOM 3843 C C . LEU B 1 131 ? -21.391 -4.797 -2.715 1 91.31 131 LEU B C 1
ATOM 3845 O O . LEU B 1 131 ? -22.516 -4.816 -2.213 1 91.31 131 LEU B O 1
ATOM 3849 N N . SER B 1 132 ? -21.125 -5.348 -3.881 1 87.06 132 SER B N 1
ATOM 3850 C CA . SER B 1 132 ? -22.172 -5.93 -4.703 1 87.06 132 SER B CA 1
ATOM 3851 C C . SER B 1 132 ? -22.375 -7.406 -4.379 1 87.06 132 SER B C 1
ATOM 3853 O O . SER B 1 132 ? -23.266 -8.055 -4.945 1 87.06 132 SER B O 1
ATOM 3855 N N . ASP B 1 133 ? -21.578 -7.922 -3.484 1 83.44 133 ASP B N 1
ATOM 3856 C CA . ASP B 1 133 ? -21.719 -9.32 -3.076 1 83.44 133 ASP B CA 1
ATOM 3857 C C . ASP B 1 133 ? -23.078 -9.57 -2.428 1 83.44 133 ASP B C 1
ATOM 3859 O O . ASP B 1 133 ? -23.469 -8.867 -1.495 1 83.44 133 ASP B O 1
ATOM 3863 N N . PRO B 1 134 ? -23.75 -10.586 -2.889 1 80 134 PRO B N 1
ATOM 3864 C CA . PRO B 1 134 ? -25.094 -10.867 -2.369 1 80 134 PRO B CA 1
ATOM 3865 C C . PRO B 1 134 ? -25.094 -11.125 -0.862 1 80 134 PRO B C 1
ATOM 3867 O O . PRO B 1 134 ? -26.031 -10.734 -0.171 1 80 134 PRO B O 1
ATOM 3870 N N . LEU B 1 135 ? -24.141 -11.766 -0.425 1 77.69 135 LEU B N 1
ATOM 3871 C CA . LEU B 1 135 ? -24.094 -12.047 1.007 1 77.69 135 LEU B CA 1
ATOM 3872 C C . LEU B 1 135 ? -24 -10.75 1.808 1 77.69 135 LEU B C 1
ATOM 3874 O O . LEU B 1 135 ? -24.641 -10.617 2.854 1 77.69 135 LEU B O 1
ATOM 3878 N N . PHE B 1 136 ? -23.234 -9.836 1.347 1 82.44 136 PHE B N 1
ATOM 3879 C CA . PHE B 1 136 ? -23.125 -8.539 2.008 1 82.44 136 PHE B CA 1
ATOM 3880 C C . PHE B 1 136 ? -24.453 -7.781 1.928 1 82.44 136 PHE B C 1
ATOM 3882 O O . PHE B 1 136 ? -24.906 -7.199 2.916 1 82.44 136 PHE B O 1
ATOM 3889 N N . GLN B 1 137 ? -25.062 -7.895 0.813 1 81.94 137 GLN B N 1
ATOM 3890 C CA . GLN B 1 137 ? -26.312 -7.168 0.606 1 81.94 137 GLN B CA 1
ATOM 3891 C C . GLN B 1 137 ? -27.406 -7.695 1.521 1 81.94 137 GLN B C 1
ATOM 3893 O O . GLN B 1 137 ? -28.281 -6.938 1.958 1 81.94 137 GLN B O 1
ATOM 3898 N N . GLN B 1 138 ? -27.312 -8.906 1.856 1 82.44 138 GLN B N 1
ATOM 3899 C CA . GLN B 1 138 ? -28.328 -9.539 2.693 1 82.44 138 GLN B CA 1
ATOM 3900 C C . GLN B 1 138 ? -28.156 -9.141 4.156 1 82.44 138 GLN B C 1
ATOM 3902 O O . GLN B 1 138 ? -29.141 -9.023 4.891 1 82.44 138 GLN B O 1
ATOM 3907 N N . GLN B 1 139 ? -26.953 -8.883 4.566 1 83.75 139 GLN B N 1
ATOM 3908 C CA . GLN B 1 139 ? -26.672 -8.688 5.984 1 83.75 139 GLN B CA 1
ATOM 3909 C C . GLN B 1 139 ? -26.484 -7.207 6.309 1 83.75 139 GLN B C 1
ATOM 3911 O O . GLN B 1 139 ? -26.281 -6.84 7.469 1 83.75 139 GLN B O 1
ATOM 3916 N N . ARG B 1 140 ? -26.609 -6.414 5.398 1 81.94 140 ARG B N 1
ATOM 3917 C CA . ARG B 1 140 ? -26.234 -5.008 5.508 1 81.94 140 ARG B CA 1
ATOM 3918 C C . ARG B 1 140 ? -27.156 -4.27 6.473 1 81.94 140 ARG B C 1
ATOM 3920 O O . ARG B 1 140 ? -26.844 -3.154 6.906 1 81.94 140 ARG B O 1
ATOM 3927 N N . ASP B 1 141 ? -28.297 -4.836 6.863 1 85.75 141 ASP B N 1
ATOM 3928 C CA . ASP B 1 141 ? -29.234 -4.188 7.777 1 85.75 141 ASP B CA 1
ATOM 3929 C C . ASP B 1 141 ? -28.766 -4.309 9.227 1 85.75 141 ASP B C 1
ATOM 3931 O O . ASP B 1 141 ? -29.266 -3.607 10.109 1 85.75 141 ASP B O 1
ATOM 3935 N N . ASP B 1 142 ? -27.859 -5.164 9.492 1 88.44 142 ASP B N 1
ATOM 3936 C CA . ASP B 1 142 ? -27.266 -5.297 10.812 1 88.44 142 ASP B CA 1
ATOM 3937 C C . ASP B 1 142 ? -26.125 -4.301 11.008 1 88.44 142 ASP B C 1
ATOM 3939 O O . ASP B 1 142 ? -25 -4.547 10.562 1 88.44 142 ASP B O 1
ATOM 3943 N N . LEU B 1 143 ? -26.453 -3.279 11.734 1 86.75 143 LEU B N 1
ATOM 3944 C CA . LEU B 1 143 ? -25.516 -2.16 11.844 1 86.75 143 LEU B CA 1
ATOM 3945 C C . LEU B 1 143 ? -24.234 -2.592 12.539 1 86.75 143 LEU B C 1
ATOM 3947 O O . LEU B 1 143 ? -23.141 -2.125 12.195 1 86.75 143 LEU B O 1
ATOM 3951 N N . ALA B 1 144 ? -24.375 -3.383 13.508 1 86.44 144 ALA B N 1
ATOM 3952 C CA . ALA B 1 144 ? -23.188 -3.881 14.195 1 86.44 144 ALA B CA 1
ATOM 3953 C C . ALA B 1 144 ? -22.297 -4.68 13.25 1 86.44 144 ALA B C 1
ATOM 3955 O O . ALA B 1 144 ? -21.078 -4.52 13.258 1 86.44 144 ALA B O 1
ATOM 3956 N N . TRP B 1 145 ? -22.891 -5.508 12.461 1 88.56 145 TRP B N 1
ATOM 3957 C CA . TRP B 1 145 ? -22.172 -6.301 11.477 1 88.56 145 TRP B CA 1
ATOM 3958 C C . TRP B 1 145 ? -21.5 -5.402 10.438 1 88.56 145 TRP B C 1
ATOM 3960 O O . TRP B 1 145 ? -20.328 -5.594 10.109 1 88.56 145 TRP B O 1
ATOM 3970 N N . VAL B 1 146 ? -22.219 -4.402 10.039 1 90.31 146 VAL B N 1
ATOM 3971 C CA . VAL B 1 146 ? -21.719 -3.463 9.039 1 90.31 146 VAL B CA 1
ATOM 3972 C C . VAL B 1 146 ? -20.5 -2.717 9.602 1 90.31 146 VAL B C 1
ATOM 3974 O O . VAL B 1 146 ? -19.5 -2.541 8.898 1 90.31 146 VAL B O 1
ATOM 3977 N N . LYS B 1 147 ? -20.547 -2.332 10.812 1 88.06 147 LYS B N 1
ATOM 3978 C CA . LYS B 1 147 ? -19.438 -1.629 11.453 1 88.06 147 LYS B CA 1
ATOM 3979 C C . LYS B 1 147 ? -18.203 -2.523 11.547 1 88.06 147 LYS B C 1
ATOM 3981 O O . LYS B 1 147 ? -17.078 -2.057 11.375 1 88.06 147 LYS B O 1
ATOM 3986 N N . ASN B 1 148 ? -18.469 -3.74 11.844 1 88.31 148 ASN B N 1
ATOM 3987 C CA . ASN B 1 148 ? -17.359 -4.691 11.898 1 88.31 148 ASN B CA 1
ATOM 3988 C C . ASN B 1 148 ? -16.734 -4.898 10.523 1 88.31 148 ASN B C 1
ATOM 3990 O O . ASN B 1 148 ? -15.508 -5 10.406 1 88.31 148 ASN B O 1
ATOM 3994 N N . MET B 1 149 ? -17.594 -4.945 9.523 1 91.56 149 MET B N 1
ATOM 3995 C CA . MET B 1 149 ? -17.094 -5.07 8.156 1 91.56 149 MET B CA 1
ATOM 3996 C C . MET B 1 149 ? -16.266 -3.852 7.766 1 91.56 149 MET B C 1
ATOM 3998 O O . MET B 1 149 ? -15.242 -3.98 7.094 1 91.56 149 MET B O 1
ATOM 4002 N N . GLU B 1 150 ? -16.719 -2.73 8.211 1 91.94 150 GLU B N 1
ATOM 4003 C CA . GLU B 1 150 ? -16 -1.485 7.969 1 91.94 150 GLU B CA 1
ATOM 4004 C C . GLU B 1 150 ? -14.633 -1.496 8.648 1 91.94 150 GLU B C 1
ATOM 4006 O O . GLU B 1 150 ? -13.625 -1.104 8.047 1 91.94 150 GLU B O 1
ATOM 4011 N N . LEU B 1 151 ? -14.57 -1.887 9.852 1 89 151 LEU B N 1
ATOM 4012 C CA . LEU B 1 151 ? -13.312 -2 10.578 1 89 151 LEU B CA 1
ATOM 4013 C C . LEU B 1 151 ? -12.367 -2.982 9.883 1 89 151 LEU B C 1
ATOM 4015 O O . LEU B 1 151 ? -11.156 -2.756 9.828 1 89 151 LEU B O 1
ATOM 4019 N N . GLY B 1 152 ? -12.945 -4.062 9.422 1 91.62 152 GLY B N 1
ATOM 4020 C CA . GLY B 1 152 ? -12.156 -5.023 8.664 1 91.62 152 GLY B CA 1
ATOM 4021 C C . GLY B 1 152 ? -11.5 -4.422 7.434 1 91.62 152 GLY B C 1
ATOM 4022 O O . GLY B 1 152 ? -10.336 -4.707 7.141 1 91.62 152 GLY B O 1
ATOM 4023 N N . ASN B 1 153 ? -12.281 -3.58 6.73 1 94.75 153 ASN B N 1
ATOM 4024 C CA . ASN B 1 153 ? -11.719 -2.891 5.57 1 94.75 153 ASN B CA 1
ATOM 4025 C C . ASN B 1 153 ? -10.523 -2.02 5.961 1 94.75 153 ASN B C 1
ATOM 4027 O O . ASN B 1 153 ? -9.484 -2.055 5.301 1 94.75 153 ASN B O 1
ATOM 4031 N N . LYS B 1 154 ? -10.672 -1.244 6.992 1 91.44 154 LYS B N 1
ATOM 4032 C CA . LYS B 1 154 ? -9.609 -0.359 7.449 1 91.44 154 LYS B CA 1
ATOM 4033 C C . LYS B 1 154 ? -8.375 -1.154 7.863 1 91.44 154 LYS B C 1
ATOM 4035 O O . LYS B 1 154 ? -7.246 -0.779 7.531 1 91.44 154 LYS B O 1
ATOM 4040 N N . LEU B 1 155 ? -8.625 -2.223 8.539 1 90.81 155 LEU B N 1
ATOM 4041 C CA . LEU B 1 155 ? -7.527 -3.072 8.984 1 90.81 155 LEU B CA 1
ATOM 4042 C C . LEU B 1 155 ? -6.812 -3.707 7.793 1 90.81 155 LEU B C 1
ATOM 4044 O O . LEU B 1 155 ? -5.586 -3.83 7.793 1 90.81 155 LEU B O 1
ATOM 4048 N N . ALA B 1 156 ? -7.566 -4.168 6.836 1 94.06 156 ALA B N 1
ATOM 4049 C CA . ALA B 1 156 ? -6.996 -4.789 5.641 1 94.06 156 ALA B CA 1
ATOM 4050 C C . ALA B 1 156 ? -6.051 -3.83 4.922 1 94.06 156 ALA B C 1
ATOM 4052 O O . ALA B 1 156 ? -4.922 -4.199 4.59 1 94.06 156 ALA B O 1
ATOM 4053 N N . VAL B 1 157 ? -6.484 -2.629 4.734 1 95.25 157 VAL B N 1
ATOM 4054 C CA . VAL B 1 157 ? -5.691 -1.625 4.035 1 95.25 157 VAL B CA 1
ATOM 4055 C C . VAL B 1 157 ? -4.445 -1.288 4.855 1 95.25 157 VAL B C 1
ATOM 4057 O O . VAL B 1 157 ? -3.332 -1.271 4.324 1 95.25 157 VAL B O 1
ATOM 4060 N N . LEU B 1 158 ? -4.598 -1.065 6.145 1 91.38 158 LEU B N 1
ATOM 4061 C CA . LEU B 1 158 ? -3.482 -0.761 7.035 1 91.38 158 LEU B CA 1
ATOM 4062 C C . LEU B 1 158 ? -2.445 -1.878 7.008 1 91.38 158 LEU B C 1
ATOM 4064 O O . LEU B 1 158 ? -1.253 -1.619 6.82 1 91.38 158 LEU B O 1
ATOM 4068 N N . ALA B 1 159 ? -2.949 -3.088 7.203 1 91.75 159 ALA B N 1
ATOM 4069 C CA . ALA B 1 159 ? -2.047 -4.234 7.262 1 91.75 159 ALA B CA 1
ATOM 4070 C C . ALA B 1 159 ? -1.262 -4.387 5.965 1 91.75 159 ALA B C 1
ATOM 4072 O O . ALA B 1 159 ? -0.053 -4.629 5.984 1 91.75 159 ALA B O 1
ATOM 4073 N N . GLY B 1 160 ? -1.943 -4.301 4.828 1 94.62 160 GLY B N 1
ATOM 4074 C CA . GLY B 1 160 ? -1.249 -4.34 3.551 1 94.62 160 GLY B CA 1
ATOM 4075 C C . GLY B 1 160 ? -0.177 -3.275 3.422 1 94.62 160 GLY B C 1
ATOM 4076 O O . GLY B 1 160 ? 0.942 -3.561 2.992 1 94.62 160 GLY B O 1
ATOM 4077 N N . ASP B 1 161 ? -0.501 -2.035 3.805 1 94.56 161 ASP B N 1
ATOM 4078 C CA . ASP B 1 161 ? 0.447 -0.927 3.738 1 94.56 161 ASP B CA 1
ATOM 4079 C C . ASP B 1 161 ? 1.669 -1.196 4.613 1 94.56 161 ASP B C 1
ATOM 4081 O O . ASP B 1 161 ? 2.799 -0.906 4.219 1 94.56 161 ASP B O 1
ATOM 4085 N N . ILE B 1 162 ? 1.48 -1.696 5.781 1 92.31 162 ILE B N 1
ATOM 4086 C CA . ILE B 1 162 ? 2.572 -1.994 6.703 1 92.31 162 ILE B CA 1
ATOM 4087 C C . ILE B 1 162 ? 3.492 -3.049 6.09 1 92.31 162 ILE B C 1
ATOM 4089 O O . ILE B 1 162 ? 4.715 -2.906 6.117 1 92.31 162 ILE B O 1
ATOM 4093 N N . LEU B 1 163 ? 2.871 -4.059 5.574 1 93.56 163 LEU B N 1
ATOM 4094 C CA . LEU B 1 163 ? 3.656 -5.137 4.984 1 93.56 163 LEU B CA 1
ATOM 4095 C C . LEU B 1 163 ? 4.43 -4.641 3.768 1 93.56 163 LEU B C 1
ATOM 4097 O O . LEU B 1 163 ? 5.59 -5.012 3.568 1 93.56 163 LEU B O 1
ATOM 4101 N N . LEU B 1 164 ? 3.811 -3.832 2.943 1 96.5 164 LEU B N 1
ATOM 4102 C CA . LEU B 1 164 ? 4.5 -3.275 1.785 1 96.5 164 LEU B CA 1
ATOM 4103 C C . LEU B 1 164 ? 5.641 -2.359 2.221 1 96.5 164 LEU B C 1
ATOM 4105 O O . LEU B 1 164 ? 6.695 -2.33 1.585 1 96.5 164 LEU B O 1
ATOM 4109 N N . ALA B 1 165 ? 5.383 -1.596 3.273 1 94.44 165 ALA B N 1
ATOM 4110 C CA . ALA B 1 165 ? 6.441 -0.759 3.826 1 94.44 165 ALA B CA 1
ATOM 4111 C C . ALA B 1 165 ? 7.629 -1.605 4.281 1 94.44 165 ALA B C 1
ATOM 4113 O O . ALA B 1 165 ? 8.781 -1.269 4.004 1 94.44 165 ALA B O 1
ATOM 4114 N N . LYS B 1 166 ? 7.344 -2.666 4.941 1 93.44 166 LYS B N 1
ATOM 4115 C CA . LYS B 1 166 ? 8.398 -3.572 5.387 1 93.44 166 LYS B CA 1
ATOM 4116 C C . LYS B 1 166 ? 9.148 -4.176 4.199 1 93.44 166 LYS B C 1
ATOM 4118 O O . LYS B 1 166 ? 10.375 -4.266 4.215 1 93.44 166 LYS B O 1
ATOM 4123 N N . ALA B 1 167 ? 8.391 -4.617 3.236 1 96.62 167 ALA B N 1
ATOM 4124 C CA . ALA B 1 167 ? 9.016 -5.148 2.029 1 96.62 167 ALA B CA 1
ATOM 4125 C C . ALA B 1 167 ? 9.961 -4.125 1.402 1 96.62 167 ALA B C 1
ATOM 4127 O O . ALA B 1 167 ? 11.047 -4.473 0.945 1 96.62 167 ALA B O 1
ATOM 4128 N N . SER B 1 168 ? 9.555 -2.875 1.403 1 97.38 168 SER B N 1
ATOM 4129 C CA . SER B 1 168 ? 10.367 -1.804 0.834 1 97.38 168 SER B CA 1
ATOM 4130 C C . SER B 1 168 ? 11.688 -1.655 1.581 1 97.38 168 SER B C 1
ATOM 4132 O O . SER B 1 168 ? 12.734 -1.471 0.963 1 97.38 168 SER B O 1
ATOM 4134 N N . VAL B 1 169 ? 11.633 -1.718 2.896 1 96.56 169 VAL B N 1
ATOM 4135 C CA . VAL B 1 169 ? 12.828 -1.609 3.723 1 96.56 169 VAL B CA 1
ATOM 4136 C C . VAL B 1 169 ? 13.789 -2.754 3.396 1 96.56 169 VAL B C 1
ATOM 4138 O O . VAL B 1 169 ? 14.984 -2.529 3.188 1 96.56 169 VAL B O 1
ATOM 4141 N N . GLU B 1 170 ? 13.242 -3.945 3.305 1 96.56 170 GLU B N 1
ATOM 4142 C CA . GLU B 1 170 ? 14.07 -5.113 3.021 1 96.56 170 GLU B CA 1
ATOM 4143 C C . GLU B 1 170 ? 14.664 -5.039 1.619 1 96.56 170 GLU B C 1
ATOM 4145 O O . GLU B 1 170 ? 15.844 -5.359 1.42 1 96.56 170 GLU B O 1
ATOM 4150 N N . LEU B 1 171 ? 13.898 -4.645 0.659 1 98.12 171 LEU B N 1
ATOM 4151 C CA . LEU B 1 171 ? 14.383 -4.504 -0.709 1 98.12 171 LEU B CA 1
ATOM 4152 C C . LEU B 1 171 ? 15.516 -3.482 -0.78 1 98.12 171 LEU B C 1
ATOM 4154 O O . LEU B 1 171 ? 16.531 -3.719 -1.44 1 98.12 171 LEU B O 1
ATOM 4158 N N . ALA B 1 172 ? 15.352 -2.404 -0.087 1 97.06 172 ALA B N 1
ATOM 4159 C CA . ALA B 1 172 ? 16.344 -1.334 -0.111 1 97.06 172 ALA B CA 1
ATOM 4160 C C . ALA B 1 172 ? 17.656 -1.784 0.531 1 97.06 172 ALA B C 1
ATOM 4162 O O . ALA B 1 172 ? 18.719 -1.262 0.208 1 97.06 172 ALA B O 1
ATOM 4163 N N . SER B 1 173 ? 17.594 -2.709 1.418 1 96.31 173 SER B N 1
ATOM 4164 C CA . SER B 1 173 ? 18.766 -3.184 2.131 1 96.31 173 SER B CA 1
ATOM 4165 C C . SER B 1 173 ? 19.734 -3.895 1.189 1 96.31 173 SER B C 1
ATOM 4167 O O . SER B 1 173 ? 20.922 -4.047 1.505 1 96.31 173 SER B O 1
ATOM 4169 N N . PHE B 1 174 ? 19.203 -4.34 0.026 1 94.88 174 PHE B N 1
ATOM 4170 C CA . PHE B 1 174 ? 20.078 -4.945 -0.97 1 94.88 174 PHE B CA 1
ATOM 4171 C C . PHE B 1 174 ? 21 -3.9 -1.602 1 94.88 174 PHE B C 1
ATOM 4173 O O . PHE B 1 174 ? 22 -4.242 -2.232 1 94.88 174 PHE B O 1
ATOM 4180 N N . ARG B 1 175 ? 20.609 -2.607 -1.512 1 95 175 ARG B N 1
ATOM 4181 C CA . ARG B 1 175 ? 21.375 -1.477 -2.041 1 95 175 ARG B CA 1
ATOM 4182 C C . ARG B 1 175 ? 21.547 -1.589 -3.551 1 95 175 ARG B C 1
ATOM 4184 O O . ARG B 1 175 ? 22.594 -1.251 -4.09 1 95 175 ARG B O 1
ATOM 4191 N N . ILE B 1 176 ? 20.578 -2.238 -4.203 1 94.25 176 ILE B N 1
ATOM 4192 C CA . ILE B 1 176 ? 20.5 -2.35 -5.656 1 94.25 176 ILE B CA 1
ATOM 4193 C C . ILE B 1 176 ? 19.188 -1.761 -6.156 1 94.25 176 ILE B C 1
ATOM 4195 O O . ILE B 1 176 ? 18.172 -2.453 -6.199 1 94.25 176 ILE B O 1
ATOM 4199 N N . PRO B 1 177 ? 19.141 -0.484 -6.574 1 95.31 177 PRO B N 1
ATOM 4200 C CA . PRO B 1 177 ? 17.891 0.198 -6.961 1 95.31 177 PRO B CA 1
ATOM 4201 C C . PRO B 1 177 ? 17.141 -0.528 -8.07 1 95.31 177 PRO B C 1
ATOM 4203 O O . PRO B 1 177 ? 15.906 -0.511 -8.102 1 95.31 177 PRO B O 1
ATOM 4206 N N . LYS B 1 178 ? 17.859 -1.188 -8.906 1 94.31 178 LYS B N 1
ATOM 4207 C CA . LYS B 1 178 ? 17.219 -1.911 -10.008 1 94.31 178 LYS B CA 1
ATOM 4208 C C . LYS B 1 178 ? 16.281 -2.998 -9.492 1 94.31 178 LYS B C 1
ATOM 4210 O O . LYS B 1 178 ? 15.242 -3.264 -10.094 1 94.31 178 LYS B O 1
ATOM 4215 N N . ILE B 1 179 ? 16.609 -3.646 -8.414 1 96.56 179 ILE B N 1
ATOM 4216 C CA . ILE B 1 179 ? 15.781 -4.695 -7.836 1 96.56 179 ILE B CA 1
ATOM 4217 C C . ILE B 1 179 ? 14.477 -4.09 -7.312 1 96.56 179 ILE B C 1
ATOM 4219 O O . ILE B 1 179 ? 13.398 -4.648 -7.52 1 96.56 179 ILE B O 1
ATOM 4223 N N . VAL B 1 180 ? 14.594 -2.939 -6.66 1 97.88 180 VAL B N 1
ATOM 4224 C CA . VAL B 1 180 ? 13.398 -2.264 -6.164 1 97.88 180 VAL B CA 1
ATOM 4225 C C . VAL B 1 180 ? 12.5 -1.87 -7.336 1 97.88 180 VAL B C 1
ATOM 4227 O O . VAL B 1 180 ? 11.281 -2.008 -7.266 1 97.88 180 VAL B O 1
ATOM 4230 N N . GLU B 1 181 ? 13.078 -1.463 -8.375 1 96.31 181 GLU B N 1
ATOM 4231 C CA . GLU B 1 181 ? 12.344 -1.059 -9.57 1 96.31 181 GLU B CA 1
ATOM 4232 C C . GLU B 1 181 ? 11.57 -2.234 -10.164 1 96.31 181 GLU B C 1
ATOM 4234 O O . GLU B 1 181 ? 10.375 -2.125 -10.445 1 96.31 181 GLU B O 1
ATOM 4239 N N . ILE B 1 182 ? 12.203 -3.346 -10.328 1 96.19 182 ILE B N 1
ATOM 4240 C CA . ILE B 1 182 ? 11.57 -4.477 -10.992 1 96.19 182 ILE B CA 1
ATOM 4241 C C . ILE B 1 182 ? 10.484 -5.062 -10.094 1 96.19 182 ILE B C 1
ATOM 4243 O O . ILE B 1 182 ? 9.406 -5.43 -10.57 1 96.19 182 ILE B O 1
ATOM 4247 N N . ILE B 1 183 ? 10.75 -5.137 -8.797 1 98.31 183 ILE B N 1
ATOM 4248 C CA . ILE B 1 183 ? 9.758 -5.691 -7.879 1 98.31 183 ILE B CA 1
ATOM 4249 C C . ILE B 1 183 ? 8.562 -4.75 -7.777 1 98.31 183 ILE B C 1
ATOM 4251 O O . ILE B 1 183 ? 7.414 -5.195 -7.715 1 98.31 183 ILE B O 1
ATOM 4255 N N . SER B 1 184 ? 8.805 -3.459 -7.754 1 96.69 184 SER B N 1
ATOM 4256 C CA . SER B 1 184 ? 7.719 -2.486 -7.75 1 96.69 184 SER B CA 1
ATOM 4257 C C . SER B 1 184 ? 6.84 -2.635 -8.984 1 96.69 184 SER B C 1
ATOM 4259 O O . SER B 1 184 ? 5.609 -2.578 -8.891 1 96.69 184 SER B O 1
ATOM 4261 N N . GLY B 1 185 ? 7.484 -2.791 -10.109 1 94.94 185 GLY B N 1
ATOM 4262 C CA . GLY B 1 185 ? 6.734 -3.053 -11.328 1 94.94 185 GLY B CA 1
ATOM 4263 C C . GLY B 1 185 ? 5.887 -4.309 -11.25 1 94.94 185 GLY B C 1
ATOM 4264 O O . GLY B 1 185 ? 4.75 -4.328 -11.719 1 94.94 185 GLY B O 1
ATOM 4265 N N . ALA B 1 186 ? 6.406 -5.328 -10.656 1 97.44 186 ALA B N 1
ATOM 4266 C CA . ALA B 1 186 ? 5.684 -6.586 -10.508 1 97.44 186 ALA B CA 1
ATOM 4267 C C . ALA B 1 186 ? 4.484 -6.426 -9.586 1 97.44 186 ALA B C 1
ATOM 4269 O O . ALA B 1 186 ? 3.438 -7.043 -9.797 1 97.44 186 ALA B O 1
ATOM 4270 N N . ILE B 1 187 ? 4.648 -5.68 -8.492 1 97.25 187 ILE B N 1
ATOM 4271 C CA . ILE B 1 187 ? 3.543 -5.398 -7.578 1 97.25 187 ILE B CA 1
ATOM 4272 C C . ILE B 1 187 ? 2.4 -4.734 -8.344 1 97.25 187 ILE B C 1
ATOM 4274 O O . ILE B 1 187 ? 1.24 -5.125 -8.203 1 97.25 187 ILE B O 1
ATOM 4278 N N . VAL B 1 188 ? 2.738 -3.75 -9.18 1 93.31 188 VAL B N 1
ATOM 4279 C CA . VAL B 1 188 ? 1.743 -3.023 -9.961 1 93.31 188 VAL B CA 1
ATOM 4280 C C . VAL B 1 188 ? 1.008 -3.99 -10.891 1 93.31 188 VAL B C 1
ATOM 4282 O O . VAL B 1 188 ? -0.223 -3.973 -10.961 1 93.31 188 VAL B O 1
ATOM 4285 N N . GLU B 1 189 ? 1.72 -4.848 -11.508 1 94 189 GLU B N 1
ATOM 4286 C CA . GLU B 1 189 ? 1.095 -5.836 -12.383 1 94 189 GLU B CA 1
ATOM 4287 C C . GLU B 1 189 ? 0.16 -6.754 -11.594 1 94 189 GLU B C 1
ATOM 4289 O O . GLU B 1 189 ? -0.954 -7.035 -12.039 1 94 189 GLU B O 1
ATOM 4294 N N . ALA B 1 190 ? 0.623 -7.215 -10.477 1 95.88 190 ALA B N 1
ATOM 4295 C CA . ALA B 1 190 ? -0.173 -8.133 -9.664 1 95.88 190 ALA B CA 1
ATOM 4296 C C . ALA B 1 190 ? -1.475 -7.473 -9.211 1 95.88 190 ALA B C 1
ATOM 4298 O O . ALA B 1 190 ? -2.533 -8.109 -9.219 1 95.88 190 ALA B O 1
ATOM 4299 N N . VAL B 1 191 ? -1.432 -6.203 -8.812 1 93.62 191 VAL B N 1
ATOM 4300 C CA . VAL B 1 191 ? -2.625 -5.523 -8.328 1 93.62 191 VAL B CA 1
ATOM 4301 C C . VAL B 1 191 ? -3.547 -5.191 -9.5 1 93.62 191 VAL B C 1
ATOM 4303 O O . VAL B 1 191 ? -4.77 -5.191 -9.352 1 93.62 191 VAL B O 1
ATOM 4306 N N . CYS B 1 192 ? -3.008 -4.961 -10.688 1 90.94 192 CYS B N 1
ATOM 4307 C CA . CYS B 1 192 ? -3.795 -4.652 -11.883 1 90.94 192 CYS B CA 1
ATOM 4308 C C . CYS B 1 192 ? -4.625 -5.859 -12.312 1 90.94 192 CYS B C 1
ATOM 4310 O O . CYS B 1 192 ? -5.578 -5.719 -13.078 1 90.94 192 CYS B O 1
ATOM 4312 N N . ALA B 1 193 ? -4.277 -7.035 -11.82 1 92.06 193 ALA B N 1
ATOM 4313 C CA . ALA B 1 193 ? -5.059 -8.234 -12.125 1 92.06 193 ALA B CA 1
ATOM 4314 C C . ALA B 1 193 ? -6.516 -8.055 -11.711 1 92.06 193 ALA B C 1
ATOM 4316 O O . ALA B 1 193 ? -7.414 -8.664 -12.297 1 92.06 193 ALA B O 1
ATOM 4317 N N . GLU B 1 194 ? -6.809 -7.168 -10.711 1 88.31 194 GLU B N 1
ATOM 4318 C CA . GLU B 1 194 ? -8.156 -6.914 -10.219 1 88.31 194 GLU B CA 1
ATOM 4319 C C . GLU B 1 194 ? -9.008 -6.199 -11.266 1 88.31 194 GLU B C 1
ATOM 4321 O O . GLU B 1 194 ? -10.219 -6.07 -11.102 1 88.31 194 GLU B O 1
ATOM 4326 N N . PHE B 1 195 ? -8.406 -5.75 -12.289 1 84.31 195 PHE B N 1
ATOM 4327 C CA . PHE B 1 195 ? -9.133 -4.953 -13.273 1 84.31 195 PHE B CA 1
ATOM 4328 C C . PHE B 1 195 ? -9.188 -5.668 -14.617 1 84.31 195 PHE B C 1
ATOM 4330 O O . PHE B 1 195 ? -9.547 -5.07 -15.633 1 84.31 195 PHE B O 1
ATOM 4337 N N . THR B 1 196 ? -8.758 -6.922 -14.594 1 85.25 196 THR B N 1
ATOM 4338 C CA . THR B 1 196 ? -8.93 -7.719 -15.805 1 85.25 196 THR B CA 1
ATOM 4339 C C . THR B 1 196 ? -10.406 -8 -16.062 1 85.25 196 THR B C 1
ATOM 4341 O O . THR B 1 196 ? -11.234 -7.855 -15.156 1 85.25 196 THR B O 1
ATOM 4344 N N . ASP B 1 197 ? -10.734 -8.375 -17.219 1 78.31 197 ASP B N 1
ATOM 4345 C CA . ASP B 1 197 ? -12.109 -8.727 -17.562 1 78.31 197 ASP B CA 1
ATOM 4346 C C . ASP B 1 197 ? -12.625 -9.867 -16.688 1 78.31 197 ASP B C 1
ATOM 4348 O O . ASP B 1 197 ? -13.805 -9.891 -16.328 1 78.31 197 ASP B O 1
ATOM 4352 N N . LEU B 1 198 ? -11.797 -10.711 -16.375 1 82.75 198 LEU B N 1
ATOM 4353 C CA . LEU B 1 198 ? -12.164 -11.836 -15.531 1 82.75 198 LEU B CA 1
ATOM 4354 C C . LEU B 1 198 ? -12.539 -11.359 -14.133 1 82.75 198 LEU B C 1
ATOM 4356 O O . LEU B 1 198 ? -13.539 -11.812 -13.562 1 82.75 198 LEU B O 1
ATOM 4360 N N . ALA B 1 199 ? -11.836 -10.438 -13.594 1 79.5 199 ALA B N 1
ATOM 4361 C CA . ALA B 1 199 ? -12.047 -9.977 -12.219 1 79.5 199 ALA B CA 1
ATOM 4362 C C . ALA B 1 199 ? -13.25 -9.047 -12.133 1 79.5 199 ALA B C 1
ATOM 4364 O O . ALA B 1 199 ? -13.961 -9.031 -11.125 1 79.5 199 ALA B O 1
ATOM 4365 N N . THR B 1 200 ? -13.516 -8.258 -13.195 1 74.12 200 THR B N 1
ATOM 4366 C CA . THR B 1 200 ? -14.609 -7.293 -13.172 1 74.12 200 THR B CA 1
ATOM 4367 C C . THR B 1 200 ? -15.906 -7.93 -13.648 1 74.12 200 THR B C 1
ATOM 4369 O O . THR B 1 200 ? -16.969 -7.316 -13.555 1 74.12 200 THR B O 1
ATOM 4372 N N . GLY B 1 201 ? -15.859 -9.188 -14.008 1 68.12 201 GLY B N 1
ATOM 4373 C CA . GLY B 1 201 ? -17.047 -9.891 -14.453 1 68.12 201 GLY B CA 1
ATOM 4374 C C . GLY B 1 201 ? -17.578 -9.375 -15.773 1 68.12 201 GLY B C 1
ATOM 4375 O O . GLY B 1 201 ? -18.766 -9.555 -16.094 1 68.12 201 GLY B O 1
ATOM 4376 N N . SER B 1 202 ? -16.812 -8.547 -16.406 1 62.62 202 SER B N 1
ATOM 4377 C CA . SER B 1 202 ? -17.297 -8.047 -17.688 1 62.62 202 SER B CA 1
ATOM 4378 C C . SER B 1 202 ? -17.375 -9.164 -18.734 1 62.62 202 SER B C 1
ATOM 4380 O O . SER B 1 202 ? -16.375 -9.82 -19.016 1 62.62 202 SER B O 1
ATOM 4382 N N . THR B 1 203 ? -18.484 -9.805 -18.781 1 57.47 203 THR B N 1
ATOM 4383 C CA . THR B 1 203 ? -18.719 -10.922 -19.672 1 57.47 203 THR B CA 1
ATOM 4384 C C . THR B 1 203 ? -18.453 -10.531 -21.125 1 57.47 203 THR B C 1
ATOM 4386 O O . THR B 1 203 ? -18.109 -11.375 -21.953 1 57.47 203 THR B O 1
ATOM 4389 N N . HIS B 1 204 ? -18.812 -9.336 -21.391 1 55.38 204 HIS B N 1
ATOM 4390 C CA . HIS B 1 204 ? -18.734 -8.953 -22.797 1 55.38 204 HIS B CA 1
ATOM 4391 C C . HIS B 1 204 ? -17.344 -9.195 -23.375 1 55.38 204 HIS B C 1
ATOM 4393 O O . HIS B 1 204 ? -17.188 -9.375 -24.578 1 55.38 204 HIS B O 1
ATOM 4399 N N . SER B 1 205 ? -16.469 -9.508 -22.406 1 60.78 205 SER B N 1
ATOM 4400 C CA . SER B 1 205 ? -15.109 -9.469 -22.938 1 60.78 205 SER B CA 1
ATOM 4401 C C . SER B 1 205 ? -14.43 -10.82 -22.812 1 60.78 205 SER B C 1
ATOM 4403 O O . SER B 1 205 ? -13.25 -10.969 -23.141 1 60.78 205 SER B O 1
ATOM 4405 N N . LEU B 1 206 ? -15.391 -11.836 -22.438 1 67.06 206 LEU B N 1
ATOM 4406 C CA . LEU B 1 206 ? -14.727 -13.133 -22.328 1 67.06 206 LEU B CA 1
ATOM 4407 C C . LEU B 1 206 ? -14.805 -13.898 -23.641 1 67.06 206 LEU B C 1
ATOM 4409 O O . LEU B 1 206 ? -15.328 -15.016 -23.688 1 67.06 206 LEU B O 1
ATOM 4413 N N . THR B 1 207 ? -14.43 -13.297 -24.75 1 72.62 207 THR B N 1
ATOM 4414 C CA . THR B 1 207 ? -14.414 -13.906 -26.062 1 72.62 207 THR B CA 1
ATOM 4415 C C . THR B 1 207 ? -13.414 -15.062 -26.109 1 72.62 207 THR B C 1
ATOM 4417 O O . THR B 1 207 ? -13.625 -16.031 -26.844 1 72.62 207 THR B O 1
ATOM 4420 N N . HIS B 1 208 ? -12.438 -14.992 -25.312 1 86.81 208 HIS B N 1
ATOM 4421 C CA . HIS B 1 208 ? -11.43 -16.031 -25.188 1 86.81 208 HIS B CA 1
ATOM 4422 C C . HIS B 1 208 ? -11.172 -16.375 -23.719 1 86.81 208 HIS B C 1
ATOM 4424 O O . HIS B 1 208 ? -10.156 -15.961 -23.156 1 86.81 208 HIS B O 1
ATOM 4430 N N . PRO B 1 209 ? -12.047 -17.172 -23.156 1 87.81 209 PRO B N 1
ATOM 4431 C CA . PRO B 1 209 ? -12.039 -17.391 -21.703 1 87.81 209 PRO B CA 1
ATOM 4432 C C . PRO B 1 209 ? -10.711 -17.953 -21.203 1 87.81 209 PRO B C 1
ATOM 4434 O O . PRO B 1 209 ? -10.219 -17.516 -20.156 1 87.81 209 PRO B O 1
ATOM 4437 N N . SER B 1 210 ? -10.117 -18.938 -21.953 1 91.38 210 SER B N 1
ATOM 4438 C CA . SER B 1 210 ? -8.852 -19.531 -21.531 1 91.38 210 SER B CA 1
ATOM 4439 C C . SER B 1 210 ? -7.727 -18.5 -21.531 1 91.38 210 SER B C 1
ATOM 4441 O O . SER B 1 210 ? -6.898 -18.484 -20.625 1 91.38 210 SER B O 1
ATOM 4443 N N . THR B 1 211 ? -7.738 -17.703 -22.562 1 91.88 211 THR B N 1
ATOM 4444 C CA . THR B 1 211 ? -6.723 -16.656 -22.672 1 91.88 211 THR B CA 1
ATOM 4445 C C . THR B 1 211 ? -6.902 -15.617 -21.578 1 91.88 211 THR B C 1
ATOM 4447 O O . THR B 1 211 ? -5.926 -15.141 -20.984 1 91.88 211 THR B O 1
ATOM 4450 N N . ASN B 1 212 ? -8.156 -15.242 -21.328 1 91.69 212 ASN B N 1
ATOM 4451 C CA . ASN B 1 212 ? -8.438 -14.273 -20.266 1 91.69 212 ASN B CA 1
ATOM 4452 C C . ASN B 1 212 ? -7.996 -14.797 -18.906 1 91.69 212 ASN B C 1
ATOM 4454 O O . ASN B 1 212 ? -7.434 -14.047 -18.109 1 91.69 212 ASN B O 1
ATOM 4458 N N . TRP B 1 213 ? -8.289 -16.047 -18.719 1 94.19 213 TRP B N 1
ATOM 4459 C CA . TRP B 1 213 ? -7.895 -16.672 -17.453 1 94.19 213 TRP B CA 1
ATOM 4460 C C . TRP B 1 213 ? -6.375 -16.672 -17.297 1 94.19 213 TRP B C 1
ATOM 4462 O O . TRP B 1 213 ? -5.855 -16.312 -16.25 1 94.19 213 TRP B O 1
ATOM 4472 N N . LEU B 1 214 ? -5.707 -17.109 -18.328 1 95.69 214 LEU B N 1
ATOM 4473 C CA . LEU B 1 214 ? -4.25 -17.203 -18.281 1 95.69 214 LEU B CA 1
ATOM 4474 C C . LEU B 1 214 ? -3.627 -15.828 -18.047 1 95.69 214 LEU B C 1
ATOM 4476 O O . LEU B 1 214 ? -2.674 -15.688 -17.281 1 95.69 214 LEU B O 1
ATOM 4480 N N . GLU B 1 215 ? -4.156 -14.836 -18.703 1 94.25 215 GLU B N 1
ATOM 4481 C CA . GLU B 1 215 ? -3.668 -13.477 -18.516 1 94.25 215 GLU B CA 1
ATOM 4482 C C . GLU B 1 215 ? -3.84 -13.023 -17.062 1 94.25 215 GLU B C 1
ATOM 4484 O O . GLU B 1 215 ? -2.932 -12.43 -16.484 1 94.25 215 GLU B O 1
ATOM 4489 N N . HIS B 1 216 ? -4.977 -13.297 -16.516 1 94.44 216 HIS B N 1
ATOM 4490 C CA . HIS B 1 216 ? -5.258 -12.961 -15.125 1 94.44 216 HIS B CA 1
ATOM 4491 C C . HIS B 1 216 ? -4.27 -13.641 -14.18 1 94.44 216 HIS B C 1
ATOM 4493 O O . HIS B 1 216 ? -3.715 -13 -13.281 1 94.44 216 HIS B O 1
ATOM 4499 N N . VAL B 1 217 ? -3.99 -14.883 -14.422 1 96.69 217 VAL B N 1
ATOM 4500 C CA . VAL B 1 217 ? -3.123 -15.672 -13.547 1 96.69 217 VAL B CA 1
ATOM 4501 C C . VAL B 1 217 ? -1.681 -15.188 -13.68 1 96.69 217 VAL B C 1
ATOM 4503 O O . VAL B 1 217 ? -0.958 -15.102 -12.68 1 96.69 217 VAL B O 1
ATOM 4506 N N . LYS B 1 218 ? -1.255 -14.883 -14.875 1 97.5 218 LYS B N 1
ATOM 4507 C CA . LYS B 1 218 ? 0.099 -14.383 -15.086 1 97.5 218 LYS B CA 1
ATOM 4508 C C . LYS B 1 218 ? 0.312 -13.055 -14.367 1 97.5 218 LYS B C 1
ATOM 4510 O O . LYS B 1 218 ? 1.377 -12.82 -13.789 1 97.5 218 LYS B O 1
ATOM 4515 N N . LEU B 1 219 ? -0.684 -12.227 -14.367 1 96.5 219 LEU B N 1
ATOM 4516 C CA . LEU B 1 219 ? -0.59 -10.953 -13.672 1 96.5 219 LEU B CA 1
ATOM 4517 C C . LEU B 1 219 ? -0.61 -11.148 -12.164 1 96.5 219 LEU B C 1
ATOM 4519 O O . LEU B 1 219 ? 0.266 -10.648 -11.453 1 96.5 219 LEU B O 1
ATOM 4523 N N . ARG B 1 220 ? -1.538 -11.969 -11.734 1 96.19 220 ARG B N 1
ATOM 4524 C CA . ARG B 1 220 ? -1.807 -12.125 -10.305 1 96.19 220 ARG B CA 1
ATOM 4525 C C . ARG B 1 220 ? -0.701 -12.922 -9.625 1 96.19 220 ARG B C 1
ATOM 4527 O O . ARG B 1 220 ? -0.303 -12.609 -8.5 1 96.19 220 ARG B O 1
ATOM 4534 N N . HIS B 1 221 ? -0.182 -13.922 -10.281 1 96.62 221 HIS B N 1
ATOM 4535 C CA . HIS B 1 221 ? 0.733 -14.844 -9.625 1 96.62 221 HIS B CA 1
ATOM 4536 C C . HIS B 1 221 ? 2.082 -14.883 -10.336 1 96.62 221 HIS B C 1
ATOM 4538 O O . HIS B 1 221 ? 3.127 -14.969 -9.688 1 96.62 221 HIS B O 1
ATOM 4544 N N . GLY B 1 222 ? 2.08 -14.812 -11.617 1 98.12 222 GLY B N 1
ATOM 4545 C CA . GLY B 1 222 ? 3.283 -15 -12.414 1 98.12 222 GLY B CA 1
ATOM 4546 C C . GLY B 1 222 ? 4.238 -13.82 -12.344 1 98.12 222 GLY B C 1
ATOM 4547 O O . GLY B 1 222 ? 5.445 -14.008 -12.188 1 98.12 222 GLY B O 1
ATOM 4548 N N . ALA B 1 223 ? 3.676 -12.656 -12.43 1 97.62 223 ALA B N 1
ATOM 4549 C CA . ALA B 1 223 ? 4.488 -11.445 -12.523 1 97.62 223 ALA B CA 1
ATOM 4550 C C . ALA B 1 223 ? 5.414 -11.312 -11.312 1 97.62 223 ALA B C 1
ATOM 4552 O O . ALA B 1 223 ? 6.621 -11.117 -11.469 1 97.62 223 ALA B O 1
ATOM 4553 N N . LEU B 1 224 ? 4.855 -11.477 -10.141 1 98.31 224 LEU B N 1
ATOM 4554 C CA . LEU B 1 224 ? 5.645 -11.281 -8.93 1 98.31 224 LEU B CA 1
ATOM 4555 C C . LEU B 1 224 ? 6.695 -12.375 -8.781 1 98.31 224 LEU B C 1
ATOM 4557 O O . LEU B 1 224 ? 7.863 -12.086 -8.516 1 98.31 224 LEU B O 1
ATOM 4561 N N . LEU B 1 225 ? 6.324 -13.609 -9.023 1 98.56 225 LEU B N 1
ATOM 4562 C CA . LEU B 1 225 ? 7.293 -14.688 -8.891 1 98.56 225 LEU B CA 1
ATOM 4563 C C . LEU B 1 225 ? 8.398 -14.57 -9.93 1 98.56 225 LEU B C 1
ATOM 4565 O O . LEU B 1 225 ? 9.578 -14.742 -9.617 1 98.56 225 LEU B O 1
ATOM 4569 N N . GLY B 1 226 ? 8.023 -14.312 -11.156 1 98.25 226 GLY B N 1
ATOM 4570 C CA . GLY B 1 226 ? 9.008 -14.125 -12.211 1 98.25 226 GLY B CA 1
ATOM 4571 C C . GLY B 1 226 ? 10.039 -13.07 -11.875 1 98.25 226 GLY B C 1
ATOM 4572 O O . GLY B 1 226 ? 11.242 -13.32 -11.984 1 98.25 226 GLY B O 1
ATOM 4573 N N . GLU B 1 227 ? 9.578 -11.914 -11.438 1 98.25 227 GLU B N 1
ATOM 4574 C CA . GLU B 1 227 ? 10.492 -10.812 -11.141 1 98.25 227 GLU B CA 1
ATOM 4575 C C . GLU B 1 227 ? 11.328 -11.109 -9.898 1 98.25 227 GLU B C 1
ATOM 4577 O O . GLU B 1 227 ? 12.492 -10.703 -9.812 1 98.25 227 GLU B O 1
ATOM 4582 N N . CYS B 1 228 ? 10.766 -11.805 -8.914 1 98.31 228 CYS B N 1
ATOM 4583 C CA . CYS B 1 228 ? 11.531 -12.172 -7.73 1 98.31 228 CYS B CA 1
ATOM 4584 C C . CYS B 1 228 ? 12.656 -13.141 -8.086 1 98.31 228 CYS B C 1
ATOM 4586 O O . CYS B 1 228 ? 13.758 -13.047 -7.547 1 98.31 228 CYS B O 1
ATOM 4588 N N . CYS B 1 229 ? 12.406 -14.062 -9.008 1 96.44 229 CYS B N 1
ATOM 4589 C CA . CYS B 1 229 ? 13.461 -14.953 -9.484 1 96.44 229 CYS B CA 1
ATOM 4590 C C . CYS B 1 229 ? 14.547 -14.172 -10.211 1 96.44 229 CYS B C 1
ATOM 4592 O O . CYS B 1 229 ? 15.734 -14.422 -10.008 1 96.44 229 CYS B O 1
ATOM 4594 N N . ALA B 1 230 ? 14.117 -13.266 -11.023 1 94.88 230 ALA B N 1
ATOM 4595 C CA . ALA B 1 230 ? 15.086 -12.414 -11.719 1 94.88 230 ALA B CA 1
ATOM 4596 C C . ALA B 1 230 ? 15.914 -11.609 -10.719 1 94.88 230 ALA B C 1
ATOM 4598 O O . ALA B 1 230 ? 17.125 -11.492 -10.875 1 94.88 230 ALA B O 1
ATOM 4599 N N . ALA B 1 231 ? 15.234 -11.047 -9.711 1 95.88 231 ALA B N 1
ATOM 4600 C CA . ALA B 1 231 ? 15.93 -10.281 -8.68 1 95.88 231 ALA B CA 1
ATOM 4601 C C . ALA B 1 231 ? 16.969 -11.141 -7.961 1 95.88 231 ALA B C 1
ATOM 4603 O O . ALA B 1 231 ? 18.078 -10.688 -7.688 1 95.88 231 ALA B O 1
ATOM 4604 N N . ALA B 1 232 ? 16.594 -12.352 -7.656 1 93.75 232 ALA B N 1
ATOM 4605 C CA . ALA B 1 232 ? 17.531 -13.266 -7.008 1 93.75 232 ALA B CA 1
ATOM 4606 C C . ALA B 1 232 ? 18.766 -13.492 -7.871 1 93.75 232 ALA B C 1
ATOM 4608 O O . ALA B 1 232 ? 19.891 -13.562 -7.359 1 93.75 232 ALA B O 1
ATOM 4609 N N . SER B 1 233 ? 18.578 -13.586 -9.133 1 89.69 233 SER B N 1
ATOM 4610 C CA . SER B 1 233 ? 19.703 -13.75 -10.062 1 89.69 233 SER B CA 1
ATOM 4611 C C . SER B 1 233 ? 20.594 -12.516 -10.078 1 89.69 233 SER B C 1
ATOM 4613 O O . SER B 1 233 ? 21.812 -12.625 -10.195 1 89.69 233 SER B O 1
ATOM 4615 N N . LEU B 1 234 ? 19.984 -11.359 -9.961 1 90.12 234 LEU B N 1
ATOM 4616 C CA . LEU B 1 234 ? 20.734 -10.102 -9.945 1 90.12 234 LEU B CA 1
ATOM 4617 C C . LEU B 1 234 ? 21.562 -9.984 -8.672 1 90.12 234 LEU B C 1
ATOM 4619 O O . LEU B 1 234 ? 22.641 -9.375 -8.68 1 90.12 234 LEU B O 1
ATOM 4623 N N . LEU B 1 235 ? 21.062 -10.5 -7.633 1 91.06 235 LEU B N 1
ATOM 4624 C CA . LEU B 1 235 ? 21.766 -10.445 -6.355 1 91.06 235 LEU B CA 1
ATOM 4625 C C . LEU B 1 235 ? 23.078 -11.227 -6.422 1 91.06 235 LEU B C 1
ATOM 4627 O O . LEU B 1 235 ? 24.031 -10.906 -5.715 1 91.06 235 LEU B O 1
ATOM 4631 N N . SER B 1 236 ? 23.188 -12.227 -7.211 1 82 236 SER B N 1
ATOM 4632 C CA . SER B 1 236 ? 24.375 -13.062 -7.348 1 82 236 SER B CA 1
ATOM 4633 C C . SER B 1 236 ? 25.375 -12.445 -8.305 1 82 236 SER B C 1
ATOM 4635 O O . SER B 1 236 ? 26.578 -12.633 -8.156 1 82 236 SER B O 1
ATOM 4637 N N . SER B 1 237 ? 24.938 -11.883 -9.383 1 73.25 237 SER B N 1
ATOM 4638 C CA . SER B 1 237 ? 25.859 -11.328 -10.383 1 73.25 237 SER B CA 1
ATOM 4639 C C . SER B 1 237 ? 25.406 -9.945 -10.828 1 73.25 237 SER B C 1
ATOM 4641 O O . SER B 1 237 ? 24.891 -9.773 -11.93 1 73.25 237 SER B O 1
ATOM 4643 N N . PRO B 1 238 ? 25.641 -8.852 -9.969 1 58.69 238 PRO B N 1
ATOM 4644 C CA . PRO B 1 238 ? 25.125 -7.531 -10.328 1 58.69 238 PRO B CA 1
ATOM 4645 C C . PRO B 1 238 ? 25.766 -6.969 -11.594 1 58.69 238 PRO B C 1
ATOM 4647 O O . PRO B 1 238 ? 25.172 -6.137 -12.281 1 58.69 238 PRO B O 1
ATOM 4650 N N . SER B 1 239 ? 26.984 -7.258 -12.008 1 55.16 239 SER B N 1
ATOM 4651 C CA . SER B 1 239 ? 27.75 -6.648 -13.086 1 55.16 239 SER B CA 1
ATOM 4652 C C . SER B 1 239 ? 27.688 -7.488 -14.352 1 55.16 239 SER B C 1
ATOM 4654 O O . SER B 1 239 ? 28.219 -7.094 -15.391 1 55.16 239 SER B O 1
ATOM 4656 N N . ALA B 1 240 ? 27.094 -8.57 -14.477 1 53.53 240 ALA B N 1
ATOM 4657 C CA . ALA B 1 240 ? 27.359 -9.438 -15.625 1 53.53 240 ALA B CA 1
ATOM 4658 C C . ALA B 1 240 ? 26.609 -8.961 -16.859 1 53.53 240 ALA B C 1
ATOM 4660 O O . ALA B 1 240 ? 25.438 -8.57 -16.766 1 53.53 240 ALA B O 1
ATOM 4661 N N . LYS B 1 241 ? 27.25 -8.336 -17.953 1 49.66 241 LYS B N 1
ATOM 4662 C CA . LYS B 1 241 ? 26.812 -7.867 -19.266 1 49.66 241 LYS B CA 1
ATOM 4663 C C . LYS B 1 241 ? 25.609 -8.664 -19.766 1 49.66 241 LYS B C 1
ATOM 4665 O O . LYS B 1 241 ? 24.672 -8.102 -20.328 1 49.66 241 LYS B O 1
ATOM 4670 N N . SER B 1 242 ? 25.656 -10.031 -19.75 1 57.16 242 SER B N 1
ATOM 4671 C CA . SER B 1 242 ? 24.75 -11.062 -20.234 1 57.16 242 SER B CA 1
ATOM 4672 C C . SER B 1 242 ? 23.531 -11.203 -19.328 1 57.16 242 SER B C 1
ATOM 4674 O O . SER B 1 242 ? 22.703 -12.102 -19.516 1 57.16 242 SER B O 1
ATOM 4676 N N . VAL B 1 243 ? 23.156 -9.898 -18.641 1 72.62 243 VAL B N 1
ATOM 4677 C CA . VAL B 1 243 ? 22.266 -9.891 -17.484 1 72.62 243 VAL B CA 1
ATOM 4678 C C . VAL B 1 243 ? 20.812 -9.773 -17.953 1 72.62 243 VAL B C 1
ATOM 4680 O O . VAL B 1 243 ? 19.922 -10.43 -17.406 1 72.62 243 VAL B O 1
ATOM 4683 N N . GLU B 1 244 ? 20.703 -9.203 -19.203 1 81.75 244 GLU B N 1
ATOM 4684 C CA . GLU B 1 244 ? 19.312 -8.961 -19.594 1 81.75 244 GLU B CA 1
ATOM 4685 C C . GLU B 1 244 ? 18.656 -10.234 -20.125 1 81.75 244 GLU B C 1
ATOM 4687 O O . GLU B 1 244 ? 17.5 -10.516 -19.828 1 81.75 244 GLU B O 1
ATOM 4692 N N . GLU B 1 245 ? 19.438 -10.953 -20.938 1 82.12 245 GLU B N 1
ATOM 4693 C CA . GLU B 1 245 ? 18.891 -12.195 -21.484 1 82.12 245 GLU B CA 1
ATOM 4694 C C . GLU B 1 245 ? 18.656 -13.219 -20.375 1 82.12 245 GLU B C 1
ATOM 4696 O O . GLU B 1 245 ? 17.641 -13.93 -20.391 1 82.12 245 GLU B O 1
ATOM 4701 N N . LEU B 1 246 ? 19.547 -13.258 -19.516 1 83.88 246 LEU B N 1
ATOM 4702 C CA . LEU B 1 246 ? 19.375 -14.148 -18.375 1 83.88 246 LEU B CA 1
ATOM 4703 C C . LEU B 1 246 ? 18.141 -13.766 -17.562 1 83.88 246 LEU B C 1
ATOM 4705 O O . LEU B 1 246 ? 17.344 -14.633 -17.203 1 83.88 246 LEU B O 1
ATOM 4709 N N . LEU B 1 247 ? 18 -12.484 -17.359 1 89.25 247 LEU B N 1
ATOM 4710 C CA . LEU B 1 247 ? 16.875 -12.008 -16.562 1 89.25 247 LEU B CA 1
ATOM 4711 C C . LEU B 1 247 ? 15.547 -12.32 -17.25 1 89.25 247 LEU B C 1
ATOM 4713 O O . LEU B 1 247 ? 14.578 -12.711 -16.594 1 89.25 247 LEU B O 1
ATOM 4717 N N . LYS B 1 248 ? 15.562 -12.188 -18.547 1 90.44 248 LYS B N 1
ATOM 4718 C CA . LYS B 1 248 ? 14.359 -12.508 -19.312 1 90.44 248 LYS B CA 1
ATOM 4719 C C . LYS B 1 248 ? 14 -13.984 -19.172 1 90.44 248 LYS B C 1
ATOM 4721 O O . LYS B 1 248 ? 12.836 -14.328 -18.969 1 90.44 248 LYS B O 1
ATOM 4726 N N . GLY B 1 249 ? 14.992 -14.789 -19.344 1 90.81 249 GLY B N 1
ATOM 4727 C CA . GLY B 1 249 ? 14.773 -16.219 -19.203 1 90.81 249 GLY B CA 1
ATOM 4728 C C . GLY B 1 249 ? 14.297 -16.625 -17.828 1 90.81 249 GLY B C 1
ATOM 4729 O O . GLY B 1 249 ? 13.375 -17.422 -17.703 1 90.81 249 GLY B O 1
ATOM 4730 N N . VAL B 1 250 ? 14.883 -16.078 -16.828 1 93.56 250 VAL B N 1
ATOM 4731 C CA . VAL B 1 250 ? 14.539 -16.391 -15.445 1 93.56 250 VAL B CA 1
ATOM 4732 C C . VAL B 1 250 ? 13.125 -15.914 -15.141 1 93.56 250 VAL B C 1
ATOM 4734 O O . VAL B 1 250 ? 12.352 -16.625 -14.492 1 93.56 250 VAL B O 1
ATOM 4737 N N . ARG B 1 251 ? 12.805 -14.734 -15.57 1 95.81 251 ARG B N 1
ATOM 4738 C CA . ARG B 1 251 ? 11.453 -14.203 -15.391 1 95.81 251 ARG B CA 1
ATOM 4739 C C . ARG B 1 251 ? 10.422 -15.125 -16.031 1 95.81 251 ARG B C 1
ATOM 4741 O O . ARG B 1 251 ? 9.391 -15.422 -15.414 1 95.81 251 ARG B O 1
ATOM 4748 N N . GLU B 1 252 ? 10.734 -15.516 -17.266 1 96.31 252 GLU B N 1
ATOM 4749 C CA . GLU B 1 252 ? 9.82 -16.406 -17.969 1 96.31 252 GLU B CA 1
ATOM 4750 C C . GLU B 1 252 ? 9.641 -17.719 -17.203 1 96.31 252 GLU B C 1
ATOM 4752 O O . GLU B 1 252 ? 8.523 -18.234 -17.109 1 96.31 252 GLU B O 1
ATOM 4757 N N . PHE B 1 253 ? 10.742 -18.234 -16.719 1 96.94 253 PHE B N 1
ATOM 4758 C CA . PHE B 1 253 ? 10.664 -19.438 -15.922 1 96.94 253 PHE B CA 1
ATOM 4759 C C . PHE B 1 253 ? 9.719 -19.266 -14.742 1 96.94 253 PHE B C 1
ATOM 4761 O O . PHE B 1 253 ? 8.828 -20.078 -14.516 1 96.94 253 PHE B O 1
ATOM 4768 N N . GLY B 1 254 ? 9.938 -18.188 -13.961 1 98 254 GLY B N 1
ATOM 4769 C CA . GLY B 1 254 ? 9.102 -17.922 -12.797 1 98 254 GLY B CA 1
ATOM 4770 C C . GLY B 1 254 ? 7.633 -17.766 -13.141 1 98 254 GLY B C 1
ATOM 4771 O O . GLY B 1 254 ? 6.77 -18.312 -12.438 1 98 254 GLY B O 1
ATOM 4772 N N . VAL B 1 255 ? 7.316 -17.078 -14.227 1 98.31 255 VAL B N 1
ATOM 4773 C CA . VAL B 1 255 ? 5.938 -16.859 -14.664 1 98.31 255 VAL B CA 1
ATOM 4774 C C . VAL B 1 255 ? 5.293 -18.203 -15.023 1 98.31 255 VAL B C 1
ATOM 4776 O O . VAL B 1 255 ? 4.164 -18.484 -14.609 1 98.31 255 VAL B O 1
ATOM 4779 N N . ASN B 1 256 ? 6.027 -19.016 -15.758 1 97.94 256 ASN B N 1
ATOM 4780 C CA . ASN B 1 256 ? 5.492 -20.312 -16.172 1 97.94 256 ASN B CA 1
ATOM 4781 C C . ASN B 1 256 ? 5.312 -21.25 -14.984 1 97.94 256 ASN B C 1
ATOM 4783 O O . ASN B 1 256 ? 4.332 -21.984 -14.922 1 97.94 256 ASN B O 1
ATOM 4787 N N . TRP B 1 257 ? 6.258 -21.219 -14.086 1 98.25 257 TRP B N 1
ATOM 4788 C CA . TRP B 1 257 ? 6.137 -22.047 -12.883 1 98.25 257 TRP B CA 1
ATOM 4789 C C . TRP B 1 257 ? 4.883 -21.672 -12.102 1 98.25 257 TRP B C 1
ATOM 4791 O O . TRP B 1 257 ? 4.094 -22.547 -11.727 1 98.25 257 TRP B O 1
ATOM 4801 N N . ALA B 1 258 ? 4.73 -20.375 -11.828 1 98 258 ALA B N 1
ATOM 4802 C CA . ALA B 1 258 ? 3.592 -19.891 -11.055 1 98 258 ALA B CA 1
ATOM 4803 C C . ALA B 1 258 ? 2.275 -20.234 -11.742 1 98 258 ALA B C 1
ATOM 4805 O O . ALA B 1 258 ? 1.327 -20.703 -11.102 1 98 258 ALA B O 1
ATOM 4806 N N . SER B 1 259 ? 2.205 -20.031 -13.039 1 97.88 259 SER B N 1
ATOM 4807 C CA . SER B 1 259 ? 0.977 -20.25 -13.797 1 97.88 259 SER B CA 1
ATOM 4808 C C . SER B 1 259 ? 0.592 -21.719 -13.812 1 97.88 259 SER B C 1
ATOM 4810 O O . SER B 1 259 ? -0.572 -22.062 -13.602 1 97.88 259 SER B O 1
ATOM 4812 N N . LEU B 1 260 ? 1.568 -22.562 -14.07 1 97.31 260 LEU B N 1
ATOM 4813 C CA . LEU B 1 260 ? 1.297 -23.984 -14.117 1 97.31 260 LEU B CA 1
ATOM 4814 C C . LEU B 1 260 ? 0.911 -24.516 -12.742 1 97.31 260 LEU B C 1
ATOM 4816 O O . LEU B 1 260 ? -0.027 -25.312 -12.617 1 97.31 260 LEU B O 1
ATOM 4820 N N . SER B 1 261 ? 1.679 -24.109 -11.719 1 96.12 261 SER B N 1
ATOM 4821 C CA . SER B 1 261 ? 1.354 -24.516 -10.359 1 96.12 261 SER B CA 1
ATOM 4822 C C . SER B 1 261 ? -0.069 -24.109 -9.984 1 96.12 261 SER B C 1
ATOM 4824 O O . SER B 1 261 ? -0.8 -24.891 -9.375 1 96.12 261 SER B O 1
ATOM 4826 N N . ARG B 1 262 ? -0.445 -22.922 -10.312 1 95.19 262 ARG B N 1
ATOM 4827 C CA . ARG B 1 262 ? -1.793 -22.438 -10.047 1 95.19 262 ARG B CA 1
ATOM 4828 C C . ARG B 1 262 ? -2.834 -23.25 -10.797 1 95.19 262 ARG B C 1
ATOM 4830 O O . ARG B 1 262 ? -3.891 -23.578 -10.242 1 95.19 262 ARG B O 1
ATOM 4837 N N . LEU B 1 263 ? -2.609 -23.531 -12.039 1 95.81 263 LEU B N 1
ATOM 4838 C CA . LEU B 1 263 ? -3.525 -24.312 -12.852 1 95.81 263 LEU B CA 1
ATOM 4839 C C . LEU B 1 263 ? -3.707 -25.719 -12.266 1 95.81 263 LEU B C 1
ATOM 4841 O O . LEU B 1 263 ? -4.832 -26.203 -12.156 1 95.81 263 LEU B O 1
ATOM 4845 N N . LEU B 1 264 ? -2.656 -26.344 -11.875 1 94.19 264 LEU B N 1
ATOM 4846 C CA . LEU B 1 264 ? -2.705 -27.703 -11.359 1 94.19 264 LEU B CA 1
ATOM 4847 C C . LEU B 1 264 ? -3.395 -27.75 -10 1 94.19 264 LEU B C 1
ATOM 4849 O O . LEU B 1 264 ? -4.121 -28.703 -9.695 1 94.19 264 LEU B O 1
ATOM 4853 N N . SER B 1 265 ? -3.148 -26.734 -9.203 1 91.81 265 SER B N 1
ATOM 4854 C CA . SER B 1 265 ? -3.826 -26.656 -7.914 1 91.81 265 SER B CA 1
ATOM 4855 C C . SER B 1 265 ? -5.34 -26.578 -8.086 1 91.81 265 SER B C 1
ATOM 4857 O O . SER B 1 265 ? -6.086 -27.266 -7.383 1 91.81 265 SER B O 1
ATOM 4859 N N . GLU B 1 266 ? -5.777 -25.75 -8.977 1 91.31 266 GLU B N 1
ATOM 4860 C CA . GLU B 1 266 ? -7.223 -25.656 -9.148 1 91.31 266 GLU B CA 1
ATOM 4861 C C . GLU B 1 266 ? -7.785 -26.906 -9.828 1 91.31 266 GLU B C 1
ATOM 4863 O O . GLU B 1 266 ? -8.922 -27.297 -9.555 1 91.31 266 GLU B O 1
ATOM 4868 N N . LEU B 1 267 ? -7 -27.469 -10.711 1 89.69 267 LEU B N 1
ATOM 4869 C CA . LEU B 1 267 ? -7.453 -28.703 -11.344 1 89.69 267 LEU B CA 1
ATOM 4870 C C . LEU B 1 267 ? -7.691 -29.797 -10.297 1 89.69 267 LEU B C 1
ATOM 4872 O O . LEU B 1 267 ? -8.68 -30.531 -10.383 1 89.69 267 LEU B O 1
ATOM 4876 N N . ASP B 1 268 ? -6.754 -29.922 -9.352 1 87.38 268 ASP B N 1
ATOM 4877 C CA . ASP B 1 268 ? -6.953 -30.859 -8.258 1 87.38 268 ASP B CA 1
ATOM 4878 C C . ASP B 1 268 ? -8.266 -30.594 -7.527 1 87.38 268 ASP B C 1
ATOM 4880 O O . ASP B 1 268 ? -8.992 -31.531 -7.172 1 87.38 268 ASP B O 1
ATOM 4884 N N . PHE B 1 269 ? -8.562 -29.359 -7.348 1 85.94 269 PHE B N 1
ATOM 4885 C CA . PHE B 1 269 ? -9.773 -28.938 -6.668 1 85.94 269 PHE B CA 1
ATOM 4886 C C . PHE B 1 269 ? -11.008 -29.281 -7.5 1 85.94 269 PHE B C 1
ATOM 4888 O O . PHE B 1 269 ? -11.992 -29.797 -6.98 1 85.94 269 PHE B O 1
ATOM 4895 N N . VAL B 1 270 ? -10.977 -29 -8.766 1 84.62 270 VAL B N 1
ATOM 4896 C CA . VAL B 1 270 ? -12.102 -29.188 -9.68 1 84.62 270 VAL B CA 1
ATOM 4897 C C . VAL B 1 270 ? -12.391 -30.688 -9.828 1 84.62 270 VAL B C 1
ATOM 4899 O O . VAL B 1 270 ? -13.555 -31.094 -9.922 1 84.62 270 VAL B O 1
ATOM 4902 N N . LYS B 1 271 ? -11.398 -31.469 -9.852 1 82.62 271 LYS B N 1
ATOM 4903 C CA . LYS B 1 271 ? -11.57 -32.906 -9.953 1 82.62 271 LYS B CA 1
ATOM 4904 C C . LYS B 1 271 ? -12.32 -33.469 -8.75 1 82.62 271 LYS B C 1
ATOM 4906 O O . LYS B 1 271 ? -13.125 -34.406 -8.883 1 82.62 271 LYS B O 1
ATOM 4911 N N . GLU B 1 272 ? -12.047 -32.875 -7.699 1 81.06 272 GLU B N 1
ATOM 4912 C CA . GLU B 1 272 ? -12.711 -33.312 -6.477 1 81.06 272 GLU B CA 1
ATOM 4913 C C . GLU B 1 272 ? -14.172 -32.875 -6.453 1 81.06 272 GLU B C 1
ATOM 4915 O O . GLU B 1 272 ? -15.023 -33.562 -5.879 1 81.06 272 GLU B O 1
ATOM 4920 N N . LEU B 1 273 ? -14.477 -31.703 -6.961 1 76.88 273 LEU B N 1
ATOM 4921 C CA . LEU B 1 273 ? -15.836 -31.172 -6.977 1 76.88 273 LEU B CA 1
ATOM 4922 C C . LEU B 1 273 ? -16.688 -31.906 -8.008 1 76.88 273 LEU B C 1
ATOM 4924 O O . LEU B 1 273 ? -17.922 -31.953 -7.883 1 76.88 273 LEU B O 1
ATOM 4928 N N . ARG B 1 274 ? -16.359 -32.812 -8.773 1 68.5 274 ARG B N 1
ATOM 4929 C CA . ARG B 1 274 ? -17.109 -33.469 -9.844 1 68.5 274 ARG B CA 1
ATOM 4930 C C . ARG B 1 274 ? -18.062 -32.5 -10.531 1 68.5 274 ARG B C 1
ATOM 4932 O O . ARG B 1 274 ? -19.266 -32.562 -10.328 1 68.5 274 ARG B O 1
ATOM 4939 N N . ILE B 1 275 ? -17.578 -31.453 -11.312 1 65.62 275 ILE B N 1
ATOM 4940 C CA . ILE B 1 275 ? -18.359 -30.422 -11.977 1 65.62 275 ILE B CA 1
ATOM 4941 C C . ILE B 1 275 ? -19.516 -31.062 -12.758 1 65.62 275 ILE B C 1
ATOM 4943 O O . ILE B 1 275 ? -19.281 -31.969 -13.57 1 65.62 275 ILE B O 1
ATOM 4947 N N . ASP B 1 276 ? -20.703 -30.938 -12.195 1 60.31 276 ASP B N 1
ATOM 4948 C CA . ASP B 1 276 ? -21.891 -31.438 -12.898 1 60.31 276 ASP B CA 1
ATOM 4949 C C . ASP B 1 276 ? -22.531 -30.328 -13.742 1 60.31 276 ASP B C 1
ATOM 4951 O O . ASP B 1 276 ? -22.234 -29.156 -13.555 1 60.31 276 ASP B O 1
ATOM 4955 N N . ASN B 1 277 ? -22.828 -30.625 -15.086 1 56.62 277 ASN B N 1
ATOM 4956 C CA . ASN B 1 277 ? -23.391 -29.812 -16.172 1 56.62 277 ASN B CA 1
ATOM 4957 C C . ASN B 1 277 ? -24.562 -28.984 -15.688 1 56.62 277 ASN B C 1
ATOM 4959 O O . ASN B 1 277 ? -25.359 -28.5 -16.5 1 56.62 277 ASN B O 1
ATOM 4963 N N . SER B 1 278 ? -24.719 -28.844 -14.375 1 58.44 278 SER B N 1
ATOM 4964 C CA . SER B 1 278 ? -26.031 -28.234 -14.203 1 58.44 278 SER B CA 1
ATOM 4965 C C . SER B 1 278 ? -25.984 -26.734 -14.547 1 58.44 278 SER B C 1
ATOM 4967 O O . SER B 1 278 ? -25.672 -26.375 -15.68 1 58.44 278 SER B O 1
ATOM 4969 N N . GLU B 1 279 ? -26.344 -25.641 -13.648 1 61.72 279 GLU B N 1
ATOM 4970 C CA . GLU B 1 279 ? -26.594 -24.219 -13.867 1 61.72 279 GLU B CA 1
ATOM 4971 C C . GLU B 1 279 ? -25.281 -23.438 -13.891 1 61.72 279 GLU B C 1
ATOM 4973 O O . GLU B 1 279 ? -24.406 -23.672 -13.062 1 61.72 279 GLU B O 1
ATOM 4978 N N . PRO B 1 280 ? -25.078 -22.703 -15.016 1 65.44 280 PRO B N 1
ATOM 4979 C CA . PRO B 1 280 ? -23.906 -21.828 -15.055 1 65.44 280 PRO B CA 1
ATOM 4980 C C . PRO B 1 280 ? -23.734 -21.016 -13.773 1 65.44 280 PRO B C 1
ATOM 4982 O O . PRO B 1 280 ? -24.719 -20.531 -13.211 1 65.44 280 PRO B O 1
ATOM 4985 N N . PRO B 1 281 ? -22.5 -20.984 -13.43 1 67.19 281 PRO B N 1
ATOM 4986 C CA . PRO B 1 281 ? -22.266 -20.234 -12.188 1 67.19 281 PRO B CA 1
ATOM 4987 C C . PRO B 1 281 ? -22.578 -18.75 -12.328 1 67.19 281 PRO B C 1
ATOM 4989 O O . PRO B 1 281 ? -22.422 -18.188 -13.414 1 67.19 281 PRO B O 1
ATOM 4992 N N . LYS B 1 282 ? -23.094 -18.234 -11.312 1 65.25 282 LYS B N 1
ATOM 4993 C CA . LYS B 1 282 ? -23.5 -16.828 -11.289 1 65.25 282 LYS B CA 1
ATOM 4994 C C . LYS B 1 282 ? -22.281 -15.914 -11.125 1 65.25 282 LYS B C 1
ATOM 4996 O O . LYS B 1 282 ? -22.312 -14.75 -11.523 1 65.25 282 LYS B O 1
ATOM 5001 N N . THR B 1 283 ? -21.188 -16.578 -10.523 1 68.69 283 THR B N 1
ATOM 5002 C CA . THR B 1 283 ? -20 -15.766 -10.297 1 68.69 283 THR B CA 1
ATOM 5003 C C . THR B 1 283 ? -18.75 -16.5 -10.773 1 68.69 283 THR B C 1
ATOM 5005 O O . THR B 1 283 ? -18.781 -17.703 -11.031 1 68.69 283 THR B O 1
ATOM 5008 N N . LEU B 1 284 ? -17.766 -15.797 -10.938 1 73.62 284 LEU B N 1
ATOM 5009 C CA . LEU B 1 284 ? -16.5 -16.359 -11.406 1 73.62 284 LEU B CA 1
ATOM 5010 C C . LEU B 1 284 ? -15.781 -17.094 -10.281 1 73.62 284 LEU B C 1
ATOM 5012 O O . LEU B 1 284 ? -14.688 -17.625 -10.484 1 73.62 284 LEU B O 1
ATOM 5016 N N . THR B 1 285 ? -16.391 -17.172 -9.117 1 77.12 285 THR B N 1
ATOM 5017 C CA . THR B 1 285 ? -15.805 -17.906 -8.008 1 77.12 285 THR B CA 1
ATOM 5018 C C . THR B 1 285 ? -16.828 -18.875 -7.406 1 77.12 285 THR B C 1
ATOM 5020 O O . THR B 1 285 ? -16.797 -19.156 -6.207 1 77.12 285 THR B O 1
ATOM 5023 N N . SER B 1 286 ? -17.656 -19.297 -8.219 1 75.62 286 SER B N 1
ATOM 5024 C CA . SER B 1 286 ? -18.781 -20.125 -7.785 1 75.62 286 SER B CA 1
ATOM 5025 C C . SER B 1 286 ? -18.297 -21.484 -7.285 1 75.62 286 SER B C 1
ATOM 5027 O O . SER B 1 286 ? -18.906 -22.078 -6.402 1 75.62 286 SER B O 1
ATOM 5029 N N . LEU B 1 287 ? -17.203 -21.984 -7.82 1 77.62 287 LEU B N 1
ATOM 5030 C CA . LEU B 1 287 ? -16.734 -23.297 -7.441 1 77.62 287 LEU B CA 1
ATOM 5031 C C . LEU B 1 287 ? -16.078 -23.266 -6.062 1 77.62 287 LEU B C 1
ATOM 5033 O O . LEU B 1 287 ? -15.93 -24.312 -5.422 1 77.62 287 LEU B O 1
ATOM 5037 N N . GLY B 1 288 ? -15.547 -22.094 -5.664 1 80.69 288 GLY B N 1
ATOM 5038 C CA . GLY B 1 288 ? -15.094 -21.922 -4.293 1 80.69 288 GLY B CA 1
ATOM 5039 C C . GLY B 1 288 ? -13.609 -22.188 -4.117 1 80.69 288 GLY B C 1
ATOM 5040 O O . GLY B 1 288 ? -13.148 -22.453 -3.002 1 80.69 288 GLY B O 1
ATOM 5041 N N . PHE B 1 289 ? -12.875 -22.25 -5.188 1 86.5 289 PHE B N 1
ATOM 5042 C CA . PHE B 1 289 ? -11.43 -22.391 -5.086 1 86.5 289 PHE B CA 1
ATOM 5043 C C . PHE B 1 289 ? -10.812 -21.188 -4.398 1 86.5 289 PHE B C 1
ATOM 5045 O O . PHE B 1 289 ? -11.172 -20.047 -4.691 1 86.5 289 PHE B O 1
ATOM 5052 N N . THR B 1 290 ? -9.906 -21.453 -3.396 1 87.56 290 THR B N 1
ATOM 5053 C CA . THR B 1 290 ? -9.289 -20.359 -2.668 1 87.56 290 THR B CA 1
ATOM 5054 C C . THR B 1 290 ? -7.77 -20.391 -2.799 1 87.56 290 THR B C 1
ATOM 5056 O O . THR B 1 290 ? -7.18 -21.469 -2.889 1 87.56 290 THR B O 1
ATOM 5059 N N . GLU B 1 291 ? -7.215 -19.312 -2.973 1 86.38 291 GLU B N 1
ATOM 5060 C CA . GLU B 1 291 ? -5.781 -19.062 -2.883 1 86.38 291 GLU B CA 1
ATOM 5061 C C . GLU B 1 291 ? -5.461 -18.016 -1.831 1 86.38 291 GLU B C 1
ATOM 5063 O O . GLU B 1 291 ? -6.023 -16.906 -1.859 1 86.38 291 GLU B O 1
ATOM 5068 N N . SER B 1 292 ? -4.629 -18.281 -0.904 1 85.06 292 SER B N 1
ATOM 5069 C CA . SER B 1 292 ? -4.281 -17.391 0.201 1 85.06 292 SER B CA 1
ATOM 5070 C C . SER B 1 292 ? -5.516 -17.016 1.011 1 85.06 292 SER B C 1
ATOM 5072 O O . SER B 1 292 ? -5.648 -15.859 1.436 1 85.06 292 SER B O 1
ATOM 5074 N N . GLY B 1 293 ? -6.465 -17.953 0.997 1 84.19 293 GLY B N 1
ATOM 5075 C CA . GLY B 1 293 ? -7.664 -17.766 1.8 1 84.19 293 GLY B CA 1
ATOM 5076 C C . GLY B 1 293 ? -8.734 -16.953 1.087 1 84.19 293 GLY B C 1
ATOM 5077 O O . GLY B 1 293 ? -9.789 -16.688 1.654 1 84.19 293 GLY B O 1
ATOM 5078 N N . LEU B 1 294 ? -8.508 -16.609 -0.134 1 90.06 294 LEU B N 1
ATOM 5079 C CA . LEU B 1 294 ? -9.469 -15.82 -0.897 1 90.06 294 LEU B CA 1
ATOM 5080 C C . LEU B 1 294 ? -10.016 -16.625 -2.074 1 90.06 294 LEU B C 1
ATOM 5082 O O . LEU B 1 294 ? -9.273 -17.375 -2.717 1 90.06 294 LEU B O 1
ATOM 5086 N N . PRO B 1 295 ? -11.258 -16.469 -2.334 1 87.25 295 PRO B N 1
ATOM 5087 C CA . PRO B 1 295 ? -11.781 -17.094 -3.551 1 87.25 295 PRO B CA 1
ATOM 5088 C C . PRO B 1 295 ? -11.18 -16.5 -4.824 1 87.25 295 PRO B C 1
ATOM 5090 O O . PRO B 1 295 ? -10.992 -15.289 -4.922 1 87.25 295 PRO B O 1
ATOM 5093 N N . GLU B 1 296 ? -10.789 -17.312 -5.723 1 89.56 296 GLU B N 1
ATOM 5094 C CA . GLU B 1 296 ? -10.25 -16.906 -7.012 1 89.56 296 GLU B CA 1
ATOM 5095 C C . GLU B 1 296 ? -10.977 -17.594 -8.164 1 89.56 296 GLU B C 1
ATOM 5097 O O . GLU B 1 296 ? -11.359 -18.766 -8.047 1 89.56 296 GLU B O 1
ATOM 5102 N N . PRO B 1 297 ? -11.125 -16.875 -9.258 1 88.69 297 PRO B N 1
ATOM 5103 C CA . PRO B 1 297 ? -11.758 -17.5 -10.414 1 88.69 297 PRO B CA 1
ATOM 5104 C C . PRO B 1 297 ? -10.938 -18.672 -10.969 1 88.69 297 PRO B C 1
ATOM 5106 O O . PRO B 1 297 ? -9.727 -18.547 -11.125 1 88.69 297 PRO B O 1
ATOM 5109 N N . THR B 1 298 ? -11.648 -19.734 -11.234 1 89.69 298 THR B N 1
ATOM 5110 C CA . THR B 1 298 ? -11 -20.859 -11.875 1 89.69 298 THR B CA 1
ATOM 5111 C C . THR B 1 298 ? -11.227 -20.828 -13.391 1 89.69 298 THR B C 1
ATOM 5113 O O . THR B 1 298 ? -12.094 -20.109 -13.875 1 89.69 298 THR B O 1
ATOM 5116 N N . LEU B 1 299 ? -10.383 -21.562 -14.07 1 91.56 299 LEU B N 1
ATOM 5117 C CA . LEU B 1 299 ? -10.625 -21.75 -15.5 1 91.56 299 LEU B CA 1
ATOM 5118 C C . LEU B 1 299 ? -12.008 -22.344 -15.742 1 91.56 299 LEU B C 1
ATOM 5120 O O . LEU B 1 299 ? -12.711 -21.922 -16.672 1 91.56 299 LEU B O 1
ATOM 5124 N N . ALA B 1 300 ? -12.398 -23.234 -14.914 1 88.69 300 ALA B N 1
ATOM 5125 C CA . ALA B 1 300 ? -13.719 -23.844 -15.031 1 88.69 300 ALA B CA 1
ATOM 5126 C C . ALA B 1 300 ? -14.82 -22.797 -14.859 1 88.69 300 ALA B C 1
ATOM 5128 O O . ALA B 1 300 ? -15.773 -22.766 -15.641 1 88.69 300 ALA B O 1
ATOM 5129 N N . ASP B 1 301 ? -14.68 -21.984 -13.82 1 85.12 301 ASP B N 1
ATOM 5130 C CA . ASP B 1 301 ? -15.633 -20.891 -13.633 1 85.12 301 ASP B CA 1
ATOM 5131 C C . ASP B 1 301 ? -15.766 -20.047 -14.898 1 85.12 301 ASP B C 1
ATOM 5133 O O . ASP B 1 301 ? -16.875 -19.688 -15.297 1 85.12 301 ASP B O 1
ATOM 5137 N N . THR B 1 302 ? -14.664 -19.75 -15.453 1 87.12 302 THR B N 1
ATOM 5138 C CA . THR B 1 302 ? -14.586 -18.859 -16.609 1 87.12 302 THR B CA 1
ATOM 5139 C C . THR B 1 302 ? -15.234 -19.516 -17.828 1 87.12 302 THR B C 1
ATOM 5141 O O . THR B 1 302 ? -15.992 -18.875 -18.562 1 87.12 302 THR B O 1
ATOM 5144 N N . LEU B 1 303 ? -15.016 -20.75 -18.047 1 87.19 303 LEU B N 1
ATOM 5145 C CA . LEU B 1 303 ? -15.555 -21.5 -19.188 1 87.19 303 LEU B CA 1
ATOM 5146 C C . LEU B 1 303 ? -17.062 -21.688 -19.031 1 87.19 303 LEU B C 1
ATOM 5148 O O . LEU B 1 303 ? -17.812 -21.562 -20 1 87.19 303 LEU B O 1
ATOM 5152 N N . LEU B 1 304 ? -17.438 -21.984 -17.875 1 82.81 304 LEU B N 1
ATOM 5153 C CA . LEU B 1 304 ? -18.859 -22.188 -17.609 1 82.81 304 LEU B CA 1
ATOM 5154 C C . LEU B 1 304 ? -19.641 -20.906 -17.828 1 82.81 304 LEU B C 1
ATOM 5156 O O . LEU B 1 304 ? -20.781 -20.953 -18.312 1 82.81 304 LEU B O 1
ATOM 5160 N N . ARG B 1 305 ? -19.078 -19.875 -17.469 1 80.44 305 ARG B N 1
ATOM 5161 C CA . ARG B 1 305 ? -19.766 -18.578 -17.625 1 80.44 305 ARG B CA 1
ATOM 5162 C C . ARG B 1 305 ? -19.812 -18.172 -19.094 1 80.44 305 ARG B C 1
ATOM 5164 O O . ARG B 1 305 ? -20.781 -17.547 -19.516 1 80.44 305 ARG B O 1
ATOM 5171 N N . ALA B 1 306 ? -18.688 -18.234 -19.922 1 75.31 306 ALA B N 1
ATOM 5172 C CA . ALA B 1 306 ? -18.609 -17.797 -21.312 1 75.31 306 ALA B CA 1
ATOM 5173 C C . ALA B 1 306 ? -19.531 -18.641 -22.203 1 75.31 306 ALA B C 1
ATOM 5175 O O . ALA B 1 306 ? -20 -18.156 -23.234 1 75.31 306 ALA B O 1
ATOM 5176 N N . SER B 1 307 ? -19.406 -20 -22.109 1 68.69 307 SER B N 1
ATOM 5177 C CA . SER B 1 307 ? -20.188 -20.875 -22.984 1 68.69 307 SER B CA 1
ATOM 5178 C C . SER B 1 307 ? -20.766 -22.047 -22.219 1 68.69 307 SER B C 1
ATOM 5180 O O . SER B 1 307 ? -20.297 -22.375 -21.125 1 68.69 307 SER B O 1
ATOM 5182 N N . GLU B 1 308 ? -21.922 -22.438 -22.703 1 60.5 308 GLU B N 1
ATOM 5183 C CA . GLU B 1 308 ? -22.453 -23.703 -22.219 1 60.5 308 GLU B CA 1
ATOM 5184 C C . GLU B 1 308 ? -21.438 -24.828 -22.391 1 60.5 308 GLU B C 1
ATOM 5186 O O . GLU B 1 308 ? -21.406 -25.469 -23.438 1 60.5 308 GLU B O 1
ATOM 5191 N N . SER B 1 309 ? -20.359 -24.656 -21.641 1 66.88 309 SER B N 1
ATOM 5192 C CA . SER B 1 309 ? -19.312 -25.672 -21.781 1 66.88 309 SER B CA 1
ATOM 5193 C C . SER B 1 309 ? -19.672 -26.938 -21 1 66.88 309 SER B C 1
ATOM 5195 O O . SER B 1 309 ? -20.344 -26.859 -19.969 1 66.88 309 SER B O 1
ATOM 5197 N N . THR B 1 310 ? -19.5 -28.109 -21.656 1 72.38 310 THR B N 1
ATOM 5198 C CA . THR B 1 310 ? -19.641 -29.422 -21.031 1 72.38 310 THR B CA 1
ATOM 5199 C C . THR B 1 310 ? -18.406 -29.734 -20.188 1 72.38 310 THR B C 1
ATOM 5201 O O . THR B 1 310 ? -17.344 -29.156 -20.391 1 72.38 310 THR B O 1
ATOM 5204 N N . PRO B 1 311 ? -18.609 -30.531 -19.203 1 74.88 311 PRO B N 1
ATOM 5205 C CA . PRO B 1 311 ? -17.469 -30.969 -18.391 1 74.88 311 PRO B CA 1
ATOM 5206 C C . PRO B 1 311 ? -16.312 -31.484 -19.219 1 74.88 311 PRO B C 1
ATOM 5208 O O . PRO B 1 311 ? -15.148 -31.203 -18.906 1 74.88 311 PRO B O 1
ATOM 5211 N N . SER B 1 312 ? -16.672 -32.188 -20.234 1 78.81 312 SER B N 1
ATOM 5212 C CA . SER B 1 312 ? -15.617 -32.75 -21.078 1 78.81 312 SER B CA 1
ATOM 5213 C C . SER B 1 312 ? -14.812 -31.641 -21.75 1 78.81 312 SER B C 1
ATOM 5215 O O . SER B 1 312 ? -13.586 -31.734 -21.844 1 78.81 312 SER B O 1
ATOM 5217 N N . THR B 1 313 ? -15.453 -30.688 -22.156 1 84.44 313 THR B N 1
ATOM 5218 C CA . THR B 1 313 ? -14.781 -29.578 -22.828 1 84.44 313 THR B CA 1
ATOM 5219 C C . THR B 1 313 ? -13.922 -28.797 -21.844 1 84.44 313 THR B C 1
ATOM 5221 O O . THR B 1 313 ? -12.875 -28.266 -22.203 1 84.44 313 THR B O 1
ATOM 5224 N N . ILE B 1 314 ? -14.344 -28.781 -20.641 1 87.44 314 ILE B N 1
ATOM 5225 C CA . ILE B 1 314 ? -13.609 -28.078 -19.594 1 87.44 314 ILE B CA 1
ATOM 5226 C C . ILE B 1 314 ? -12.289 -28.781 -19.328 1 87.44 314 ILE B C 1
ATOM 5228 O O . ILE B 1 314 ? -11.234 -28.141 -19.297 1 87.44 314 ILE B O 1
ATOM 5232 N N . TYR B 1 315 ? -12.312 -30.062 -19.234 1 86.5 315 TYR B N 1
ATOM 5233 C CA . TYR B 1 315 ? -11.102 -30.828 -18.953 1 86.5 315 TYR B CA 1
ATOM 5234 C C . TYR B 1 315 ? -10.141 -30.797 -20.125 1 86.5 315 TYR B C 1
ATOM 5236 O O . TYR B 1 315 ? -8.922 -30.781 -19.938 1 86.5 315 TYR B O 1
ATOM 5244 N N . ASP B 1 316 ? -10.703 -30.75 -21.297 1 89.69 316 ASP B N 1
ATOM 5245 C CA . ASP B 1 316 ? -9.867 -30.625 -22.484 1 89.69 316 ASP B CA 1
ATOM 5246 C C . ASP B 1 316 ? -9.102 -29.312 -22.484 1 89.69 316 ASP B C 1
ATOM 5248 O O . ASP B 1 316 ? -7.945 -29.25 -22.906 1 89.69 316 ASP B O 1
ATOM 5252 N N . GLN B 1 317 ? -9.766 -28.297 -22.031 1 91.19 317 GLN B N 1
ATOM 5253 C CA . GLN B 1 317 ? -9.109 -27 -21.953 1 91.19 317 GLN B CA 1
ATOM 5254 C C . GLN B 1 317 ? -8.008 -26.984 -20.891 1 91.19 317 GLN B C 1
ATOM 5256 O O . GLN B 1 317 ? -6.938 -26.422 -21.109 1 91.19 317 GLN B O 1
ATOM 5261 N N . TYR B 1 318 ? -8.281 -27.578 -19.75 1 92.75 318 TYR B N 1
ATOM 5262 C CA . TYR B 1 318 ? -7.246 -27.719 -18.734 1 92.75 318 TYR B CA 1
ATOM 5263 C C . TYR B 1 318 ? -6.027 -28.453 -19.281 1 92.75 318 TYR B C 1
ATOM 5265 O O . TYR B 1 318 ? -4.891 -28.016 -19.062 1 92.75 318 TYR B O 1
ATOM 5273 N N . LYS B 1 319 ? -6.297 -29.531 -20 1 92.75 319 LYS B N 1
ATOM 5274 C CA . LYS B 1 319 ? -5.219 -30.344 -20.562 1 92.75 319 LYS B CA 1
ATOM 5275 C C . LYS B 1 319 ? -4.395 -29.531 -21.562 1 92.75 319 LYS B C 1
ATOM 5277 O O . LYS B 1 319 ? -3.164 -29.578 -21.547 1 92.75 319 LYS B O 1
ATOM 5282 N N . SER B 1 320 ? -5.074 -28.844 -22.344 1 93.94 320 SER B N 1
ATOM 5283 C CA . SER B 1 320 ? -4.414 -28.047 -23.375 1 93.94 320 SER B CA 1
ATOM 5284 C C . SER B 1 320 ? -3.525 -26.969 -22.766 1 93.94 320 SER B C 1
ATOM 5286 O O . SER B 1 320 ? -2.363 -26.812 -23.141 1 93.94 320 SER B O 1
ATOM 5288 N N . ILE B 1 321 ? -4.039 -26.266 -21.812 1 95.62 321 ILE B N 1
ATOM 5289 C CA . ILE B 1 321 ? -3.291 -25.172 -21.188 1 95.62 321 ILE B CA 1
ATOM 5290 C C . ILE B 1 321 ? -2.137 -25.75 -20.375 1 95.62 321 ILE B C 1
ATOM 5292 O O . ILE B 1 321 ? -1.033 -25.203 -20.375 1 95.62 321 ILE B O 1
ATOM 5296 N N . ALA B 1 322 ? -2.393 -26.844 -19.672 1 96.25 322 ALA B N 1
ATOM 5297 C CA . ALA B 1 322 ? -1.345 -27.484 -18.875 1 96.25 322 ALA B CA 1
ATOM 5298 C C . ALA B 1 322 ? -0.173 -27.906 -19.766 1 96.25 322 ALA B C 1
ATOM 5300 O O . ALA B 1 322 ? 0.988 -27.688 -19.406 1 96.25 322 ALA B O 1
ATOM 5301 N N . SER B 1 323 ? -0.5 -28.5 -20.891 1 95.38 323 SER B N 1
ATOM 5302 C CA . SER B 1 323 ? 0.533 -28.938 -21.828 1 95.38 323 SER B CA 1
ATOM 5303 C C . SER B 1 323 ? 1.351 -27.766 -22.344 1 95.38 323 SER B C 1
ATOM 5305 O O . SER B 1 323 ? 2.576 -27.844 -22.438 1 95.38 323 SER B O 1
ATOM 5307 N N . THR B 1 324 ? 0.646 -26.703 -22.672 1 95.88 324 THR B N 1
ATOM 5308 C CA . THR B 1 324 ? 1.315 -25.516 -23.172 1 95.88 324 THR B CA 1
ATOM 5309 C C . THR B 1 324 ? 2.238 -24.922 -22.109 1 95.88 324 THR B C 1
ATOM 5311 O O . THR B 1 324 ? 3.4 -24.625 -22.391 1 95.88 324 THR B O 1
ATOM 5314 N N . LEU B 1 325 ? 1.726 -24.766 -20.906 1 97.19 325 LEU B N 1
ATOM 5315 C CA . LEU B 1 325 ? 2.51 -24.203 -19.812 1 97.19 325 LEU B CA 1
ATOM 5316 C C . LEU B 1 325 ? 3.684 -25.109 -19.453 1 97.19 325 LEU B C 1
ATOM 5318 O O . LEU B 1 325 ? 4.773 -24.625 -19.141 1 97.19 325 LEU B O 1
ATOM 5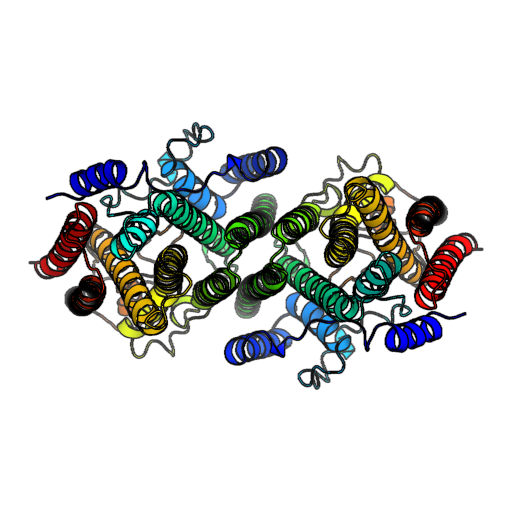322 N N . ALA B 1 326 ? 3.475 -26.422 -19.484 1 97.25 326 ALA B N 1
ATOM 5323 C CA . ALA B 1 326 ? 4.543 -27.375 -19.203 1 97.25 326 ALA B CA 1
ATOM 5324 C C . ALA B 1 326 ? 5.676 -27.25 -20.219 1 97.25 326 ALA B C 1
ATOM 5326 O O . ALA B 1 326 ? 6.852 -27.25 -19.844 1 97.25 326 ALA B O 1
ATOM 5327 N N . ARG B 1 327 ? 5.328 -27.141 -21.469 1 97.19 327 ARG B N 1
ATOM 5328 C CA . ARG B 1 327 ? 6.328 -26.969 -22.516 1 97.19 327 ARG B CA 1
ATOM 5329 C C . ARG B 1 327 ? 7.105 -25.672 -22.312 1 97.19 327 ARG B C 1
ATOM 5331 O O . ARG B 1 327 ? 8.336 -25.656 -22.422 1 97.19 327 ARG B O 1
ATOM 5338 N N . GLN B 1 328 ? 6.398 -24.609 -22.062 1 97 328 GLN B N 1
ATOM 5339 C CA . GLN B 1 328 ? 7.035 -23.312 -21.859 1 97 328 GLN B CA 1
ATOM 5340 C C . GLN B 1 328 ? 7.953 -23.328 -20.641 1 97 328 GLN B C 1
ATOM 5342 O O . GLN B 1 328 ? 9.023 -22.719 -20.656 1 97 328 GLN B O 1
ATOM 5347 N N . LEU B 1 329 ? 7.484 -24 -19.562 1 97.69 329 LEU B N 1
ATOM 5348 C CA . LEU B 1 329 ? 8.305 -24.141 -18.359 1 97.69 329 LEU B CA 1
ATOM 5349 C C . LEU B 1 329 ? 9.586 -24.906 -18.672 1 97.69 329 LEU B C 1
ATOM 5351 O O . LEU B 1 329 ? 10.672 -24.484 -18.266 1 97.69 329 LEU B O 1
ATOM 5355 N N . GLY B 1 330 ? 9.469 -26.016 -19.391 1 95.5 330 GLY B N 1
ATOM 5356 C CA . GLY B 1 330 ? 10.633 -26.797 -19.781 1 95.5 330 GLY B CA 1
ATOM 5357 C C . GLY B 1 330 ? 11.609 -25.984 -20.625 1 95.5 330 GLY B C 1
ATOM 5358 O O . GLY B 1 330 ? 12.82 -26.047 -20.391 1 95.5 330 GLY B O 1
ATOM 5359 N N . ASP B 1 331 ? 11.094 -25.234 -21.594 1 94.88 331 ASP B N 1
ATOM 5360 C CA . ASP B 1 331 ? 11.922 -24.422 -22.484 1 94.88 331 ASP B CA 1
ATOM 5361 C C . ASP B 1 331 ? 12.664 -23.344 -21.703 1 94.88 331 ASP B C 1
ATOM 5363 O O . ASP B 1 331 ? 13.859 -23.125 -21.906 1 94.88 331 ASP B O 1
ATOM 5367 N N . SER B 1 332 ? 11.898 -22.672 -20.859 1 94.19 332 SER B N 1
ATOM 5368 C CA . SER B 1 332 ? 12.523 -21.609 -20.078 1 94.19 332 SER B CA 1
ATOM 5369 C C . SER B 1 332 ? 13.57 -22.172 -19.109 1 94.19 332 SER B C 1
ATOM 5371 O O . SER B 1 332 ? 14.609 -21.562 -18.891 1 94.19 332 SER B O 1
ATOM 5373 N N . PHE B 1 333 ? 13.344 -23.312 -18.547 1 93.88 333 PHE B N 1
ATOM 5374 C CA . PHE B 1 333 ? 14.312 -23.953 -17.672 1 93.88 333 PHE B CA 1
ATOM 5375 C C . PHE B 1 333 ? 15.562 -24.359 -18.438 1 93.88 333 PHE B C 1
ATOM 5377 O O . PHE B 1 333 ? 16.672 -24.203 -17.938 1 93.88 333 PHE B O 1
ATOM 5384 N N . GLY B 1 334 ? 15.383 -24.938 -19.625 1 89.75 334 GLY B N 1
ATOM 5385 C CA . GLY B 1 334 ? 16.516 -25.297 -20.469 1 89.75 334 GLY B CA 1
ATOM 5386 C C . GLY B 1 334 ? 17.438 -24.125 -20.766 1 89.75 334 GLY B C 1
ATOM 5387 O O . GLY B 1 334 ? 18.656 -24.25 -20.703 1 89.75 334 GLY B O 1
ATOM 5388 N N . ARG B 1 335 ? 16.859 -23.031 -21.047 1 86.5 335 ARG B N 1
ATOM 5389 C CA . ARG B 1 335 ? 17.641 -21.828 -21.312 1 86.5 335 ARG B CA 1
ATOM 5390 C C . ARG B 1 335 ? 18.406 -21.375 -20.078 1 86.5 335 ARG B C 1
ATOM 5392 O O . ARG B 1 335 ? 19.531 -20.891 -20.188 1 86.5 335 ARG B O 1
ATOM 5399 N N . LEU B 1 336 ? 17.766 -21.516 -18.953 1 84.62 336 LEU B N 1
ATOM 5400 C CA . LEU B 1 336 ? 18.406 -21.125 -17.688 1 84.62 336 LEU B CA 1
ATOM 5401 C C . LEU B 1 336 ? 19.609 -22.016 -17.391 1 84.62 336 LEU B C 1
ATOM 5403 O O . LEU B 1 336 ? 20.641 -21.531 -16.938 1 84.62 336 LEU B O 1
ATOM 5407 N N . LEU B 1 337 ? 19.531 -23.312 -17.656 1 81.5 337 LEU B N 1
ATOM 5408 C CA . LEU B 1 337 ? 20.609 -24.266 -17.375 1 81.5 337 LEU B CA 1
ATOM 5409 C C . LEU B 1 337 ? 21.781 -24.047 -18.328 1 81.5 337 LEU B C 1
ATOM 5411 O O . LEU B 1 337 ? 22.922 -24.328 -17.969 1 81.5 337 LEU B O 1
ATOM 5415 N N . GLU B 1 338 ? 21.453 -23.609 -19.484 1 78.12 338 GLU B N 1
ATOM 5416 C CA . GLU B 1 338 ? 22.516 -23.344 -20.438 1 78.12 338 GLU B CA 1
ATOM 5417 C C . GLU B 1 338 ? 23.438 -22.234 -19.938 1 78.12 338 GLU B C 1
ATOM 5419 O O . GLU B 1 338 ? 24.625 -22.203 -20.266 1 78.12 338 GLU B O 1
ATOM 5424 N N . GLN B 1 339 ? 22.875 -21.438 -19.156 1 70.44 339 GLN B N 1
ATOM 5425 C CA . GLN B 1 339 ? 23.641 -20.297 -18.672 1 70.44 339 GLN B CA 1
ATOM 5426 C C . GLN B 1 339 ? 24.328 -20.609 -17.344 1 70.44 339 GLN B C 1
ATOM 5428 O O . GLN B 1 339 ? 25.156 -19.828 -16.859 1 70.44 339 GLN B O 1
ATOM 5433 N N . SER B 1 340 ? 23.922 -21.75 -16.828 1 67.94 340 SER B N 1
ATOM 5434 C CA . SER B 1 340 ? 24.469 -22.125 -15.531 1 67.94 340 SER B CA 1
ATOM 5435 C C . SER B 1 340 ? 25.656 -23.062 -15.688 1 67.94 340 SER B C 1
ATOM 5437 O O . SER B 1 340 ? 25.734 -23.844 -16.641 1 67.94 340 SER B O 1
ATOM 5439 N N . SER B 1 341 ? 26.797 -22.719 -15.164 1 59.16 341 SER B N 1
ATOM 5440 C CA . SER B 1 341 ? 28.031 -23.453 -15.391 1 59.16 341 SER B CA 1
ATOM 5441 C C . SER B 1 341 ? 28.016 -24.812 -14.719 1 59.16 341 SER B C 1
ATOM 5443 O O . SER B 1 341 ? 28.719 -25.734 -15.133 1 59.16 341 SER B O 1
ATOM 5445 N N . ALA B 1 342 ? 27.641 -24.969 -13.438 1 60.31 342 ALA B N 1
ATOM 5446 C CA . ALA B 1 342 ? 28.078 -26.141 -12.703 1 60.31 342 ALA B CA 1
ATOM 5447 C C . ALA B 1 342 ? 26.906 -27.031 -12.328 1 60.31 342 ALA B C 1
ATOM 5449 O O . ALA B 1 342 ? 25.812 -26.547 -12.031 1 60.31 342 ALA B O 1
ATOM 5450 N N . ASP B 1 343 ? 27.016 -28.359 -12.742 1 63.84 343 ASP B N 1
ATOM 5451 C CA . ASP B 1 343 ? 26.141 -29.438 -12.289 1 63.84 343 ASP B CA 1
ATOM 5452 C C . ASP B 1 343 ? 26.203 -29.594 -10.773 1 63.84 343 ASP B C 1
ATOM 5454 O O . ASP B 1 343 ? 27.172 -30.141 -10.242 1 63.84 343 ASP B O 1
ATOM 5458 N N . SER B 1 344 ? 25.438 -28.812 -9.93 1 82.25 344 SER B N 1
ATOM 5459 C CA . SER B 1 344 ? 25.406 -28.797 -8.469 1 82.25 344 SER B CA 1
ATOM 5460 C C . SER B 1 344 ? 24.156 -29.5 -7.938 1 82.25 344 SER B C 1
ATOM 5462 O O . SER B 1 344 ? 23.266 -29.859 -8.711 1 82.25 344 SER B O 1
ATOM 5464 N N . ASP B 1 345 ? 24.234 -29.938 -6.77 1 89.75 345 ASP B N 1
ATOM 5465 C CA . ASP B 1 345 ? 23.094 -30.516 -6.078 1 89.75 345 ASP B CA 1
ATOM 5466 C C . ASP B 1 345 ? 21.844 -29.641 -6.234 1 89.75 345 ASP B C 1
ATOM 5468 O O . ASP B 1 345 ? 20.719 -30.156 -6.332 1 89.75 345 ASP B O 1
ATOM 5472 N N . VAL B 1 346 ? 22.094 -28.422 -6.355 1 91 346 VAL B N 1
ATOM 5473 C CA . VAL B 1 346 ? 20.984 -27.484 -6.508 1 91 346 VAL B CA 1
ATOM 5474 C C . VAL B 1 346 ? 20.406 -27.594 -7.918 1 91 346 VAL B C 1
ATOM 5476 O O . VAL B 1 346 ? 19.188 -27.547 -8.102 1 91 346 VAL B O 1
ATOM 5479 N N . HIS B 1 347 ? 21.25 -27.828 -8.883 1 91.44 347 HIS B N 1
ATOM 5480 C CA . HIS B 1 347 ? 20.797 -28.016 -10.25 1 91.44 347 HIS B CA 1
ATOM 5481 C C . HIS B 1 347 ? 19.969 -29.281 -10.391 1 91.44 347 HIS B C 1
ATOM 5483 O O . HIS B 1 347 ? 18.953 -29.297 -11.078 1 91.44 347 HIS B O 1
ATOM 5489 N N . SER B 1 348 ? 20.484 -30.25 -9.742 1 92.94 348 SER B N 1
ATOM 5490 C CA . SER B 1 348 ? 19.75 -31.516 -9.758 1 92.94 348 SER B CA 1
ATOM 5491 C C . SER B 1 348 ? 18.375 -31.359 -9.109 1 92.94 348 SER B C 1
ATOM 5493 O O . SER B 1 348 ? 17.375 -31.891 -9.609 1 92.94 348 SER B O 1
ATOM 5495 N N . LEU B 1 349 ? 18.344 -30.703 -8 1 94.56 349 LEU B N 1
ATOM 5496 C CA . LEU B 1 349 ? 17.094 -30.453 -7.309 1 94.56 349 LEU B CA 1
ATOM 5497 C C . LEU B 1 349 ? 16.125 -29.672 -8.195 1 94.56 349 LEU B C 1
ATOM 5499 O O . LEU B 1 349 ? 14.938 -29.984 -8.25 1 94.56 349 LEU B O 1
ATOM 5503 N N . ALA B 1 350 ? 16.609 -28.641 -8.867 1 94.75 350 ALA B N 1
ATOM 5504 C CA . ALA B 1 350 ? 15.789 -27.828 -9.758 1 94.75 350 ALA B CA 1
ATOM 5505 C C . ALA B 1 350 ? 15.219 -28.656 -10.898 1 94.75 350 ALA B C 1
ATOM 5507 O O . ALA B 1 350 ? 14.039 -28.547 -11.227 1 94.75 350 ALA B O 1
ATOM 5508 N N . LYS B 1 351 ? 16.062 -29.469 -11.469 1 94.38 351 LYS B N 1
ATOM 5509 C CA . LYS B 1 351 ? 15.625 -30.328 -12.57 1 94.38 351 LYS B CA 1
ATOM 5510 C C . LYS B 1 351 ? 14.555 -31.312 -12.109 1 94.38 351 LYS B C 1
ATOM 5512 O O . LYS B 1 351 ? 13.539 -31.5 -12.789 1 94.38 351 LYS B O 1
ATOM 5517 N N . GLU B 1 352 ? 14.773 -31.906 -11.016 1 95.62 352 GLU B N 1
ATOM 5518 C CA . GLU B 1 352 ? 13.805 -32.844 -10.469 1 95.62 352 GLU B CA 1
ATOM 5519 C C . GLU B 1 352 ? 12.477 -32.156 -10.172 1 95.62 352 GLU B C 1
ATOM 5521 O O . GLU B 1 352 ? 11.406 -32.75 -10.383 1 95.62 352 GLU B O 1
ATOM 5526 N N . SER B 1 353 ? 12.508 -30.969 -9.609 1 96.06 353 SER B N 1
ATOM 5527 C CA . SER B 1 353 ? 11.297 -30.203 -9.32 1 96.06 353 SER B CA 1
ATOM 5528 C C . SER B 1 353 ? 10.516 -29.891 -10.594 1 96.06 353 SER B C 1
ATOM 5530 O O . SER B 1 353 ? 9.297 -30.062 -10.633 1 96.06 353 SER B O 1
ATOM 5532 N N . VAL B 1 354 ? 11.219 -29.438 -11.656 1 96.69 354 VAL B N 1
ATOM 5533 C CA . VAL B 1 354 ? 10.586 -29.109 -12.922 1 96.69 354 VAL B CA 1
ATOM 5534 C C . VAL B 1 354 ? 9.984 -30.359 -13.547 1 96.69 354 VAL B C 1
ATOM 5536 O O . VAL B 1 354 ? 8.844 -30.359 -14 1 96.69 354 VAL B O 1
ATOM 5539 N N . ASP B 1 355 ? 10.766 -31.422 -13.516 1 96 355 ASP B N 1
ATOM 5540 C CA . ASP B 1 355 ? 10.312 -32.688 -14.102 1 96 355 ASP B CA 1
ATOM 5541 C C . ASP B 1 355 ? 9.039 -33.188 -13.406 1 96 355 ASP B C 1
ATOM 5543 O O . ASP B 1 355 ? 8.133 -33.688 -14.062 1 96 355 ASP B O 1
ATOM 5547 N N . LEU B 1 356 ? 9.031 -33.094 -12.133 1 95.94 356 LEU B N 1
ATOM 5548 C CA . LEU B 1 356 ? 7.863 -33.562 -11.391 1 95.94 356 LEU B CA 1
ATOM 5549 C C . LEU B 1 356 ? 6.641 -32.719 -11.727 1 95.94 356 LEU B C 1
ATOM 5551 O O . LEU B 1 356 ? 5.539 -33.25 -11.898 1 95.94 356 LEU B O 1
ATOM 5555 N N . LEU B 1 357 ? 6.762 -31.406 -11.758 1 95.94 357 LEU B N 1
ATOM 5556 C CA . LEU B 1 357 ? 5.648 -30.516 -12.086 1 95.94 357 LEU B CA 1
ATOM 5557 C C . LEU B 1 357 ? 5.141 -30.797 -13.5 1 95.94 357 LEU B C 1
ATOM 5559 O O . LEU B 1 357 ? 3.93 -30.828 -13.734 1 95.94 357 LEU B O 1
ATOM 5563 N N . VAL B 1 358 ? 6.074 -30.984 -14.445 1 95.25 358 VAL B N 1
ATOM 5564 C CA . VAL B 1 358 ? 5.727 -31.297 -15.828 1 95.25 358 VAL B CA 1
ATOM 5565 C C . VAL B 1 358 ? 5.004 -32.625 -15.891 1 95.25 358 VAL B C 1
ATOM 5567 O O . VAL B 1 358 ? 4.035 -32.781 -16.641 1 95.25 358 VAL B O 1
ATOM 5570 N N . LYS B 1 359 ? 5.465 -33.562 -15.133 1 94.38 359 LYS B N 1
ATOM 5571 C CA . LYS B 1 359 ? 4.82 -34.875 -15.086 1 94.38 359 LYS B CA 1
ATOM 5572 C C . LYS B 1 359 ? 3.381 -34.75 -14.594 1 94.38 359 LYS B C 1
ATOM 5574 O O . LYS B 1 359 ? 2.484 -35.406 -15.117 1 94.38 359 LYS B O 1
ATOM 5579 N N . GLU B 1 360 ? 3.172 -33.969 -13.586 1 92.81 360 GLU B N 1
ATOM 5580 C CA . GLU B 1 360 ? 1.818 -33.75 -13.086 1 92.81 360 GLU B CA 1
ATOM 5581 C C . GLU B 1 360 ? 0.922 -33.156 -14.164 1 92.81 360 GLU B C 1
ATOM 5583 O O . GLU B 1 360 ? -0.266 -33.469 -14.242 1 92.81 360 GLU B O 1
ATOM 5588 N N . ALA B 1 361 ? 1.456 -32.219 -14.938 1 93.81 361 ALA B N 1
ATOM 5589 C CA . ALA B 1 361 ? 0.703 -31.609 -16.031 1 93.81 361 ALA B CA 1
ATOM 5590 C C . ALA B 1 361 ? 0.31 -32.625 -17.078 1 93.81 361 ALA B C 1
ATOM 5592 O O . ALA B 1 361 ? -0.793 -32.594 -17.625 1 93.81 361 ALA B O 1
ATOM 5593 N N . ASP B 1 362 ? 1.195 -33.594 -17.281 1 89.5 362 ASP B N 1
ATOM 5594 C CA . ASP B 1 362 ? 0.959 -34.656 -18.281 1 89.5 362 ASP B CA 1
ATOM 5595 C C . ASP B 1 362 ? -0.102 -35.625 -17.797 1 89.5 362 ASP B C 1
ATOM 5597 O O . ASP B 1 362 ? -0.842 -36.188 -18.609 1 89.5 362 ASP B O 1
ATOM 5601 N N . LEU B 1 363 ? -0.121 -35.812 -16.5 1 82.5 363 LEU B N 1
ATOM 5602 C CA . LEU B 1 363 ? -1.071 -36.75 -15.922 1 82.5 363 LEU B CA 1
ATOM 5603 C C . LEU B 1 363 ? -2.475 -36.156 -15.883 1 82.5 363 LEU B C 1
ATOM 5605 O O . LEU B 1 363 ? -3.449 -36.875 -15.641 1 82.5 363 LEU B O 1
ATOM 5609 N N . CYS B 1 364 ? -2.611 -34.781 -15.914 1 73.12 364 CYS B N 1
ATOM 5610 C CA . CYS B 1 364 ? -3.926 -34.156 -15.992 1 73.12 364 CYS B CA 1
ATOM 5611 C C . CYS B 1 364 ? -4.719 -34.688 -17.172 1 73.12 364 CYS B C 1
ATOM 5613 O O . CYS B 1 364 ? -5.949 -34.625 -17.188 1 73.12 364 CYS B O 1
ATOM 5615 N N . THR B 1 365 ? -4.07 -35.219 -18.219 1 59.69 365 THR B N 1
ATOM 5616 C CA . THR B 1 365 ? -4.672 -35.719 -19.453 1 59.69 365 THR B CA 1
ATOM 5617 C C . THR B 1 365 ? -5.441 -37 -19.219 1 59.69 365 THR B C 1
ATOM 5619 O O . THR B 1 365 ? -6.258 -37.406 -20.047 1 59.69 365 THR B O 1
ATOM 5622 N N . ASP B 1 366 ? -5.23 -37.688 -18.062 1 56.44 366 ASP B N 1
ATOM 5623 C CA . ASP B 1 366 ? -5.887 -38.969 -17.906 1 56.44 366 ASP B CA 1
ATOM 5624 C C . ASP B 1 366 ? -7.164 -38.844 -17.094 1 56.44 366 ASP B C 1
ATOM 5626 O O . ASP B 1 366 ? -7.152 -39.062 -15.875 1 56.44 366 ASP B O 1
ATOM 5630 N N . PHE B 1 367 ? -8.055 -37.844 -17.328 1 51.97 367 PHE B N 1
ATOM 5631 C CA . PHE B 1 367 ? -9.328 -37.781 -16.625 1 51.97 367 PHE B CA 1
ATOM 5632 C C . PHE B 1 367 ? -10.18 -39 -16.922 1 51.97 367 PHE B C 1
ATOM 5634 O O . PHE B 1 367 ? -11.344 -39.062 -16.516 1 51.97 367 PHE B O 1
ATOM 5641 N N . SER B 1 368 ? -9.727 -40 -17.719 1 42.25 368 SER B N 1
ATOM 5642 C CA . SER B 1 368 ? -10.57 -41.188 -17.922 1 42.25 368 SER B CA 1
ATOM 5643 C C . SER B 1 368 ? -10.656 -42 -16.656 1 42.25 368 SER B C 1
ATOM 5645 O O . SER B 1 368 ? -9.664 -42.156 -15.93 1 42.25 368 SER B O 1
#

pLDDT: mean 83.35, std 15.12, range [39.38, 98.56]

Foldseek 3Di:
DAQVVLQVLLQVVLVHHFQAEDLPVLDVVRSVVLLVLLVVLLVQEPQLLNLLVLLRCVVPPPPPSPVVVPRCVVLVPPPQRDADDLLSVQLLLLVQLFDPDPVLSVVSNLLSNLLNLLLSLLVLQVRQDDCPDPVCVVCVVPPSHVVSSVVSNVSSNVSSVSSVVVSLVSQCVLVDVVLVVQLVVLSVLQNCLCVQCQNVVVLVPVPPLLVSVLSSQLSNFLSNSLSSNLSSNCSRPVPDPCSPVLSVLSSLLSSLVSSLVVLLSVLVLCLVVVDDLDDQDPHQQRSPDDDSSHGDGHSLNSVSSNDSDDPVNSLVSSLVVLQVSLVSNVVSLVVNNVSGDDPDPSNVSVVVSSVVSSVSSNCSVPPD/DAQVVLQVLLQVVLPHHFQAEDLPVLDVVRSVVLLVLLVVLLVQEPQLLNLLVLLRCVVPPPPPSPVVVPPCVVLVPDPQRDADDLLSVQLLLLVQLFDPDPVLSVVSNLLSNLLNLLLSLLVLQVRQDDCPDPVCVVCVVPPSHVVSSVVSNVSSNVSSVSSVVVSLVSQCVLVDVVLVVQLVVLSVLQNCLCVQCQNVVVLVPVPPLLVSVLSSQLSNFLSNSLSSNLSSNCSRPVPDPCSPVLSVLSSLLSSLVSSLVVLLSVLVLCLVVVDDLDDQDPHQQRSPDDDSSHGDGHSLNSDSNNDSDDPVNSLVSSLVVLQVSLVSNVVSLVVNNVSGDDPDPSNVSVVVSSVVSSVSSNCSVPSD

Solvent-accessible surface area (backbone atoms only — not comparable to full-atom values): 38287 Å² total; per-residue (Å²): 140,51,53,68,59,52,50,53,51,43,24,67,75,66,79,36,74,71,41,53,64,60,62,74,66,57,38,66,69,50,29,49,52,52,51,52,49,47,53,56,41,54,78,60,37,86,48,46,53,42,41,28,53,50,46,54,42,69,75,29,86,80,44,78,79,45,86,49,63,78,57,51,71,73,59,57,67,73,83,64,76,72,62,82,54,70,32,43,49,20,30,50,49,11,56,44,62,30,69,98,46,81,71,42,54,61,54,13,40,49,49,7,23,37,50,33,27,45,53,51,16,54,50,30,51,64,34,47,74,58,58,69,36,65,70,51,60,71,48,56,82,40,61,70,45,30,44,45,46,33,50,45,34,55,48,22,47,43,53,16,50,44,33,44,32,51,35,46,31,57,46,28,65,68,64,43,44,67,49,38,42,48,47,32,51,18,52,44,41,26,54,51,27,61,68,32,50,71,61,64,60,44,61,92,67,41,85,46,37,70,58,48,43,50,53,38,40,34,23,52,47,2,36,43,45,4,38,46,24,24,39,22,38,40,71,48,49,78,78,53,84,73,43,61,63,49,34,50,34,36,22,50,25,26,23,29,47,39,36,41,52,52,51,51,55,49,47,58,50,48,64,69,63,56,77,69,76,74,73,67,49,91,40,47,43,59,86,59,47,61,59,71,48,35,71,41,68,43,67,61,33,37,38,36,58,63,40,96,53,48,60,67,57,47,52,51,50,52,31,52,51,32,47,51,33,37,50,51,28,51,53,25,46,52,58,48,52,70,71,26,86,70,96,39,75,58,43,52,51,51,49,53,53,49,51,50,54,39,49,55,35,60,53,56,63,61,78,119,139,49,55,68,59,52,49,53,52,43,24,67,76,66,77,35,74,70,40,54,64,59,62,74,66,42,46,66,68,56,28,49,51,51,51,52,50,47,54,56,40,56,76,63,40,86,48,46,53,42,40,27,52,50,46,52,42,69,73,29,86,81,45,75,80,45,87,49,66,78,56,51,71,72,60,56,67,72,82,64,76,72,61,83,54,68,33,43,50,19,29,50,51,12,56,44,61,31,71,98,45,80,72,40,53,60,54,12,39,49,50,7,24,38,50,34,26,44,52,49,16,54,50,30,52,64,33,46,73,59,58,69,36,64,69,52,61,70,48,55,82,39,60,69,46,29,44,47,46,33,52,45,34,55,48,22,46,43,52,16,51,43,32,45,31,50,37,45,32,58,46,29,64,68,64,42,44,66,48,38,42,48,47,31,52,18,50,44,41,25,55,49,26,62,69,32,50,71,61,62,61,45,62,90,66,40,84,47,38,70,59,48,44,50,52,37,40,33,24,51,46,3,35,44,44,4,38,45,26,24,40,24,40,40,69,51,48,78,78,52,85,73,44,62,63,49,34,51,34,36,21,49,25,27,23,28,48,38,37,41,52,53,51,51,53,48,47,59,51,48,64,70,65,57,76,68,77,68,81,64,50,92,42,48,44,62,85,59,48,61,59,72,49,34,72,41,68,42,68,61,33,38,37,35,56,65,37,96,52,48,59,68,56,47,52,51,50,53,31,52,51,32,48,52,34,37,50,51,28,52,52,25,46,52,55,47,52,70,71,25,85,69,97,40,75,58,41,52,50,52,50,52,54,51,51,52,56,39,49,52,36,60,53,57,63,62,78,119

Nearest PDB structures (foldseek):
  3lom-assembly1_A  TM=5.406E-01  e=1.427E-03  Legionella pneumophila subsp. pneumophila str. Philadelphia 1
  7buv-assembly4_G-2  TM=5.313E-01  e=5.811E-03  Eucommia ulmoides
  5e8h-assembly1_A  TM=5.277E-01  e=5.115E-03  Arabidopsis thaliana
  7lbj-assembly1_B  TM=5.632E-01  e=2.173E-02  Stenotrophomonas maltophilia K279a
  3lji-assembly1_A-2  TM=5.721E-01  e=3.620E-02  Pseudomonas protegens Pf-5

Sequence (736 aa):
MSWKSIICRAESLLGGRCPAVDLSLLGKSESTLLIERVRSLASMSDHKIVPVICTELENNPNNNFLKFRNWTNMFSTKKAIPRFPSSMVIPLIGQCVSIDDPHSLQLHRKMGEIFALINLAIALHRTVVDLSDPLFQQQRDDLAWVKNMELGNKLAVLAGDILLAKASVELASFRIPKIVEIISGAIVEAVCAEFTDLATGSTHSLTHPSTNWLEHVKLRHGALLGECCAAASLLSSPSAKSVEELLKGVREFGVNWASLSRLLSELDFVKELRIDNSEPPKTLTSLGFTESGLPEPTLADTLLRASESTPSTIYDQYKSIASTLARQLGDSFGRLLEQSSADSDVHSLAKESVDLLVKEADLCTDFSMSWKSIICRAESLLGGRCPAVDLSLLGKSESTLLIERVRSLASMSDHKIVPVICTELENNPNNNFLKFRNWTNMFSTKKAIPRFPSSMVIPLIGQCVSIDDPHSLQLHRKMGEIFALINLAIALHRTVVDLSDPLFQQQRDDLAWVKNMELGNKLAVLAGDILLAKASVELASFRIPKIVEIISGAIVEAVCAEFTDLATGSTHSLTHPSTNWLEHVKLRHGALLGECCAAASLLSSPSAKSVEELLKGVREFGVNWASLSRLLSELDFVKELRIDNSEPPKTLTSLGFTESGLPEPTLADTLLRASESTPSTIYDQYKSIASTLARQLGDSFGRLLEQSSADSDVHSLAKESVDLLVKEADLCTDFS

Secondary structure (DSSP, 8-state):
--HHHHHHHHHHHTTSSPP---GGGG-HHHHHHHHHHHHHHHHH---THHHHHHHHHHT-TT-GGG--HHHHTTT-------PPPHHHHHHHHHHHHS-S-HHHHHHHHHHHHHHHHHHHHHHHHTTS--TT-HHHHHHTT-HHHHHHHHHHHHHHHHHHHHHHHHHHHHHHTT--HHHHHHHHHHHHHHHHGGGSHHHHT-GGGTTSHHHHHHHHHIIIIIHHHHHHHHHHHHHH-TT-TTHHHHHHHHHHHHHHHHHHHHHHHHHHHHHHHT--SSS--SSTTTT--EETTEE---HHHHHHHHS---HHHHHHHHHHHHHHHHHHHHHHHHHHHHT-----HHHHHHHHHHHHHHHHHHHTT---/--HHHHHHHHHHHTTSSPP---GGGSTHHHHHHHHHHHHHHHHH---THHHHHHHHHHT-TT-GGG--HHHHTTT-------PPPHHHHHHHHHHHHS-S-HHHHHHHHHHHHHHHHHHHHHHHHTTS--TT-HHHHHHTT-HHHHHHHHHHHHHHHHHHHHHHHHHHHHHHTT--HHHHHHHHHHHHHHHHGGGSHHHHT-GGG-SSHHHHHHHHHIIIIIHHHHHHHHHHHHHH-TT-TTHHHHHHHHHHHHHHHHHHHHHHHHHHHHHHHT--S-S--SSTTTT--EETTEE---HHHHHHHHS---HHHHHHHHHHHHHHHHHHHHHHHHHHHHT-----HHHHHHHHHHHHHHHHHHHTT---